Protein AF-A0A815XRP1-F1 (afdb_monomer_lite)

Radius of gyration: 39.17 Å; chains: 1; bounding box: 83×60×120 Å

Secondary structure (DSSP, 8-state):
--S--TT---TTS--HHHHHHHTT-HHHHHHHHHH---HHHHHHHHHHHHHHHH--SS-HHHHHHHHHHHHHHHHHHHHHTT-----PPPPGGGTT-----SHHHHHHHTT-HHHHHHHHHHHHHHHHHTSSS--BTHHHHHHHHHHHHTT-HHHHHHHHHHHHHHHTTSPBPPPHHHHHHHHHHHHHH-PPP-HHHHHHHHHHHHHHHHHT--TTHHHHHHHHHHHHHHHHHHHHHHHHHHTT--TTTEEEEEEESTGGGT---TT--EEEEEEESS--PPPP-SSTT-S-----EEE-TTSEEEEEEEHHHHHHHHHTT-HHHHHHHTS-GGGEEEESS-HHHHIIIII--HHHHHHHHHHHHHHHHHHHH----TT-TTTTTGGG---HHHHHHHHHHHHHHHHHHHHHHHHHHHSS---SHHHHHHHHHHHHHH-STT-TTHHHHHHHHHHHHHHHHHHHHHHHSPPPPEEEEEEEEEEEPPPS-HHHHHHHHHHHT-STTEEEE----SSTTS---EEEEEEEEEEETTHHHHHHHHHHHHTTTS-EEEEEEEEE--GGGS-SSHHHHHHHS-TT---EEEEEEEE-S-TTHHHHHHHHHHHS---HHHHHHTTSEEEEEEETTTTEEEEEEEE-S--HHHHHHHHHHHHHHHHTSGGGGS-EEEEEEE---B-

Sequence (679 aa):
MAGASLTTYNDAKKTPILLAAENEYFDIVGYFLEQDHRETVFDDLELAAALHILTEKDTSKEKSKWGIELLKYSLVKRIQFNVPKIVAEPVGLYSNQRECQTVDELNQIQADDNRLHVEALLIQERVLLSGDENLSLSWLFDRAMIFVNKSQFEQCLDLILYIFHLSQHGESQPSPEQYFWLFYNMFKSGEPIPEQRFWEVCDLIFQSMTLNFDPSHKRDQLHLLGLATKIEHSEILSNLREINLDYSDVANIYCHGSRTQGTCTPTSDRDLIIVTYSKQEPLTFWKDFDYFHEFQLHKLHNKYDVCVYSVENFEKLLEKNYLLCIQCLFLPKQFIVKEKIDFRSVYLDKYYNPKRIKLVALYEMYVPIGMMCQPKRSSDSEVLSIAADKSQAKRDFIFKNLFHVIRFLDLAEQLIETRSIHDLTRVSHLLVTMKEVRGDPTDECALDRVLDFVRVKSTEIQSRLNALVPREPLVGLFKVHITFEYQSNFQEMRTKLKSKLNYPNYQFAILRILDEKDFPHLTATRFYHGEYPSMIPSLEKEIREELADFNIESITITSSISNDGVPNSDMEMKLLWDEQVCCFQLCYKVFSCNQRVKSSIKSIISKRKWSQSLQTCLSSYKMTRVDEDKFEYILKVSLSDFDRKTVLEIHNEVMNSSKQGIIASSNIEPEFVVYRRQI

InterPro domains:
  IPR002934 Polymerase, nucleotidyl transferase domain [PF01909] (238-307)
  IPR043519 Nucleotidyltransferase superfamily [G3DSA:3.30.460.10] (227-327)
  IPR043519 Nucleotidyltransferase superfamily [SSF81301] (240-323)

Foldseek 3Di:
DPDDDQCDADPVRAGPLLVCLLVVPVVVNVVVLVVDVDPLSLLSQLLSLLCLLQPPDDDDPVSVVSSLVSNLVSLVSCVVSVNADDWDAQDVLLVRDTADNHNVVSVVCSVPSSVSNSNSVRSNCVSQLVDDQEGACVVLLVVLLVCLVVLVQVSSLVSLVVLLVSVVVRYDDDDLVSVLVSLVSNLVVVHQHPLLSLVVSLLSVVVVCLVVPDPVCVVSNVSSLLSNLSNVLVVVVVVCVVVVHDPVFWAWKFWFDCSLLVNDDSQAATEMETEGQDDDDAWDDPFLDPPDIDFPFDPDPDGYTYTYYYPRNLVVCLLSVVVRSLVRLQRDVSRISHHNDNVLVVSLVPRDDLVSLLLNLVVLQCVLVVLVPDDDDPDDPPSPVLVVPPDLVSLVVSLVSLLSSLVSLLSSLCCLVPVHDPDSCVSVVVNVVLCVQLDDSNDPCSSVSSVVVSVVSSVVSNVSSCVSPPDDWQWFKKKKKWKFDDDPDPVVVVVVCCVLVVDPFKDFDQDDDPDPPDDGIGIIIGMDTDTPPVCVVVVVVVCCVSCVVTHTQWMWMKTQGDPPPFFQGLSCCPPRPPPLWWKKKWKKWWFDPDPCVVVVLVCLLPVDPDPPLSVVQSVDWDWDQDDPRRRIIIIIRIDTDDGPVVVVVVVVVSVVSCCVDPSVPIDIDIRIMGTTNTD

pLDDT: mean 76.73, std 13.93, range [40.81, 97.88]

Structure (mmCIF, N/CA/C/O backbone):
data_AF-A0A815XRP1-F1
#
_entry.id   AF-A0A815XRP1-F1
#
loop_
_atom_site.group_PDB
_atom_site.id
_atom_site.type_symbol
_atom_site.label_atom_id
_atom_site.label_alt_id
_atom_site.label_comp_id
_atom_site.label_asym_id
_atom_site.label_entity_id
_atom_site.label_seq_id
_atom_site.pdbx_PDB_ins_code
_atom_site.Cartn_x
_atom_site.Cartn_y
_atom_site.Cartn_z
_atom_site.occupancy
_atom_site.B_iso_or_equiv
_atom_site.auth_seq_id
_atom_site.auth_comp_id
_atom_site.auth_asym_id
_atom_site.auth_atom_id
_atom_site.pdbx_PDB_model_num
ATOM 1 N N . MET A 1 1 ? 37.984 30.815 -52.107 1.00 45.38 1 MET A N 1
ATOM 2 C CA . MET A 1 1 ? 36.609 30.883 -51.575 1.00 45.38 1 MET A CA 1
ATOM 3 C C . MET A 1 1 ? 36.586 31.889 -50.441 1.00 45.38 1 MET A C 1
ATOM 5 O O . MET A 1 1 ? 37.541 31.940 -49.678 1.00 45.38 1 MET A O 1
ATOM 9 N N . ALA A 1 2 ? 35.564 32.738 -50.383 1.00 41.22 2 ALA A N 1
ATOM 10 C CA . ALA A 1 2 ? 35.394 33.707 -49.309 1.00 41.22 2 ALA A CA 1
ATOM 11 C C . ALA A 1 2 ? 34.924 32.987 -48.033 1.00 41.22 2 ALA A C 1
ATOM 13 O O . ALA A 1 2 ? 33.845 32.414 -48.057 1.00 41.22 2 ALA A O 1
ATOM 14 N N . GLY A 1 3 ? 35.734 33.001 -46.969 1.00 60.78 3 GLY A N 1
ATOM 15 C CA . GLY A 1 3 ? 35.339 32.990 -45.546 1.00 60.78 3 GLY A CA 1
ATOM 16 C C . GLY A 1 3 ? 34.316 31.982 -44.987 1.00 60.78 3 GLY A C 1
ATOM 17 O O . GLY A 1 3 ? 33.949 32.136 -43.827 1.00 60.78 3 GLY A O 1
ATOM 18 N N . ALA A 1 4 ? 33.826 30.998 -45.742 1.00 73.19 4 ALA A N 1
ATOM 19 C CA . ALA A 1 4 ? 32.842 30.030 -45.260 1.00 73.19 4 ALA A CA 1
ATOM 20 C C . ALA A 1 4 ? 33.507 28.982 -44.353 1.00 73.19 4 ALA A C 1
ATOM 22 O O . ALA A 1 4 ? 34.544 28.422 -44.702 1.00 73.19 4 ALA A O 1
ATOM 23 N N . SER A 1 5 ? 32.906 28.728 -43.192 1.00 79.94 5 SER A N 1
ATOM 24 C CA . SER A 1 5 ? 33.398 27.750 -42.220 1.00 79.94 5 SER A CA 1
ATOM 25 C C . SER A 1 5 ? 32.771 26.377 -42.466 1.00 79.94 5 SER A C 1
ATOM 27 O O . SER A 1 5 ? 31.559 26.271 -42.637 1.00 79.94 5 SER A O 1
ATOM 29 N N . LEU A 1 6 ? 33.584 25.319 -42.440 1.00 77.56 6 LEU A N 1
ATOM 30 C CA . LEU A 1 6 ? 33.113 23.930 -42.531 1.00 77.56 6 LEU A CA 1
ATOM 31 C C . LEU A 1 6 ? 32.549 23.391 -41.210 1.00 77.56 6 LEU A C 1
ATOM 33 O O . LEU A 1 6 ? 31.988 22.303 -41.190 1.00 77.56 6 LEU A O 1
ATOM 37 N N . THR A 1 7 ? 32.643 24.163 -40.125 1.00 77.25 7 THR A N 1
ATOM 38 C CA . THR A 1 7 ? 32.145 23.776 -38.794 1.00 77.25 7 THR A CA 1
ATOM 39 C C . THR A 1 7 ? 30.961 24.615 -38.324 1.00 77.25 7 THR A C 1
ATOM 41 O O . THR A 1 7 ? 30.642 24.621 -37.139 1.00 77.25 7 THR A O 1
ATOM 44 N N . THR A 1 8 ? 30.319 25.374 -39.215 1.00 83.12 8 THR A N 1
ATOM 45 C CA . THR A 1 8 ? 29.035 26.019 -38.901 1.00 83.12 8 THR A CA 1
ATOM 46 C C . THR A 1 8 ? 27.897 25.025 -39.035 1.00 83.12 8 THR A C 1
ATOM 48 O O . THR A 1 8 ? 27.793 24.339 -40.049 1.00 83.12 8 THR A O 1
ATOM 51 N N . TYR A 1 9 ? 27.016 25.007 -38.045 1.00 83.12 9 TYR A N 1
ATOM 52 C CA . TYR A 1 9 ? 25.824 24.175 -38.043 1.00 83.12 9 TYR A CA 1
ATOM 53 C C . TYR A 1 9 ? 24.633 24.902 -38.676 1.00 83.12 9 TYR A C 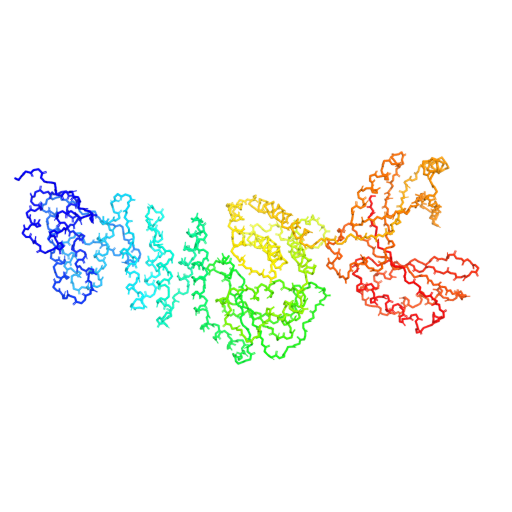1
ATOM 55 O O . TYR A 1 9 ? 24.492 26.116 -38.524 1.00 83.12 9 TYR A O 1
ATOM 63 N N . ASN A 1 10 ? 23.761 24.161 -39.362 1.00 82.94 10 ASN A N 1
ATOM 64 C CA . ASN A 1 10 ? 22.423 24.643 -39.713 1.00 82.94 10 ASN A CA 1
ATOM 65 C C . ASN A 1 10 ? 21.449 24.524 -38.520 1.00 82.94 10 ASN A C 1
ATOM 67 O O . ASN A 1 10 ? 21.807 24.004 -37.462 1.00 82.94 10 ASN A O 1
ATOM 71 N N . ASP A 1 11 ? 20.193 24.941 -38.707 1.00 77.88 11 ASP A N 1
ATOM 72 C CA . ASP A 1 11 ? 19.140 24.851 -37.677 1.00 77.88 11 ASP A CA 1
ATOM 73 C C . ASP A 1 11 ? 18.888 23.413 -37.180 1.00 77.88 11 ASP A C 1
ATOM 75 O O . ASP A 1 11 ? 18.423 23.206 -36.062 1.00 77.88 11 ASP A O 1
ATOM 79 N N . ALA A 1 12 ? 19.233 22.406 -37.989 1.00 70.31 12 ALA A N 1
ATOM 80 C CA . ALA A 1 12 ? 19.155 20.988 -37.644 1.00 70.31 12 ALA A CA 1
ATOM 81 C C . ALA A 1 12 ? 20.454 20.440 -37.020 1.00 70.31 12 ALA A C 1
ATOM 83 O O . ALA A 1 12 ? 20.633 19.225 -36.959 1.00 70.31 12 ALA A O 1
ATOM 84 N N . LYS A 1 13 ? 21.369 21.317 -36.584 1.00 75.56 13 LYS A N 1
ATOM 85 C CA . LYS A 1 13 ? 22.689 20.975 -36.032 1.00 75.56 13 LYS A CA 1
ATOM 86 C C . LYS A 1 13 ? 23.561 20.122 -36.968 1.00 75.56 13 LYS A C 1
ATOM 88 O O . LYS A 1 13 ? 24.343 19.302 -36.503 1.00 75.56 13 LYS A O 1
ATOM 93 N N . LYS A 1 14 ? 23.467 20.322 -38.287 1.00 82.62 14 LYS A N 1
ATOM 94 C CA . LYS A 1 14 ? 24.296 19.617 -39.281 1.00 82.62 14 LYS A CA 1
ATOM 95 C C . LYS A 1 14 ? 25.341 20.528 -39.907 1.00 82.62 14 LYS A C 1
ATOM 97 O O . LYS A 1 14 ? 25.022 21.655 -40.291 1.00 82.62 14 LYS A O 1
ATOM 102 N N . THR A 1 15 ? 26.566 20.029 -40.042 1.00 87.50 15 THR A N 1
ATOM 103 C CA . THR A 1 15 ? 27.649 20.711 -40.761 1.00 87.50 15 THR A CA 1
ATOM 104 C C . THR A 1 15 ? 27.538 20.496 -42.277 1.00 87.50 15 THR A C 1
ATOM 106 O O . THR A 1 15 ? 26.858 19.569 -42.735 1.00 87.50 15 THR A O 1
ATOM 109 N N . PRO A 1 16 ? 28.208 21.328 -43.098 1.00 89.50 16 PRO A N 1
ATOM 110 C CA . PRO A 1 16 ? 28.256 21.140 -44.544 1.00 89.50 16 PRO A CA 1
ATOM 111 C C . PRO A 1 16 ? 28.763 19.759 -44.971 1.00 89.50 16 PRO A C 1
ATOM 113 O O . PRO A 1 16 ? 28.245 19.207 -45.941 1.00 89.50 16 PRO A O 1
ATOM 116 N N . ILE A 1 17 ? 29.743 19.188 -44.257 1.00 88.00 17 ILE A N 1
ATOM 117 C CA . ILE A 1 17 ? 30.285 17.867 -44.598 1.00 88.00 17 ILE A CA 1
ATOM 118 C C . ILE A 1 17 ? 29.318 16.738 -44.242 1.00 88.00 17 ILE A C 1
ATOM 120 O O . ILE A 1 17 ? 29.124 15.851 -45.072 1.00 88.00 17 ILE A O 1
ATOM 124 N N . LEU A 1 18 ? 28.639 16.818 -43.090 1.00 86.25 18 LEU A N 1
ATOM 125 C CA . LEU A 1 18 ? 27.586 15.871 -42.716 1.00 86.25 18 LEU A CA 1
ATOM 126 C C . LEU A 1 18 ? 26.472 15.863 -43.772 1.00 86.25 18 LEU A C 1
ATOM 128 O O . LEU A 1 18 ? 26.085 14.805 -44.258 1.00 86.25 18 LEU A O 1
ATOM 132 N N . LEU A 1 19 ? 26.021 17.042 -44.216 1.00 87.50 19 LEU A N 1
ATOM 133 C CA . LEU A 1 19 ? 25.015 17.159 -45.278 1.00 87.50 19 LEU A CA 1
ATOM 134 C C . LEU A 1 19 ? 25.503 16.595 -46.619 1.00 87.50 19 LEU A C 1
ATOM 136 O O . LEU A 1 19 ? 24.747 15.900 -47.297 1.00 87.50 19 LEU A O 1
ATOM 140 N N . ALA A 1 20 ? 26.743 16.881 -47.022 1.00 86.69 20 ALA A N 1
ATOM 141 C CA . ALA A 1 20 ? 27.301 16.353 -48.268 1.00 86.69 20 ALA A CA 1
ATOM 142 C C . ALA A 1 20 ? 27.397 14.818 -48.245 1.00 86.69 20 ALA A C 1
ATOM 144 O O . ALA A 1 20 ? 27.070 14.166 -49.236 1.00 86.69 20 ALA A O 1
ATOM 145 N N . ALA A 1 21 ? 27.790 14.248 -47.105 1.00 84.06 21 ALA A N 1
ATOM 146 C CA . ALA A 1 21 ? 27.901 12.811 -46.901 1.00 84.06 21 ALA A CA 1
ATOM 147 C C . ALA A 1 21 ? 26.532 12.103 -46.821 1.00 84.06 21 ALA A C 1
ATOM 149 O O . ALA A 1 21 ? 26.348 11.044 -47.428 1.00 84.06 21 ALA A O 1
ATOM 150 N N . GLU A 1 22 ? 25.544 12.701 -46.146 1.00 82.38 22 GLU A N 1
ATOM 151 C CA . GLU A 1 22 ? 24.156 12.210 -46.111 1.00 82.38 22 GLU A CA 1
ATOM 152 C C . GLU A 1 22 ? 23.507 12.181 -47.505 1.00 82.38 22 GLU A C 1
ATOM 154 O O . GLU A 1 22 ? 22.700 11.299 -47.782 1.00 82.38 22 GLU A O 1
ATOM 159 N N . ASN A 1 23 ? 23.875 13.119 -48.386 1.00 84.00 23 ASN A N 1
ATOM 160 C CA . ASN A 1 23 ? 23.357 13.222 -49.757 1.00 84.00 23 ASN A CA 1
ATOM 161 C C . ASN A 1 23 ? 24.252 12.540 -50.813 1.00 84.00 23 ASN A C 1
ATOM 163 O O . ASN A 1 23 ? 24.067 12.768 -52.005 1.00 84.00 23 ASN A O 1
ATOM 167 N N . GLU A 1 24 ? 25.215 11.715 -50.391 1.00 84.12 24 GLU A N 1
ATOM 168 C CA . GLU A 1 24 ? 26.059 10.889 -51.272 1.00 84.12 24 GLU A CA 1
ATOM 169 C C . GLU A 1 24 ? 26.959 11.685 -52.252 1.00 84.12 24 GLU A C 1
ATOM 171 O O . GLU A 1 24 ? 27.402 11.179 -53.285 1.00 84.12 24 GLU A O 1
ATOM 176 N N . TYR A 1 25 ? 27.305 12.936 -51.926 1.00 87.75 25 TYR A N 1
ATOM 177 C CA . TYR A 1 25 ? 28.147 13.791 -52.772 1.00 87.75 25 TYR A CA 1
ATOM 178 C C . TYR A 1 25 ? 29.649 13.609 -52.489 1.00 87.75 25 TYR A C 1
ATOM 180 O O . TYR A 1 25 ? 30.289 14.482 -51.896 1.00 87.75 25 TYR A O 1
ATOM 188 N N . PHE A 1 26 ? 30.235 12.490 -52.937 1.00 81.12 26 PHE A N 1
ATOM 189 C CA . PHE A 1 26 ? 31.641 12.139 -52.645 1.00 81.12 26 PHE A CA 1
ATOM 190 C C . PHE A 1 26 ? 32.651 13.215 -53.051 1.00 81.12 26 PHE A C 1
ATOM 192 O O . PHE A 1 26 ? 33.577 13.500 -52.298 1.00 81.12 26 PHE A O 1
ATOM 199 N N . ASP A 1 27 ? 32.462 13.838 -54.216 1.00 84.75 27 ASP A N 1
ATOM 200 C CA . ASP A 1 27 ? 33.376 14.868 -54.720 1.00 84.75 27 ASP A CA 1
ATOM 201 C C . ASP A 1 27 ? 33.413 16.089 -53.788 1.00 84.75 27 ASP A C 1
ATOM 203 O O . ASP A 1 27 ? 34.465 16.689 -53.566 1.00 84.75 27 ASP A O 1
ATOM 207 N N . ILE A 1 28 ? 32.267 16.426 -53.186 1.00 88.69 28 ILE A N 1
ATOM 208 C CA . ILE A 1 28 ? 32.138 17.528 -52.227 1.00 88.69 28 ILE A CA 1
ATOM 209 C C . ILE A 1 28 ? 32.750 17.136 -50.878 1.00 88.69 28 ILE A C 1
ATOM 211 O O . ILE A 1 28 ? 33.468 17.934 -50.280 1.00 88.69 28 ILE A O 1
ATOM 215 N N . VAL A 1 29 ? 32.517 15.904 -50.415 1.00 85.44 29 VAL A N 1
ATOM 216 C CA . VAL A 1 29 ? 33.146 15.363 -49.198 1.00 85.44 29 VAL A CA 1
ATOM 217 C C . VAL A 1 29 ? 34.670 15.357 -49.334 1.00 85.44 29 VAL A C 1
ATOM 219 O O . VAL A 1 29 ? 35.373 15.821 -48.439 1.00 85.44 29 VAL A O 1
ATOM 222 N N . GLY A 1 30 ? 35.186 14.877 -50.469 1.00 83.19 30 GLY A N 1
ATOM 223 C CA . GLY A 1 30 ? 36.610 14.888 -50.786 1.00 83.19 30 GLY A CA 1
ATOM 224 C C . GLY A 1 30 ? 37.178 16.300 -50.790 1.00 83.19 30 GLY A C 1
ATOM 225 O O . GLY A 1 30 ? 38.182 16.545 -50.126 1.00 83.19 30 GLY A O 1
ATOM 226 N N . TYR A 1 31 ? 36.482 17.240 -51.435 1.00 87.50 31 TYR A N 1
ATOM 227 C CA . TYR A 1 31 ? 36.859 18.648 -51.415 1.00 87.50 31 TYR A CA 1
ATOM 228 C C . TYR A 1 31 ? 36.920 19.218 -49.989 1.00 87.50 31 TYR A C 1
ATOM 230 O O . TYR A 1 31 ? 37.905 19.857 -49.634 1.00 87.50 31 TYR A O 1
ATOM 238 N N . PHE A 1 32 ? 35.914 18.972 -49.143 1.00 88.19 32 PHE A N 1
ATOM 239 C CA . PHE A 1 32 ? 35.895 19.478 -47.765 1.00 88.19 32 PHE A CA 1
ATOM 240 C C . PHE A 1 32 ? 37.010 18.896 -46.896 1.00 88.19 32 PHE A C 1
ATOM 242 O O . PHE A 1 32 ? 37.659 19.654 -46.175 1.00 88.19 32 PHE A O 1
ATOM 249 N N . LEU A 1 33 ? 37.295 17.597 -47.018 1.00 85.12 33 LEU A N 1
ATOM 250 C CA . LEU A 1 33 ? 38.411 16.966 -46.307 1.00 85.12 33 LEU A CA 1
ATOM 251 C C . LEU A 1 33 ? 39.781 17.480 -46.748 1.00 85.12 33 LEU A C 1
ATOM 253 O O . LEU A 1 33 ? 40.735 17.312 -46.001 1.00 85.12 33 LEU A O 1
ATOM 257 N N . GLU A 1 34 ? 39.919 18.070 -47.936 1.00 85.75 34 GLU A N 1
ATOM 258 C CA . GLU A 1 34 ? 41.158 18.736 -48.359 1.00 85.75 34 GLU A CA 1
ATOM 259 C C . GLU A 1 34 ? 41.324 20.130 -47.739 1.00 85.75 34 GLU A C 1
ATOM 261 O O . GLU A 1 34 ? 42.439 20.646 -47.701 1.00 85.75 34 GLU A O 1
ATOM 266 N N . GLN A 1 35 ? 40.235 20.749 -47.273 1.00 85.56 35 GLN A N 1
ATOM 267 C CA . GLN A 1 35 ? 40.261 22.096 -46.698 1.00 85.56 35 GLN A CA 1
ATOM 268 C C . GLN A 1 35 ? 40.352 22.099 -45.164 1.00 85.56 35 GLN A C 1
ATOM 270 O O . GLN A 1 35 ? 40.863 23.065 -44.598 1.00 85.56 35 GLN A O 1
ATOM 275 N N . ASP A 1 36 ? 39.846 21.063 -44.488 1.00 81.75 36 ASP A N 1
ATOM 276 C CA . ASP A 1 36 ? 39.825 20.971 -43.025 1.00 81.75 36 ASP A CA 1
ATOM 277 C C . ASP A 1 36 ? 40.075 19.530 -42.561 1.00 81.75 36 ASP A C 1
ATOM 279 O O . ASP A 1 36 ? 39.456 18.583 -43.043 1.00 81.75 36 ASP A O 1
ATOM 283 N N . HIS A 1 37 ? 41.007 19.378 -41.620 1.00 84.81 37 HIS A N 1
ATOM 284 C CA . HIS A 1 37 ? 41.471 18.089 -41.100 1.00 84.81 37 HIS A CA 1
ATOM 285 C C . HIS A 1 37 ? 41.264 17.971 -39.585 1.00 84.81 37 HIS A C 1
ATOM 287 O O . HIS A 1 37 ? 41.941 17.189 -38.921 1.00 84.81 37 HIS A O 1
ATOM 293 N N . ARG A 1 38 ? 40.379 18.785 -39.002 1.00 85.12 38 ARG A N 1
ATOM 294 C CA . ARG A 1 38 ? 40.023 18.660 -37.586 1.00 85.12 38 ARG A CA 1
ATOM 295 C C . ARG A 1 38 ? 39.250 17.370 -37.331 1.00 85.12 38 ARG A C 1
ATOM 297 O O . ARG A 1 38 ? 38.489 16.915 -38.177 1.00 85.12 38 ARG A O 1
ATOM 304 N N . GLU A 1 39 ? 39.403 16.831 -36.127 1.00 82.56 39 GLU A N 1
ATOM 305 C CA . GLU A 1 39 ? 38.725 15.610 -35.675 1.00 82.56 39 GLU A CA 1
ATOM 306 C C . GLU A 1 39 ? 37.204 15.664 -35.883 1.00 82.56 39 GLU A C 1
ATOM 308 O O . GLU A 1 39 ? 36.633 14.732 -36.440 1.00 82.56 39 GLU A O 1
ATOM 313 N N . THR A 1 40 ? 36.580 16.809 -35.591 1.00 80.81 40 THR A N 1
ATOM 314 C CA . THR A 1 40 ? 35.134 17.029 -35.758 1.00 80.81 40 THR A CA 1
ATOM 315 C C . THR A 1 40 ? 34.639 16.797 -37.189 1.00 80.81 40 THR A C 1
ATOM 317 O O . THR A 1 40 ? 33.515 16.360 -37.392 1.00 80.81 40 THR A O 1
ATOM 320 N N . VAL A 1 41 ? 35.475 17.073 -38.197 1.00 86.25 41 VAL A N 1
ATOM 321 C CA . VAL A 1 41 ? 35.129 16.875 -39.616 1.00 86.25 41 VAL A CA 1
ATOM 322 C C . VAL A 1 41 ? 35.070 15.383 -39.955 1.00 86.25 41 VAL A C 1
ATOM 324 O O . VAL A 1 41 ? 34.224 14.953 -40.738 1.00 86.25 41 VAL A O 1
ATOM 327 N N . PHE A 1 42 ? 35.951 14.584 -39.350 1.00 90.56 42 PHE A N 1
ATOM 328 C CA . PHE A 1 42 ? 35.931 13.131 -39.492 1.00 90.56 42 PHE A CA 1
ATOM 329 C C . PHE A 1 42 ? 34.813 12.489 -38.675 1.00 90.56 42 PHE A C 1
ATOM 331 O O . PHE A 1 42 ? 34.205 11.532 -39.142 1.00 90.56 42 PHE A O 1
ATOM 338 N N . ASP A 1 43 ? 34.513 13.026 -37.496 1.00 89.56 43 ASP A N 1
ATOM 339 C CA . ASP A 1 43 ? 33.394 12.567 -36.674 1.00 89.56 43 ASP A CA 1
ATOM 340 C C . ASP A 1 43 ? 32.051 12.784 -37.383 1.00 89.56 43 ASP A C 1
ATOM 342 O O . ASP A 1 43 ? 31.243 11.860 -37.459 1.00 89.56 43 ASP A O 1
ATOM 346 N N . ASP A 1 44 ? 31.846 13.946 -38.009 1.00 87.56 44 ASP A N 1
ATOM 347 C CA . ASP A 1 44 ? 30.669 14.216 -38.846 1.00 87.56 44 ASP A CA 1
ATOM 348 C C . ASP A 1 44 ? 30.560 13.246 -40.031 1.00 87.56 44 ASP A C 1
ATOM 350 O O . ASP A 1 44 ? 29.473 12.780 -40.383 1.00 87.56 44 ASP A O 1
ATOM 354 N N . LEU A 1 45 ? 31.692 12.927 -40.661 1.00 90.31 45 LEU A N 1
ATOM 355 C CA . LEU A 1 45 ? 31.745 11.991 -41.780 1.00 90.31 45 LEU A CA 1
ATOM 356 C C . LEU A 1 45 ? 31.393 10.561 -41.347 1.00 90.31 45 LEU A C 1
ATOM 358 O O . LEU A 1 45 ? 30.647 9.861 -42.033 1.00 90.31 45 LEU A O 1
ATOM 362 N N . GLU A 1 46 ? 31.924 10.130 -40.206 1.00 92.81 46 GLU A N 1
ATOM 363 C CA . GLU A 1 46 ? 31.650 8.824 -39.610 1.00 92.81 46 GLU A CA 1
ATOM 364 C C . GLU A 1 46 ? 30.200 8.718 -39.140 1.00 92.81 46 GLU A C 1
ATOM 366 O O . GLU A 1 46 ? 29.562 7.694 -39.382 1.00 92.81 46 GLU A O 1
ATOM 371 N N . LEU A 1 47 ? 29.644 9.785 -38.561 1.00 88.75 47 LEU A N 1
ATOM 372 C CA . LEU A 1 47 ? 28.231 9.865 -38.204 1.00 88.75 47 LEU A CA 1
ATOM 373 C C . LEU A 1 47 ? 27.336 9.728 -39.441 1.00 88.75 47 LEU A C 1
ATOM 375 O O . LEU A 1 47 ? 26.385 8.948 -39.419 1.00 88.75 47 LEU A O 1
ATOM 379 N N . ALA A 1 48 ? 27.652 10.418 -40.540 1.00 87.81 48 ALA A N 1
ATOM 380 C CA . ALA A 1 48 ? 26.914 10.272 -41.795 1.00 87.81 48 ALA A CA 1
ATOM 381 C C . ALA A 1 48 ? 26.927 8.818 -42.291 1.00 87.81 48 ALA A C 1
ATOM 383 O O . ALA A 1 48 ? 25.896 8.265 -42.680 1.00 87.81 48 ALA A O 1
ATOM 384 N N . ALA A 1 49 ? 28.100 8.183 -42.246 1.00 90.00 49 ALA A N 1
ATOM 385 C CA . ALA A 1 49 ? 28.270 6.795 -42.645 1.00 90.00 49 ALA A CA 1
ATOM 386 C C . ALA A 1 49 ? 27.472 5.835 -41.748 1.00 90.00 49 ALA A C 1
ATOM 388 O O . ALA A 1 49 ? 26.799 4.933 -42.251 1.00 90.00 49 ALA A O 1
ATOM 389 N N . ALA A 1 50 ? 27.486 6.065 -40.434 1.00 89.00 50 ALA A N 1
ATOM 390 C CA . ALA A 1 50 ? 26.699 5.314 -39.467 1.00 89.00 50 ALA A CA 1
ATOM 391 C C . ALA A 1 50 ? 25.191 5.450 -39.728 1.00 89.00 50 ALA A C 1
ATOM 393 O O . ALA A 1 50 ? 24.484 4.448 -39.765 1.00 89.00 50 ALA A O 1
ATOM 394 N N . LEU A 1 51 ? 24.687 6.658 -39.996 1.00 83.62 51 LEU A N 1
ATOM 395 C CA . LEU A 1 51 ? 23.269 6.883 -40.299 1.00 83.62 51 LEU A CA 1
ATOM 396 C C . LEU A 1 51 ? 22.807 6.142 -41.567 1.00 83.62 51 LEU A C 1
ATOM 398 O O . LEU A 1 51 ? 21.687 5.624 -41.597 1.00 83.62 51 LEU A O 1
ATOM 402 N N . HIS A 1 52 ? 23.669 6.026 -42.583 1.00 83.62 52 HIS A N 1
ATOM 403 C CA . HIS A 1 52 ? 23.409 5.207 -43.779 1.00 83.62 52 HIS A CA 1
ATOM 404 C C . HIS A 1 52 ? 23.344 3.707 -43.476 1.00 83.62 52 HIS A C 1
ATOM 406 O O . HIS A 1 52 ? 22.544 2.991 -44.074 1.00 83.62 52 HIS A O 1
ATOM 412 N N . ILE A 1 53 ? 24.150 3.226 -42.527 1.00 84.94 53 ILE A N 1
ATOM 413 C CA . ILE A 1 53 ? 24.101 1.832 -42.066 1.00 84.94 53 ILE A CA 1
ATOM 414 C C . ILE A 1 53 ? 22.825 1.581 -41.241 1.00 84.94 53 ILE A C 1
ATOM 416 O O . ILE A 1 53 ? 22.187 0.546 -41.406 1.00 84.94 53 ILE A O 1
ATOM 420 N N . LEU A 1 54 ? 22.419 2.532 -40.393 1.00 78.31 54 LEU A N 1
ATOM 421 C CA . LEU A 1 54 ? 21.299 2.387 -39.451 1.00 78.31 54 LEU A CA 1
ATOM 422 C C . LEU A 1 54 ? 19.904 2.563 -40.071 1.00 78.31 54 LEU A C 1
ATOM 424 O O . LEU A 1 54 ? 18.911 2.169 -39.455 1.00 78.31 54 LEU A O 1
ATOM 428 N N . THR A 1 55 ? 19.787 3.157 -41.261 1.00 71.25 55 THR A N 1
ATOM 429 C CA . THR A 1 55 ? 18.505 3.469 -41.923 1.00 71.25 55 THR A CA 1
ATOM 430 C C . THR A 1 55 ? 17.833 2.246 -42.571 1.00 71.25 55 THR A C 1
ATOM 432 O O . THR A 1 55 ? 17.274 2.332 -43.664 1.00 71.25 55 THR A O 1
ATOM 435 N N . GLU A 1 56 ? 17.806 1.109 -41.861 1.00 57.16 56 GLU A N 1
ATOM 436 C CA . GLU A 1 56 ? 17.100 -0.136 -42.209 1.00 57.16 56 GLU A CA 1
ATOM 437 C C . GLU A 1 56 ? 15.562 0.034 -42.257 1.00 57.16 56 GLU A C 1
ATOM 439 O O . GLU A 1 56 ? 14.799 -0.534 -41.473 1.00 57.16 56 GLU A O 1
ATOM 444 N N . LYS A 1 57 ? 15.077 0.811 -43.223 1.00 46.78 57 LYS A N 1
ATOM 445 C CA . LYS A 1 57 ? 13.742 0.675 -43.803 1.00 46.78 57 LYS A CA 1
ATOM 446 C C . LYS A 1 57 ? 13.913 0.493 -45.308 1.00 46.78 57 LYS A C 1
ATOM 448 O O . LYS A 1 57 ? 14.139 1.457 -46.035 1.00 46.78 57 LYS A O 1
ATOM 453 N N . ASP A 1 58 ? 13.844 -0.762 -45.747 1.00 45.22 58 ASP A N 1
ATOM 454 C CA . ASP A 1 58 ? 13.480 -1.198 -47.106 1.00 45.22 58 ASP A CA 1
ATOM 455 C C . ASP A 1 58 ? 14.212 -0.582 -48.322 1.00 45.22 58 ASP A C 1
ATOM 457 O O . ASP A 1 58 ? 13.788 -0.785 -49.458 1.00 45.22 58 ASP A O 1
ATOM 461 N N . THR A 1 59 ? 15.341 0.117 -48.159 1.00 42.00 59 THR A N 1
ATOM 462 C CA . THR A 1 59 ? 16.042 0.768 -49.283 1.00 42.00 59 THR A CA 1
ATOM 463 C C . THR A 1 59 ? 17.478 0.278 -49.458 1.00 42.00 59 THR A C 1
ATOM 465 O O . THR A 1 59 ? 18.434 0.981 -49.170 1.00 42.00 59 THR A O 1
ATOM 468 N N . SER A 1 60 ? 17.594 -0.915 -50.058 1.00 52.44 60 SER A N 1
ATOM 469 C CA . SER A 1 60 ? 18.760 -1.465 -50.779 1.00 52.44 60 SER A CA 1
ATOM 470 C C . SER A 1 60 ? 20.051 -1.734 -49.979 1.00 52.44 60 SER A C 1
ATOM 472 O O . SER A 1 60 ? 20.556 -0.889 -49.251 1.00 52.44 60 SER A O 1
ATOM 474 N N . LYS A 1 61 ? 20.694 -2.881 -50.254 1.00 62.03 61 LYS A N 1
ATOM 475 C CA . LYS A 1 61 ? 22.092 -3.178 -49.863 1.00 62.03 61 LYS A CA 1
ATOM 476 C C . LYS A 1 61 ? 23.097 -2.092 -50.296 1.00 62.03 61 LYS A C 1
ATOM 478 O O . LYS A 1 61 ? 24.246 -2.109 -49.866 1.00 62.03 61 LYS A O 1
ATOM 483 N N . GLU A 1 62 ? 22.688 -1.179 -51.175 1.00 62.72 62 GLU A N 1
ATOM 484 C CA . GLU A 1 62 ? 23.518 -0.119 -51.740 1.00 62.72 62 GLU A CA 1
ATOM 485 C C . GLU A 1 62 ? 23.805 1.000 -50.728 1.00 62.72 62 GLU A C 1
ATOM 487 O O . GLU A 1 62 ? 24.935 1.478 -50.698 1.00 62.72 62 GLU A O 1
ATOM 492 N N . LYS A 1 63 ? 22.868 1.339 -49.829 1.00 65.56 63 LYS A N 1
ATOM 493 C CA . LYS A 1 63 ? 23.094 2.360 -48.784 1.00 65.56 63 LYS A CA 1
ATOM 494 C C . LYS A 1 63 ? 24.046 1.897 -47.686 1.00 65.56 63 LYS A C 1
ATOM 496 O O . LYS A 1 63 ? 24.969 2.619 -47.321 1.00 65.56 63 LYS A O 1
ATOM 501 N N . SER A 1 64 ? 23.905 0.658 -47.213 1.00 71.62 64 SER A N 1
ATOM 502 C CA . SER A 1 64 ? 24.872 0.079 -46.270 1.00 71.62 64 SER A CA 1
ATOM 503 C C . SER A 1 64 ? 26.254 -0.044 -46.915 1.00 71.62 64 SER A C 1
ATOM 505 O O . SER A 1 64 ? 27.261 0.250 -46.278 1.00 71.62 64 SER A O 1
ATOM 507 N N . LYS A 1 65 ? 26.317 -0.392 -48.210 1.00 82.81 65 LYS A N 1
ATOM 508 C CA . LYS A 1 65 ? 27.570 -0.392 -48.977 1.00 82.81 65 LYS A CA 1
ATOM 509 C C . LYS A 1 65 ? 28.185 1.007 -49.059 1.00 82.81 65 LYS A C 1
ATOM 511 O O . LYS A 1 65 ? 29.391 1.133 -48.877 1.00 82.81 65 LYS A O 1
ATOM 516 N N . TRP A 1 66 ? 27.376 2.039 -49.286 1.00 83.44 66 TRP A N 1
ATOM 517 C CA . TRP A 1 66 ? 27.828 3.428 -49.256 1.00 83.44 66 TRP A CA 1
ATOM 518 C C . TRP A 1 66 ? 28.421 3.808 -47.896 1.00 83.44 66 TRP A C 1
ATOM 520 O O . TRP A 1 66 ? 29.545 4.301 -47.839 1.00 83.44 66 TRP A O 1
ATOM 530 N N . GLY A 1 67 ? 27.716 3.500 -46.803 1.00 87.12 67 GLY A N 1
ATOM 531 C CA . GLY A 1 67 ? 28.211 3.725 -45.444 1.00 87.12 67 GLY A CA 1
ATOM 532 C C . GLY A 1 67 ? 29.547 3.024 -45.176 1.00 87.12 67 GLY A C 1
ATOM 533 O O . GLY A 1 67 ? 30.475 3.648 -44.669 1.00 87.12 67 GLY A O 1
ATOM 534 N N . ILE A 1 68 ? 29.702 1.760 -45.591 1.00 89.56 68 ILE A N 1
ATOM 535 C CA . ILE A 1 68 ? 30.969 1.018 -45.457 1.00 89.56 68 ILE A CA 1
ATOM 536 C C . ILE A 1 68 ? 32.106 1.714 -46.219 1.00 89.56 68 ILE A C 1
ATOM 538 O O . ILE A 1 68 ? 33.197 1.880 -45.675 1.00 89.56 68 ILE A O 1
ATOM 542 N N . GLU A 1 69 ? 31.877 2.119 -47.4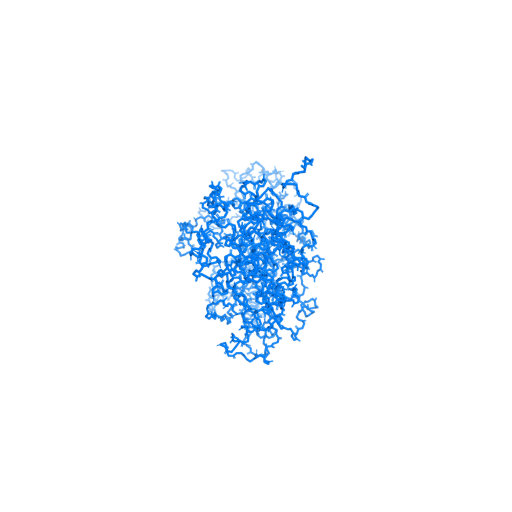70 1.00 90.19 69 GLU A N 1
ATOM 543 C CA . GLU A 1 69 ? 32.903 2.792 -48.277 1.00 90.19 69 GLU A CA 1
ATOM 544 C C . GLU A 1 69 ? 33.268 4.168 -47.704 1.00 90.19 69 GLU A C 1
ATOM 546 O O . GLU A 1 69 ? 34.442 4.540 -47.689 1.00 90.19 69 GLU A O 1
ATOM 551 N N . LEU A 1 70 ? 32.296 4.887 -47.142 1.00 89.62 70 LEU A N 1
ATOM 552 C CA . LEU A 1 70 ? 32.521 6.161 -46.469 1.00 89.62 70 LEU A CA 1
ATOM 553 C C . LEU A 1 70 ? 33.326 5.997 -45.166 1.00 89.62 70 LEU A C 1
ATOM 555 O O . LEU A 1 70 ? 34.239 6.785 -44.914 1.00 89.62 70 LEU A O 1
ATOM 559 N N . LEU A 1 71 ? 33.070 4.942 -44.380 1.00 93.06 71 LEU A N 1
ATOM 560 C CA . LEU A 1 71 ? 33.882 4.594 -43.205 1.00 93.06 71 LEU A CA 1
ATOM 561 C C . LEU A 1 71 ? 35.314 4.214 -43.593 1.00 93.06 71 LEU A C 1
ATOM 563 O O . LEU A 1 71 ? 36.264 4.719 -42.993 1.00 93.06 71 LEU A O 1
ATOM 567 N N . LYS A 1 72 ? 35.494 3.374 -44.624 1.00 93.88 72 LYS A N 1
ATOM 568 C CA . LYS A 1 72 ? 36.828 3.044 -45.160 1.00 93.88 72 LYS A CA 1
ATOM 569 C C . LYS A 1 72 ? 37.564 4.311 -45.580 1.00 93.88 72 LYS A C 1
ATOM 571 O O . LYS A 1 72 ? 38.734 4.483 -45.243 1.00 93.88 72 LYS A O 1
ATOM 576 N N . TYR A 1 73 ? 36.873 5.202 -46.287 1.00 91.25 73 TYR A N 1
ATOM 577 C CA . TYR A 1 73 ? 37.428 6.471 -46.731 1.00 91.25 73 TYR A CA 1
ATOM 578 C C . TYR A 1 73 ? 37.847 7.360 -45.553 1.00 91.25 73 TYR A C 1
ATOM 580 O O . TYR A 1 73 ? 38.973 7.860 -45.557 1.00 91.25 73 TYR A O 1
ATOM 588 N N . SER A 1 74 ? 37.006 7.485 -44.519 1.00 92.94 74 SER A N 1
ATOM 589 C CA . SER A 1 74 ? 37.346 8.204 -43.283 1.00 92.94 74 SER A CA 1
ATOM 590 C C . SER A 1 74 ? 38.618 7.647 -42.639 1.00 92.94 74 SER A C 1
ATOM 592 O O . SER A 1 74 ? 39.569 8.393 -42.411 1.00 92.94 74 SER A O 1
ATOM 594 N N . LEU A 1 75 ? 38.695 6.326 -42.431 1.00 93.19 75 LEU A N 1
ATOM 595 C CA . LEU A 1 75 ? 39.843 5.666 -41.796 1.00 93.19 75 LEU A CA 1
ATOM 596 C C . LEU A 1 75 ? 41.150 5.887 -42.575 1.00 93.19 75 LEU A C 1
ATOM 598 O O . LEU A 1 75 ? 42.178 6.219 -41.984 1.00 93.19 75 LEU A O 1
ATOM 602 N N . VAL A 1 76 ? 41.115 5.766 -43.908 1.00 93.62 76 VAL A N 1
ATOM 603 C CA . VAL A 1 76 ? 42.282 6.045 -44.765 1.00 93.62 76 VAL A CA 1
ATOM 604 C C . VAL A 1 76 ? 42.714 7.505 -44.643 1.00 93.62 76 VAL A C 1
ATOM 606 O O . VAL A 1 76 ? 43.907 7.794 -44.534 1.00 93.62 76 VAL A O 1
ATOM 609 N N . LYS A 1 77 ? 41.757 8.438 -44.652 1.00 91.00 77 LYS A N 1
ATOM 610 C CA . LYS A 1 77 ? 42.039 9.875 -44.595 1.00 91.00 77 LYS A CA 1
ATOM 611 C C . LYS A 1 77 ? 42.541 10.318 -43.222 1.00 91.00 77 LYS A C 1
ATOM 613 O O . LYS A 1 77 ? 43.486 11.102 -43.175 1.00 91.00 77 LYS A O 1
ATOM 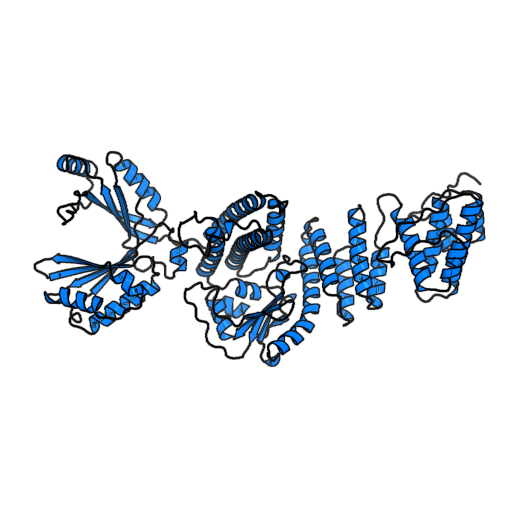618 N N . ARG A 1 78 ? 42.015 9.759 -42.127 1.00 91.25 78 ARG A N 1
ATOM 619 C CA . ARG A 1 78 ? 42.545 9.958 -40.768 1.00 91.25 78 ARG A CA 1
ATOM 620 C C . ARG A 1 78 ? 44.027 9.590 -40.690 1.00 91.25 78 ARG A C 1
ATOM 622 O O . ARG A 1 78 ? 44.828 10.391 -40.216 1.00 91.25 78 ARG A O 1
ATOM 629 N N . ILE A 1 79 ? 44.417 8.438 -41.245 1.00 91.00 79 ILE A N 1
ATOM 630 C CA . ILE A 1 79 ? 45.828 8.019 -41.317 1.00 91.00 79 ILE A CA 1
ATOM 631 C C . ILE A 1 79 ? 46.640 8.984 -42.190 1.00 91.00 79 ILE A C 1
ATOM 633 O O . ILE A 1 79 ? 47.707 9.434 -41.775 1.00 91.00 79 ILE A O 1
ATOM 637 N N . GLN A 1 80 ? 46.135 9.330 -43.380 1.00 90.81 80 GLN A N 1
ATOM 638 C CA . GLN A 1 80 ? 46.821 10.229 -44.316 1.00 90.81 80 GLN A CA 1
ATOM 639 C C . GLN A 1 80 ? 47.132 11.598 -43.689 1.00 90.81 80 GLN A C 1
ATOM 641 O O . GLN A 1 80 ? 48.213 12.140 -43.914 1.00 90.81 80 GLN A O 1
ATOM 646 N N . PHE A 1 81 ? 46.195 12.151 -42.918 1.00 90.06 81 PHE A N 1
ATOM 647 C CA . PHE A 1 81 ? 46.325 13.463 -42.282 1.00 90.06 81 PHE A CA 1
ATOM 648 C C . PHE A 1 81 ? 46.828 13.403 -40.831 1.00 90.06 81 PHE A C 1
ATOM 650 O O . PHE A 1 81 ? 46.920 14.441 -40.180 1.00 90.06 81 PHE A O 1
ATOM 657 N N . ASN A 1 82 ? 47.203 12.217 -40.335 1.00 90.19 82 ASN A N 1
ATOM 658 C CA . ASN A 1 82 ? 47.682 11.985 -38.970 1.00 90.19 82 ASN A CA 1
ATOM 659 C C . ASN A 1 82 ? 46.705 12.474 -37.878 1.00 90.19 82 ASN A C 1
ATOM 661 O O . ASN A 1 82 ? 47.109 13.077 -36.882 1.00 90.19 82 ASN A O 1
ATOM 665 N N . VAL A 1 83 ? 45.412 12.213 -38.081 1.00 89.69 83 VAL A N 1
ATOM 666 C CA . VAL A 1 83 ? 44.332 12.518 -37.135 1.00 89.69 83 VAL A CA 1
ATOM 667 C C . VAL A 1 83 ? 43.962 11.228 -36.399 1.00 89.69 83 VAL A C 1
ATOM 669 O O . VAL A 1 83 ? 43.478 10.294 -37.042 1.00 89.69 83 VAL A O 1
ATOM 672 N N . PRO A 1 84 ? 44.196 11.122 -35.079 1.00 87.25 84 PRO A N 1
ATOM 673 C CA . PRO A 1 84 ? 43.839 9.920 -34.335 1.00 87.25 84 PRO A CA 1
ATOM 674 C C . PRO A 1 84 ? 42.317 9.716 -34.328 1.00 87.25 84 PRO A C 1
ATOM 676 O O . PRO A 1 84 ? 41.548 10.674 -34.402 1.00 87.25 84 PRO A O 1
ATOM 679 N N . LYS A 1 85 ? 41.878 8.457 -34.250 1.00 88.81 85 LYS A N 1
ATOM 680 C CA . LYS A 1 85 ? 40.481 8.115 -33.968 1.00 88.81 85 LYS A CA 1
ATOM 681 C C . LYS A 1 85 ? 40.363 7.823 -32.477 1.00 88.81 85 LYS A C 1
ATOM 683 O O . LYS A 1 85 ? 40.909 6.826 -32.007 1.00 88.81 85 LYS A O 1
ATOM 688 N N . ILE A 1 86 ? 39.683 8.693 -31.740 1.00 84.94 86 ILE A N 1
ATOM 689 C CA . ILE A 1 86 ? 39.284 8.400 -30.364 1.00 84.94 86 ILE A CA 1
ATOM 690 C C . ILE A 1 86 ? 38.104 7.432 -30.443 1.00 84.94 86 ILE A C 1
ATOM 692 O O . ILE A 1 86 ? 37.179 7.654 -31.216 1.00 84.94 86 ILE A O 1
ATOM 696 N N . VAL A 1 87 ? 38.157 6.333 -29.694 1.00 83.38 87 VAL A N 1
ATOM 697 C CA . VAL A 1 87 ? 37.078 5.336 -29.635 1.00 83.38 87 VAL A CA 1
ATOM 698 C C . VAL A 1 87 ? 36.388 5.413 -28.284 1.00 83.38 87 VAL A C 1
ATOM 700 O O . VAL A 1 87 ? 37.050 5.645 -27.270 1.00 83.38 87 VAL A O 1
ATOM 703 N N . ALA A 1 88 ? 35.069 5.223 -28.266 1.00 75.75 88 ALA A N 1
ATOM 704 C CA . ALA A 1 88 ? 34.328 5.146 -27.014 1.00 75.75 88 ALA A CA 1
ATOM 705 C C . ALA A 1 88 ? 34.677 3.862 -26.243 1.00 75.75 88 ALA A C 1
ATOM 707 O O . ALA A 1 88 ? 35.105 2.853 -26.819 1.00 75.75 88 ALA A O 1
ATOM 708 N N . GLU A 1 89 ? 34.485 3.898 -24.924 1.00 76.81 89 GLU A N 1
ATOM 709 C CA . GLU A 1 89 ? 34.606 2.699 -24.099 1.00 76.81 89 GLU A CA 1
ATOM 710 C C . GLU A 1 89 ? 33.531 1.668 -24.490 1.00 76.81 89 GLU A C 1
ATOM 712 O O . GLU A 1 89 ? 32.401 2.044 -24.814 1.00 76.81 89 GLU A O 1
ATOM 717 N N . PRO A 1 90 ? 33.845 0.360 -24.467 1.00 76.62 90 PRO A N 1
ATOM 718 C CA . PRO A 1 90 ? 32.868 -0.667 -24.797 1.00 76.62 90 PRO A CA 1
ATOM 719 C C . PRO A 1 90 ? 31.688 -0.646 -23.827 1.00 76.62 90 PRO A C 1
ATOM 721 O O . PRO A 1 90 ? 31.870 -0.691 -22.610 1.00 76.62 90 PRO A O 1
ATOM 724 N N . VAL A 1 91 ? 30.477 -0.672 -24.375 1.00 74.19 91 VAL A N 1
ATOM 725 C CA . VAL A 1 91 ? 29.241 -0.740 -23.591 1.00 74.19 91 VAL A CA 1
ATOM 726 C C . VAL A 1 91 ? 28.721 -2.178 -23.588 1.00 74.19 91 VAL A C 1
ATOM 728 O O . VAL A 1 91 ? 28.649 -2.837 -24.632 1.00 74.19 91 VAL A O 1
ATOM 731 N N . GLY A 1 92 ? 28.316 -2.673 -22.414 1.00 72.19 92 GLY A N 1
ATOM 732 C CA . GLY A 1 92 ? 27.782 -4.032 -22.254 1.00 72.19 92 GLY A CA 1
ATOM 733 C C . GLY A 1 92 ? 26.561 -4.319 -23.137 1.00 72.19 92 GLY A C 1
ATOM 734 O O . GLY A 1 92 ? 26.426 -5.432 -23.643 1.00 72.19 92 GLY A O 1
ATOM 735 N N . LEU A 1 93 ? 25.740 -3.295 -23.406 1.00 78.00 93 LEU A N 1
ATOM 736 C CA . LEU A 1 93 ? 24.590 -3.343 -24.319 1.00 78.00 93 LEU A CA 1
ATOM 737 C C . LEU A 1 93 ? 24.973 -3.821 -25.730 1.00 78.00 93 LEU A C 1
ATOM 739 O O . LEU A 1 93 ? 24.211 -4.526 -26.388 1.00 78.00 93 LEU A O 1
ATOM 743 N N . TYR A 1 94 ? 26.181 -3.481 -26.177 1.00 82.38 94 TYR A N 1
ATOM 744 C CA . TYR A 1 94 ? 26.719 -3.860 -27.480 1.00 82.38 94 TYR A CA 1
ATOM 745 C C . TYR A 1 94 ? 27.682 -5.042 -27.382 1.00 82.38 94 TYR A C 1
ATOM 747 O O . TYR A 1 94 ? 28.603 -5.166 -28.185 1.00 82.38 94 TYR A O 1
ATOM 755 N N . SER A 1 95 ? 27.504 -5.916 -26.384 1.00 81.00 95 SER A N 1
ATOM 756 C CA . SER A 1 95 ? 28.370 -7.080 -26.149 1.00 81.00 95 SER A CA 1
ATOM 757 C C . SER A 1 95 ? 29.854 -6.717 -25.994 1.00 81.00 95 SER A C 1
ATOM 759 O O . SER A 1 95 ? 30.726 -7.496 -26.382 1.00 81.00 95 SER A O 1
ATOM 761 N N . ASN A 1 96 ? 30.146 -5.529 -25.445 1.00 82.81 96 ASN A N 1
ATOM 762 C CA . ASN A 1 96 ? 31.500 -4.989 -25.280 1.00 82.81 96 ASN A CA 1
ATOM 763 C C . ASN A 1 96 ? 32.317 -4.933 -26.588 1.00 82.81 96 ASN A C 1
ATOM 765 O O . ASN A 1 96 ? 33.545 -5.050 -26.566 1.00 82.81 96 ASN A O 1
ATOM 769 N N . GLN A 1 97 ? 31.647 -4.768 -27.731 1.00 87.88 97 GLN A N 1
ATOM 770 C CA . GLN A 1 97 ? 32.315 -4.514 -29.006 1.00 87.88 97 GLN A CA 1
ATOM 771 C C . GLN A 1 97 ? 32.991 -3.134 -28.997 1.00 87.88 97 GLN A C 1
ATOM 773 O O . GLN A 1 97 ? 32.578 -2.227 -28.275 1.00 87.88 97 GLN A O 1
ATOM 778 N N . ARG A 1 98 ? 34.047 -2.988 -29.802 1.00 90.06 98 ARG A N 1
ATOM 779 C CA . ARG A 1 98 ? 34.825 -1.749 -29.971 1.00 90.06 98 ARG A CA 1
ATOM 780 C C . ARG A 1 98 ? 34.763 -1.281 -31.410 1.00 90.06 98 ARG A C 1
ATOM 782 O O . ARG A 1 98 ? 34.827 -2.129 -32.293 1.00 90.06 98 ARG A O 1
ATOM 789 N N . GLU A 1 99 ? 34.722 0.031 -31.624 1.00 93.31 99 GLU A N 1
ATOM 790 C CA . GLU A 1 99 ? 34.824 0.614 -32.965 1.00 93.31 99 GLU A CA 1
ATOM 791 C C . GLU A 1 99 ? 36.092 0.150 -33.688 1.00 93.31 99 GLU A C 1
ATOM 793 O O . GLU A 1 99 ? 37.173 0.064 -33.095 1.00 93.31 99 GLU A O 1
ATOM 798 N N . CYS A 1 100 ? 35.964 -0.082 -34.990 1.00 93.69 100 CYS A N 1
ATOM 799 C CA . CYS A 1 100 ? 37.083 -0.304 -35.885 1.00 93.69 100 CYS A CA 1
ATOM 800 C C . CYS A 1 100 ? 37.960 0.954 -35.940 1.00 93.69 100 CYS A C 1
ATOM 802 O O . CYS A 1 100 ? 37.490 2.069 -36.194 1.00 93.69 100 CYS A O 1
ATOM 804 N N . GLN A 1 101 ? 39.256 0.762 -35.736 1.00 91.94 101 GLN A N 1
ATOM 805 C CA . GLN A 1 101 ? 40.300 1.778 -35.850 1.00 91.94 101 GLN A CA 1
ATOM 806 C C . GLN A 1 101 ? 41.114 1.614 -37.133 1.00 91.94 101 GLN A C 1
ATOM 808 O O . GLN A 1 101 ? 41.789 2.550 -37.559 1.00 91.94 101 GLN A O 1
ATOM 813 N N . THR A 1 102 ? 41.044 0.442 -37.769 1.00 92.06 102 THR A N 1
ATOM 814 C CA . THR A 1 102 ? 41.761 0.156 -39.014 1.00 92.06 102 THR A CA 1
ATOM 815 C C . THR A 1 102 ? 40.825 -0.302 -40.129 1.00 92.06 102 THR A C 1
ATOM 817 O O . THR A 1 102 ? 39.744 -0.846 -39.899 1.00 92.06 102 THR A O 1
ATOM 820 N N . VAL A 1 103 ? 41.261 -0.097 -41.374 1.00 93.94 103 VAL A N 1
ATOM 821 C CA . VAL A 1 103 ? 40.542 -0.586 -42.563 1.00 93.94 103 VAL A CA 1
ATOM 822 C C . VAL A 1 103 ? 40.449 -2.115 -42.556 1.00 93.94 103 VAL A C 1
ATOM 824 O O . VAL A 1 103 ? 39.443 -2.668 -42.994 1.00 93.94 103 VAL A O 1
ATOM 827 N N . ASP A 1 104 ? 41.464 -2.801 -42.028 1.00 94.56 104 ASP A N 1
ATOM 828 C CA . ASP A 1 104 ? 41.478 -4.262 -41.928 1.00 94.56 104 ASP A CA 1
ATOM 829 C C . ASP A 1 104 ? 40.420 -4.777 -40.950 1.00 94.56 104 ASP A C 1
ATOM 831 O O . ASP A 1 104 ? 39.710 -5.727 -41.273 1.00 94.56 104 ASP A O 1
ATOM 835 N N . GLU A 1 105 ? 40.256 -4.126 -39.796 1.00 94.94 105 GLU A N 1
ATOM 836 C CA . GLU A 1 105 ? 39.175 -4.434 -38.851 1.00 94.94 105 GLU A CA 1
ATOM 837 C C . GLU A 1 105 ? 37.797 -4.227 -39.493 1.00 94.94 105 GLU A C 1
ATOM 839 O O . GLU A 1 105 ? 36.934 -5.098 -39.394 1.00 94.94 105 GLU A O 1
ATOM 844 N N . LEU A 1 106 ? 37.602 -3.126 -40.228 1.00 94.38 106 LEU A N 1
ATOM 845 C CA . LEU A 1 106 ? 36.342 -2.869 -40.928 1.00 94.38 106 LEU A CA 1
ATOM 846 C C . LEU A 1 106 ? 36.069 -3.918 -42.022 1.00 94.38 106 LEU A C 1
ATOM 848 O O . LEU A 1 106 ? 34.945 -4.398 -42.175 1.00 94.38 106 LEU A O 1
ATOM 852 N N . ASN A 1 107 ? 37.102 -4.330 -42.761 1.00 93.06 107 ASN A N 1
ATOM 853 C CA . ASN A 1 107 ? 36.997 -5.375 -43.780 1.00 93.06 107 ASN A CA 1
ATOM 854 C C . ASN A 1 107 ? 36.611 -6.742 -43.198 1.00 93.06 107 ASN A C 1
ATOM 856 O O . ASN A 1 107 ? 35.977 -7.531 -43.903 1.00 93.06 107 ASN A O 1
ATOM 860 N N . GLN A 1 108 ? 36.980 -7.027 -41.946 1.00 94.50 108 GLN A N 1
ATOM 861 C CA . GLN A 1 108 ? 36.607 -8.267 -41.260 1.00 94.50 108 GLN A CA 1
ATOM 862 C C . GLN A 1 108 ? 35.119 -8.303 -40.901 1.00 94.50 108 GLN A C 1
ATOM 864 O O . GLN A 1 108 ? 34.527 -9.380 -40.909 1.00 94.50 108 GLN A O 1
ATOM 869 N N . ILE A 1 109 ? 34.509 -7.146 -40.626 1.00 91.69 109 ILE A N 1
ATOM 870 C CA . ILE A 1 109 ? 33.113 -7.062 -40.175 1.00 91.69 109 ILE A CA 1
ATOM 871 C C . ILE A 1 109 ? 32.119 -6.710 -41.287 1.00 91.69 109 ILE A C 1
ATOM 873 O O . ILE A 1 109 ? 30.921 -6.852 -41.089 1.00 91.69 109 ILE A O 1
ATOM 877 N N . GLN A 1 110 ? 32.582 -6.280 -42.467 1.00 89.25 110 GLN A N 1
ATOM 878 C CA . GLN A 1 110 ? 31.713 -5.780 -43.549 1.00 89.25 110 GLN A CA 1
ATOM 879 C C . GLN A 1 110 ? 30.677 -6.793 -44.080 1.00 89.25 110 GLN A C 1
ATOM 881 O O . GLN A 1 110 ? 29.758 -6.401 -44.791 1.00 89.25 110 GLN A O 1
ATOM 886 N N . ALA A 1 111 ? 30.863 -8.088 -43.802 1.00 84.56 111 ALA A N 1
ATOM 887 C CA . ALA A 1 111 ? 29.942 -9.161 -44.187 1.00 84.56 111 ALA A CA 1
ATOM 888 C C . ALA A 1 111 ? 29.034 -9.629 -43.031 1.00 84.56 111 ALA A C 1
ATOM 890 O O . ALA A 1 111 ? 28.183 -10.492 -43.242 1.00 84.56 111 ALA A O 1
ATOM 891 N N . ASP A 1 112 ? 29.234 -9.097 -41.823 1.00 85.44 112 ASP A N 1
ATOM 892 C CA . ASP A 1 112 ? 28.421 -9.361 -40.639 1.00 85.44 112 ASP A CA 1
ATOM 893 C C . ASP A 1 112 ? 27.520 -8.149 -40.380 1.00 85.44 112 ASP A C 1
ATOM 895 O O . ASP A 1 112 ? 27.930 -7.164 -39.761 1.00 85.44 112 ASP A O 1
ATOM 899 N N . ASP A 1 113 ? 26.280 -8.231 -40.866 1.00 82.44 113 ASP A N 1
ATOM 900 C CA . ASP A 1 113 ? 25.288 -7.158 -40.754 1.00 82.44 113 ASP A CA 1
ATOM 901 C C . ASP A 1 113 ? 25.058 -6.739 -39.290 1.00 82.44 113 ASP A C 1
ATOM 903 O O . ASP A 1 113 ? 24.930 -5.552 -38.996 1.00 82.44 113 ASP A O 1
ATOM 907 N N . ASN A 1 114 ? 25.079 -7.689 -38.345 1.00 79.69 114 ASN A N 1
ATOM 908 C CA . ASN A 1 114 ? 24.899 -7.384 -36.925 1.00 79.69 114 ASN A CA 1
ATOM 909 C C . ASN A 1 114 ? 26.100 -6.617 -36.372 1.00 79.69 114 ASN A C 1
ATOM 911 O O . ASN A 1 114 ? 25.929 -5.632 -35.650 1.00 79.69 114 ASN A O 1
ATOM 915 N N . ARG A 1 115 ? 27.323 -7.048 -36.701 1.00 87.44 115 ARG A N 1
ATOM 916 C CA . ARG A 1 115 ? 28.529 -6.360 -36.234 1.00 87.44 115 ARG A CA 1
ATOM 917 C C . ARG A 1 115 ? 28.671 -4.984 -36.873 1.00 87.44 115 ARG A C 1
ATOM 919 O O . ARG A 1 115 ? 29.083 -4.057 -36.178 1.00 87.44 115 ARG A O 1
ATOM 926 N N . LEU A 1 116 ? 28.300 -4.831 -38.141 1.00 88.12 116 LEU A N 1
ATOM 927 C CA . LEU A 1 116 ? 28.278 -3.543 -38.829 1.00 88.12 116 LEU A CA 1
ATOM 928 C C . LEU A 1 116 ? 27.213 -2.603 -38.244 1.00 88.12 116 LEU A C 1
ATOM 930 O O . LEU A 1 116 ? 27.471 -1.417 -38.056 1.00 88.12 116 LEU A O 1
ATOM 934 N N . HIS A 1 117 ? 26.044 -3.134 -37.880 1.00 84.06 117 HIS A N 1
ATOM 935 C CA . HIS A 1 117 ? 25.017 -2.374 -37.166 1.00 84.06 117 HIS A CA 1
ATOM 936 C C . HIS A 1 117 ? 25.532 -1.876 -35.809 1.00 84.06 117 HIS A C 1
ATOM 938 O O . HIS A 1 117 ? 25.348 -0.711 -35.463 1.00 84.06 117 HIS A O 1
ATOM 944 N N . VAL A 1 118 ? 26.220 -2.735 -35.049 1.00 84.81 118 VAL A N 1
ATOM 945 C CA . VAL A 1 118 ? 26.868 -2.352 -33.782 1.00 84.81 118 VAL A CA 1
ATOM 946 C C . VAL A 1 118 ? 27.971 -1.312 -34.001 1.00 84.81 118 VAL A C 1
ATOM 948 O O . VAL A 1 118 ? 28.080 -0.382 -33.209 1.00 84.81 118 VAL A O 1
ATOM 951 N N . GLU A 1 119 ? 28.746 -1.417 -35.084 1.00 91.06 119 GLU A N 1
ATOM 952 C CA . GLU A 1 119 ? 29.757 -0.414 -35.450 1.00 91.06 119 GLU A CA 1
ATOM 953 C C . GLU A 1 119 ? 29.128 0.968 -35.622 1.00 91.06 119 GLU A C 1
ATOM 955 O O . GLU A 1 119 ? 29.601 1.948 -35.053 1.00 91.06 119 GLU A O 1
ATOM 960 N N . ALA A 1 120 ? 28.024 1.033 -36.364 1.00 88.81 120 ALA A N 1
ATOM 961 C CA . ALA A 1 120 ? 27.320 2.279 -36.608 1.00 88.81 120 ALA A CA 1
ATOM 962 C C . ALA A 1 120 ? 26.708 2.870 -35.327 1.00 88.81 120 ALA A C 1
ATOM 964 O O . ALA A 1 120 ? 26.760 4.083 -35.141 1.00 88.81 120 ALA A O 1
ATOM 965 N N . LEU A 1 121 ? 26.180 2.034 -34.424 1.00 84.19 121 LEU A N 1
ATOM 966 C CA . LEU A 1 121 ? 25.679 2.491 -33.122 1.00 84.19 121 LEU A CA 1
ATOM 967 C C . LEU A 1 121 ? 26.795 3.069 -32.247 1.00 84.19 121 LEU A C 1
ATOM 969 O O . LEU A 1 121 ? 26.613 4.145 -31.690 1.00 84.19 121 LEU A O 1
ATOM 973 N N . LEU A 1 122 ? 27.950 2.400 -32.165 1.00 88.12 122 LEU A N 1
ATOM 974 C CA . LEU A 1 122 ? 29.098 2.884 -31.391 1.00 88.12 122 LEU A CA 1
ATOM 975 C C . LEU A 1 122 ? 29.611 4.230 -31.919 1.00 88.12 122 LEU A C 1
ATOM 977 O O . LEU A 1 122 ? 29.868 5.139 -31.135 1.00 88.12 122 LEU A O 1
ATOM 981 N N . ILE A 1 123 ? 29.700 4.379 -33.245 1.00 89.94 123 ILE A N 1
ATOM 982 C CA . ILE A 1 123 ? 30.086 5.639 -33.893 1.00 89.94 123 ILE A CA 1
ATOM 983 C C . ILE A 1 123 ? 29.063 6.738 -33.598 1.00 89.94 123 ILE A C 1
ATOM 985 O O . ILE A 1 123 ? 29.442 7.833 -33.187 1.00 89.94 123 ILE A O 1
ATOM 989 N N . GLN A 1 124 ? 27.772 6.459 -33.805 1.00 86.31 124 GLN A N 1
ATOM 990 C CA . GLN A 1 124 ? 26.709 7.428 -33.552 1.00 86.31 124 GLN A CA 1
ATOM 991 C C . GLN A 1 124 ? 26.729 7.885 -32.094 1.00 86.31 124 GLN A C 1
ATOM 993 O O . GLN A 1 124 ? 26.670 9.081 -31.828 1.00 86.31 124 GLN A O 1
ATOM 998 N N . GLU A 1 125 ? 26.850 6.945 -31.164 1.00 82.94 125 GLU A N 1
ATOM 999 C CA . GLU A 1 125 ? 26.904 7.219 -29.738 1.00 82.94 125 GLU A CA 1
ATOM 1000 C C . GLU A 1 125 ? 28.133 8.046 -29.361 1.00 82.94 125 GLU A C 1
ATOM 1002 O O . GLU A 1 125 ? 27.983 9.088 -28.734 1.00 82.94 125 GLU A O 1
ATOM 1007 N N . ARG A 1 126 ? 29.335 7.664 -29.808 1.00 87.88 126 ARG A N 1
ATOM 1008 C CA . ARG A 1 126 ? 30.550 8.447 -29.556 1.00 87.88 126 ARG A CA 1
ATOM 1009 C C . ARG A 1 126 ? 30.411 9.876 -30.067 1.00 87.88 126 ARG A C 1
ATOM 1011 O O . ARG A 1 126 ? 30.662 10.813 -29.316 1.00 87.88 126 ARG A O 1
ATOM 1018 N N . VAL A 1 127 ? 30.049 10.049 -31.338 1.00 84.50 127 VAL A N 1
ATOM 1019 C CA . VAL A 1 127 ? 30.031 11.373 -31.975 1.00 84.50 127 VAL A CA 1
ATOM 1020 C C . VAL A 1 127 ? 28.954 12.258 -31.356 1.00 84.50 127 VAL A C 1
ATOM 1022 O O . VAL A 1 127 ? 29.204 13.430 -31.083 1.00 84.50 127 VAL A O 1
ATOM 1025 N N . LEU A 1 128 ? 27.769 11.702 -31.097 1.00 79.50 128 LEU A N 1
ATOM 1026 C CA . LEU A 1 128 ? 26.668 12.456 -30.515 1.00 79.50 128 LEU A CA 1
ATOM 1027 C C . LEU A 1 128 ? 26.901 12.750 -29.027 1.00 79.50 128 LEU A C 1
ATOM 1029 O O . LEU A 1 128 ? 26.690 13.883 -28.624 1.00 79.50 128 LEU A O 1
ATOM 1033 N N . LEU A 1 129 ? 27.390 11.805 -28.219 1.00 76.38 129 LEU A N 1
ATOM 1034 C CA . LEU A 1 129 ? 27.595 12.019 -26.776 1.00 76.38 129 LEU A CA 1
ATOM 1035 C C . LEU A 1 129 ? 28.873 12.807 -26.430 1.00 76.38 129 LEU A C 1
ATOM 1037 O O . LEU A 1 129 ? 29.025 13.247 -25.295 1.00 76.38 129 LEU A O 1
ATOM 1041 N N . SER A 1 130 ? 29.795 13.012 -27.379 1.00 72.62 130 SER A N 1
ATOM 1042 C CA . SER A 1 130 ? 31.010 13.825 -27.158 1.00 72.62 130 SER A CA 1
ATOM 1043 C C . SER A 1 130 ? 30.785 15.340 -27.327 1.00 72.62 130 SER A C 1
ATOM 1045 O O . SER A 1 130 ? 31.720 16.119 -27.141 1.00 72.62 130 SER A O 1
ATOM 1047 N N . GLY A 1 131 ? 29.576 15.770 -27.716 1.00 62.75 131 GLY A N 1
ATOM 1048 C CA . GLY A 1 131 ? 29.216 17.173 -27.962 1.00 62.75 131 GLY A CA 1
ATOM 1049 C C . GLY A 1 131 ? 28.657 17.932 -26.743 1.00 62.75 131 GLY A C 1
ATOM 1050 O O . GLY A 1 131 ? 28.303 17.343 -25.732 1.00 62.75 131 GLY A O 1
ATOM 1051 N N . ASP A 1 132 ? 28.566 19.263 -26.863 1.00 55.44 132 ASP A N 1
ATOM 1052 C CA . ASP A 1 132 ? 28.115 20.213 -25.824 1.00 55.44 132 ASP A CA 1
ATOM 1053 C C . ASP A 1 132 ? 26.653 19.990 -25.334 1.00 55.44 132 ASP A C 1
ATOM 1055 O O . ASP A 1 132 ? 25.806 19.492 -26.081 1.00 55.44 132 ASP A O 1
ATOM 1059 N N . GLU A 1 133 ? 26.362 20.443 -24.104 1.00 50.69 133 GLU A N 1
ATOM 1060 C CA . GLU A 1 133 ? 25.333 20.054 -23.095 1.00 50.69 133 GLU A CA 1
ATOM 1061 C C . GLU A 1 133 ? 23.829 19.870 -23.476 1.00 50.69 133 GLU A C 1
ATOM 1063 O O . GLU A 1 133 ? 22.968 19.933 -22.604 1.00 50.69 133 GLU A O 1
ATOM 1068 N N . ASN A 1 134 ? 23.415 19.640 -24.727 1.00 53.12 134 ASN A N 1
ATOM 1069 C CA . ASN A 1 134 ? 21.983 19.493 -25.069 1.00 53.12 134 ASN A CA 1
ATOM 1070 C C . ASN A 1 134 ? 21.721 18.546 -26.253 1.00 53.12 134 ASN A C 1
ATOM 1072 O O . ASN A 1 134 ? 21.186 18.961 -27.297 1.00 53.12 134 ASN A O 1
ATOM 1076 N N . LEU A 1 135 ? 22.092 17.273 -26.108 1.00 62.75 135 LEU A N 1
ATOM 1077 C CA . LEU A 1 135 ? 21.710 16.224 -27.050 1.00 62.75 135 LEU A CA 1
ATOM 1078 C C . LEU A 1 135 ? 20.450 15.476 -26.613 1.00 62.75 135 LEU A C 1
ATOM 1080 O O . LEU A 1 135 ? 20.199 15.215 -25.440 1.00 62.75 135 LEU A O 1
ATOM 1084 N N . SER A 1 136 ? 19.609 15.178 -27.603 1.00 68.06 136 SER A N 1
ATOM 1085 C CA . SER A 1 136 ? 18.366 14.439 -27.417 1.00 68.06 136 SER A CA 1
ATOM 1086 C C . SER A 1 136 ? 18.644 12.944 -27.524 1.00 68.06 136 SER A C 1
ATOM 1088 O O . SER A 1 136 ? 19.102 12.482 -28.568 1.00 68.06 136 SER A O 1
ATOM 1090 N N . LEU A 1 137 ? 18.263 12.177 -26.501 1.00 78.19 137 LEU A N 1
ATOM 1091 C CA . LEU A 1 137 ? 18.296 10.708 -26.517 1.00 78.19 137 LEU A CA 1
ATOM 1092 C C . LEU A 1 137 ? 17.156 10.075 -27.341 1.00 78.19 137 LEU A C 1
ATOM 1094 O O . LEU A 1 137 ? 16.929 8.866 -27.282 1.00 78.19 137 LEU A O 1
ATOM 1098 N N . SER A 1 138 ? 16.424 10.879 -28.123 1.00 76.69 138 SER A N 1
ATOM 1099 C CA . SER A 1 138 ? 15.292 10.423 -28.942 1.00 76.69 138 SER A CA 1
ATOM 1100 C C . SER A 1 138 ? 15.664 9.295 -29.903 1.00 76.69 138 SER A C 1
ATOM 1102 O O . SER A 1 138 ? 14.882 8.366 -30.066 1.00 76.69 138 SER A O 1
ATOM 1104 N N . TRP A 1 139 ? 16.872 9.307 -30.466 1.00 76.94 139 TRP A N 1
ATOM 1105 C CA . TRP A 1 139 ? 17.333 8.267 -31.389 1.00 76.94 139 TRP A CA 1
ATOM 1106 C C . TRP A 1 139 ? 17.525 6.895 -30.711 1.00 76.94 139 TRP A C 1
ATOM 1108 O O . TRP A 1 139 ? 17.172 5.870 -31.300 1.00 76.94 139 TRP A O 1
ATOM 1118 N N . LEU A 1 140 ? 18.009 6.850 -29.459 1.00 82.19 140 LEU A N 1
ATOM 1119 C CA . LEU A 1 140 ? 18.061 5.612 -28.665 1.00 82.19 140 LEU A CA 1
ATOM 1120 C C . LEU A 1 140 ? 16.643 5.126 -28.343 1.00 82.19 140 LEU A C 1
ATOM 1122 O O . LEU A 1 140 ? 16.360 3.930 -28.405 1.00 82.19 140 LEU A O 1
ATOM 1126 N N . PHE A 1 141 ? 15.721 6.046 -28.051 1.00 85.94 141 PHE A N 1
ATOM 1127 C CA . PHE A 1 141 ? 14.328 5.691 -27.787 1.00 85.94 141 PHE A CA 1
ATOM 1128 C C . PHE A 1 141 ? 13.618 5.133 -29.033 1.00 85.94 141 PHE A C 1
ATOM 1130 O O . PHE A 1 141 ? 12.943 4.103 -28.964 1.00 85.94 141 PHE A O 1
ATOM 1137 N N . ASP A 1 142 ? 13.821 5.749 -30.198 1.00 82.88 142 ASP A N 1
ATOM 1138 C CA . ASP A 1 142 ? 13.321 5.246 -31.481 1.00 82.88 142 ASP A CA 1
ATOM 1139 C C . ASP A 1 142 ? 13.864 3.842 -31.774 1.00 82.88 142 ASP A C 1
ATOM 1141 O O . ASP A 1 142 ? 13.153 2.976 -32.297 1.00 82.88 142 ASP A O 1
ATOM 1145 N N . ARG A 1 143 ? 15.108 3.562 -31.371 1.00 81.75 143 ARG A N 1
ATOM 1146 C CA . ARG A 1 143 ? 15.685 2.221 -31.469 1.00 81.75 143 ARG A CA 1
ATOM 1147 C C . ARG A 1 143 ? 15.018 1.226 -30.519 1.00 81.75 143 ARG A C 1
ATOM 1149 O O . ARG A 1 143 ? 14.744 0.101 -30.942 1.00 81.75 143 ARG A O 1
ATOM 1156 N N . ALA A 1 144 ? 14.691 1.625 -29.292 1.00 88.31 144 ALA A N 1
ATOM 1157 C CA . ALA A 1 144 ? 13.907 0.793 -28.378 1.00 88.31 144 ALA A CA 1
ATOM 1158 C C . ALA A 1 144 ? 12.544 0.427 -28.993 1.00 88.31 144 ALA A C 1
ATOM 1160 O O . ALA A 1 144 ? 12.146 -0.737 -28.979 1.00 88.31 144 ALA A O 1
ATOM 1161 N N . MET A 1 145 ? 11.882 1.375 -29.664 1.00 86.94 145 MET A N 1
ATOM 1162 C CA . MET A 1 145 ? 10.640 1.113 -30.403 1.00 86.94 145 MET A CA 1
ATOM 1163 C C . MET A 1 145 ? 10.818 0.096 -31.542 1.00 86.94 145 MET A C 1
ATOM 1165 O O . MET A 1 145 ? 9.927 -0.721 -31.785 1.00 86.94 145 MET A O 1
ATOM 1169 N N . ILE A 1 146 ? 11.964 0.093 -32.233 1.00 83.62 146 ILE A N 1
ATOM 1170 C CA . ILE A 1 146 ? 12.282 -0.938 -33.236 1.00 83.62 146 ILE A CA 1
ATOM 1171 C C . ILE A 1 146 ? 12.392 -2.318 -32.579 1.00 83.62 146 ILE A C 1
ATOM 1173 O O . ILE A 1 146 ? 11.852 -3.283 -33.122 1.00 83.62 146 ILE A O 1
ATOM 1177 N N . PHE A 1 147 ? 13.042 -2.423 -31.416 1.00 86.50 147 PHE A N 1
ATOM 1178 C CA . PHE A 1 147 ? 13.110 -3.683 -30.673 1.00 86.50 147 PHE A CA 1
ATOM 1179 C C . PHE A 1 147 ? 11.725 -4.173 -30.250 1.00 86.50 147 PHE A C 1
ATOM 1181 O O . PHE A 1 147 ? 11.430 -5.356 -30.419 1.00 86.50 147 PHE A O 1
ATOM 1188 N N . VAL A 1 148 ? 10.836 -3.276 -29.811 1.00 89.19 148 VAL A N 1
ATOM 1189 C CA . VAL A 1 148 ? 9.439 -3.634 -29.521 1.00 89.19 148 VAL A CA 1
ATOM 1190 C C . VAL A 1 148 ? 8.729 -4.184 -30.757 1.00 89.19 148 VAL A C 1
ATOM 1192 O O . VAL A 1 148 ? 8.085 -5.225 -30.674 1.00 89.19 148 VAL A O 1
ATOM 1195 N N . ASN A 1 149 ? 8.890 -3.546 -31.919 1.00 85.69 149 ASN A N 1
ATOM 1196 C CA . ASN A 1 149 ? 8.280 -4.016 -33.169 1.00 85.69 149 ASN A CA 1
ATOM 1197 C C . ASN A 1 149 ? 8.809 -5.389 -33.624 1.00 85.69 149 ASN A C 1
ATOM 1199 O O . ASN A 1 149 ? 8.109 -6.101 -34.340 1.00 85.69 149 ASN A O 1
ATOM 1203 N N . LYS A 1 150 ? 10.033 -5.755 -33.223 1.00 84.38 150 LYS A N 1
ATOM 1204 C CA . LYS A 1 150 ? 10.654 -7.066 -33.480 1.00 84.38 150 LYS A CA 1
ATOM 1205 C C . LYS A 1 150 ? 10.422 -8.081 -32.344 1.00 84.38 150 LYS A C 1
ATOM 1207 O O . LYS A 1 150 ? 11.003 -9.161 -32.388 1.00 84.38 150 LYS A O 1
ATOM 1212 N N . SER A 1 151 ? 9.628 -7.740 -31.325 1.00 88.38 151 SER A N 1
ATOM 1213 C CA . SER A 1 151 ? 9.433 -8.534 -30.097 1.00 88.38 151 SER A CA 1
ATOM 1214 C C . SER A 1 151 ? 10.728 -8.860 -29.331 1.00 88.38 151 SER A C 1
ATOM 1216 O O . SER A 1 151 ? 10.811 -9.836 -28.591 1.00 88.38 151 SER A O 1
ATOM 1218 N N . GLN A 1 152 ? 11.758 -8.029 -29.488 1.00 87.00 152 GLN A N 1
ATOM 1219 C CA . GLN A 1 152 ? 13.064 -8.140 -28.831 1.00 87.00 152 GLN A CA 1
ATOM 1220 C C . GLN A 1 152 ? 13.054 -7.367 -27.501 1.00 87.00 152 GLN A C 1
ATOM 1222 O O . GLN A 1 152 ? 13.716 -6.344 -27.333 1.00 87.00 152 GLN A O 1
ATOM 1227 N N . PHE A 1 153 ? 12.212 -7.805 -26.563 1.00 91.50 153 PHE A N 1
ATOM 1228 C CA . PHE A 1 153 ? 11.891 -7.034 -25.355 1.00 91.50 153 PHE A CA 1
ATOM 1229 C C . PHE A 1 153 ? 13.026 -6.915 -24.350 1.00 91.50 153 PHE A C 1
ATOM 1231 O O . PHE A 1 153 ? 13.122 -5.890 -23.685 1.00 91.50 153 PHE A O 1
ATOM 1238 N N . GLU A 1 154 ? 13.898 -7.912 -24.252 1.00 89.25 154 GLU A N 1
ATOM 1239 C CA . GLU A 1 154 ? 15.059 -7.837 -23.364 1.00 89.25 154 GLU A CA 1
ATOM 1240 C C . GLU A 1 154 ? 16.027 -6.746 -23.828 1.00 89.25 154 GLU A C 1
ATOM 1242 O O . GLU A 1 154 ? 16.351 -5.846 -23.058 1.00 89.25 154 GLU A O 1
ATOM 1247 N N . GLN A 1 155 ? 16.350 -6.727 -25.125 1.00 86.00 155 GLN A N 1
ATOM 1248 C CA . GLN A 1 155 ? 17.184 -5.689 -25.734 1.00 86.00 155 GLN A CA 1
ATOM 1249 C C . GLN A 1 155 ? 16.536 -4.304 -25.643 1.00 86.00 155 GLN A C 1
ATOM 1251 O O . GLN A 1 155 ? 17.223 -3.311 -25.417 1.00 86.00 155 GLN A O 1
ATOM 1256 N N . CYS A 1 156 ? 15.210 -4.230 -25.802 1.00 91.62 156 CYS A N 1
ATOM 1257 C CA . CYS A 1 156 ? 14.464 -2.995 -25.592 1.00 91.62 156 CYS A CA 1
ATOM 1258 C C . CYS A 1 156 ? 14.651 -2.467 -24.167 1.00 91.62 156 CYS A C 1
ATOM 1260 O O . CYS A 1 156 ? 14.977 -1.298 -23.991 1.00 91.62 156 CYS A O 1
ATOM 1262 N N . LEU A 1 157 ? 14.419 -3.303 -23.153 1.00 91.62 157 LEU A N 1
ATOM 1263 C CA . LEU A 1 157 ? 14.466 -2.883 -21.755 1.00 91.62 157 LEU A CA 1
ATOM 1264 C C . LEU A 1 157 ? 15.893 -2.544 -21.313 1.00 91.62 157 LEU A C 1
ATOM 1266 O O . LEU A 1 157 ? 16.079 -1.518 -20.665 1.00 91.62 157 LEU A O 1
ATOM 1270 N N . ASP A 1 158 ? 16.895 -3.323 -21.728 1.00 88.19 158 ASP A N 1
ATOM 1271 C CA . ASP A 1 158 ? 18.310 -3.013 -21.483 1.00 88.19 158 ASP A CA 1
ATOM 1272 C C . ASP A 1 158 ? 18.704 -1.657 -22.095 1.00 88.19 158 ASP A C 1
ATOM 1274 O O . ASP A 1 158 ? 19.403 -0.863 -21.464 1.00 88.19 158 ASP A O 1
ATOM 1278 N N . LEU A 1 159 ? 18.201 -1.347 -23.295 1.00 88.06 159 LEU A N 1
ATOM 1279 C CA . LEU A 1 159 ? 18.418 -0.054 -23.940 1.00 88.06 159 LEU A CA 1
ATOM 1280 C C . LEU A 1 159 ? 17.721 1.094 -23.189 1.00 88.06 159 LEU A C 1
ATOM 1282 O O . LEU A 1 159 ? 18.301 2.167 -23.052 1.00 88.06 159 LEU A O 1
ATOM 1286 N N . ILE A 1 160 ? 16.518 0.885 -22.645 1.00 90.56 160 ILE A N 1
ATOM 1287 C CA . ILE A 1 160 ? 15.871 1.899 -21.798 1.00 90.56 160 ILE A CA 1
ATOM 1288 C C . ILE A 1 160 ? 16.661 2.138 -20.504 1.00 90.56 160 ILE A C 1
ATOM 1290 O O . ILE A 1 160 ? 16.861 3.290 -20.117 1.00 90.56 160 ILE A O 1
ATOM 1294 N N . LEU A 1 161 ? 17.148 1.082 -19.843 1.00 88.44 161 LEU A N 1
ATOM 1295 C CA . LEU A 1 161 ? 18.018 1.221 -18.669 1.00 88.44 161 LEU A CA 1
ATOM 1296 C C . LEU A 1 161 ? 19.284 2.023 -19.005 1.00 88.44 161 LEU A C 1
ATOM 1298 O O . LEU A 1 161 ? 19.732 2.845 -18.205 1.00 88.44 161 LEU A O 1
ATOM 1302 N N . TYR A 1 162 ? 19.822 1.832 -20.210 1.00 86.00 162 TYR A N 1
ATOM 1303 C CA . TYR A 1 162 ? 20.964 2.592 -20.697 1.00 86.00 162 TYR A CA 1
ATOM 1304 C C . TYR A 1 162 ? 20.644 4.078 -20.929 1.00 86.00 162 TYR A C 1
ATOM 1306 O O . TYR A 1 162 ? 21.397 4.942 -20.486 1.00 86.00 162 TYR A O 1
ATOM 1314 N N . ILE A 1 163 ? 19.485 4.398 -21.516 1.00 86.12 163 ILE A N 1
ATOM 1315 C CA . ILE A 1 163 ? 18.995 5.786 -21.647 1.00 86.12 163 ILE A CA 1
ATOM 1316 C C . ILE A 1 163 ? 18.896 6.462 -20.271 1.00 86.12 163 ILE A C 1
ATOM 1318 O O . ILE A 1 163 ? 19.286 7.619 -20.111 1.00 86.12 163 ILE A O 1
ATOM 1322 N N . PHE A 1 164 ? 18.414 5.741 -19.251 1.00 85.25 164 PHE A N 1
ATOM 1323 C CA . PHE A 1 164 ? 18.410 6.242 -17.874 1.00 85.25 164 PHE A CA 1
ATOM 1324 C C . PHE A 1 164 ? 19.812 6.547 -17.354 1.00 85.25 164 PHE A C 1
ATOM 1326 O O . PHE A 1 164 ? 20.012 7.624 -16.793 1.00 85.25 164 PHE A O 1
ATOM 1333 N N . HIS A 1 165 ? 20.778 5.654 -17.572 1.00 83.75 165 HIS A N 1
ATOM 1334 C CA . HIS A 1 165 ? 22.169 5.885 -17.187 1.00 83.75 165 HIS A CA 1
ATOM 1335 C C . HIS A 1 165 ? 22.735 7.161 -17.829 1.00 83.75 165 HIS A C 1
ATOM 1337 O O . HIS A 1 165 ? 23.263 8.013 -17.120 1.00 83.75 165 HIS A O 1
ATOM 1343 N N . LEU A 1 166 ? 22.570 7.331 -19.144 1.00 77.94 166 LEU A N 1
ATOM 1344 C CA . LEU A 1 166 ? 23.079 8.501 -19.870 1.00 77.94 166 LEU A CA 1
ATOM 1345 C C . LEU A 1 166 ? 22.455 9.816 -19.380 1.00 77.94 166 LEU A C 1
ATOM 1347 O O . LEU A 1 166 ? 23.153 10.793 -19.118 1.00 77.94 166 LEU A O 1
ATOM 1351 N N . SER A 1 167 ? 21.148 9.822 -19.117 1.00 76.00 167 SER A N 1
ATOM 1352 C CA . SER A 1 167 ? 20.470 11.033 -18.642 1.00 76.00 167 SER A CA 1
ATOM 1353 C C . SER A 1 167 ? 20.885 11.531 -17.261 1.00 76.00 167 SER A C 1
ATOM 1355 O O . SER A 1 167 ? 20.720 12.714 -16.964 1.00 76.00 167 SER A O 1
ATOM 1357 N N . GLN A 1 168 ? 21.444 10.662 -16.410 1.00 70.62 168 GLN A N 1
ATOM 1358 C CA . GLN A 1 168 ? 21.974 11.086 -15.112 1.00 70.62 168 GLN A CA 1
ATOM 1359 C C . GLN A 1 168 ? 23.182 12.022 -15.270 1.00 70.62 168 GLN A C 1
ATOM 1361 O O . GLN A 1 168 ? 23.608 12.639 -14.295 1.00 70.62 168 GLN A O 1
ATOM 1366 N N . HIS A 1 169 ? 23.730 12.150 -16.481 1.00 62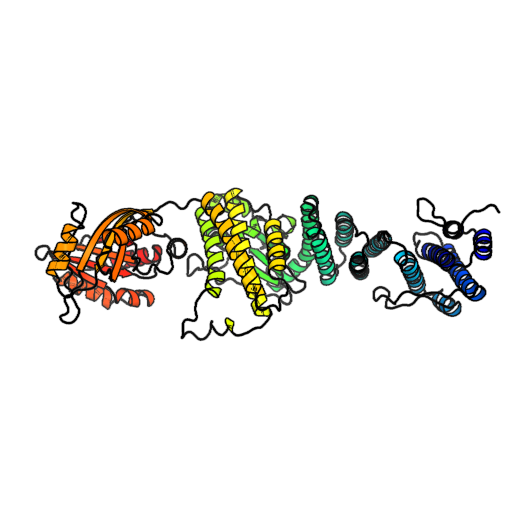.44 169 HIS A N 1
ATOM 1367 C CA . HIS A 1 169 ? 24.849 13.025 -16.816 1.00 62.44 169 HIS A CA 1
ATOM 1368 C C . HIS A 1 169 ? 24.431 14.323 -17.528 1.00 62.44 169 HIS A C 1
ATOM 1370 O O . HIS A 1 169 ? 25.287 15.021 -18.060 1.00 62.44 169 HIS A O 1
ATOM 1376 N N . GLY A 1 170 ? 23.144 14.696 -17.471 1.00 56.53 170 GLY A N 1
ATOM 1377 C CA . GLY A 1 170 ? 22.658 16.014 -17.911 1.00 56.53 170 GLY A CA 1
ATOM 1378 C C . GLY A 1 170 ? 21.796 16.013 -19.175 1.00 56.53 170 GLY A C 1
ATOM 1379 O O . GLY A 1 170 ? 21.476 17.081 -19.687 1.00 56.53 170 GLY A O 1
ATOM 1380 N N . GLU A 1 171 ? 21.389 14.845 -19.675 1.00 62.16 171 GLU A N 1
ATOM 1381 C CA . GLU A 1 171 ? 20.640 14.733 -20.933 1.00 62.16 171 GLU A CA 1
ATOM 1382 C C . GLU A 1 171 ? 19.119 14.656 -20.737 1.00 62.16 171 GLU A C 1
ATOM 1384 O O . GLU A 1 171 ? 18.605 14.203 -19.710 1.00 62.16 171 GLU A O 1
ATOM 1389 N N . SER A 1 172 ? 18.369 15.079 -21.759 1.00 66.81 172 SER A N 1
ATOM 1390 C CA . SER A 1 172 ? 16.904 15.092 -21.722 1.00 66.81 172 SER A CA 1
ATOM 1391 C C . SER A 1 172 ? 16.323 13.674 -21.799 1.00 66.81 172 SER A C 1
ATOM 1393 O O . SER A 1 172 ? 16.473 12.970 -22.801 1.00 66.81 172 SER A O 1
ATOM 1395 N N . GLN A 1 173 ? 15.631 13.275 -20.730 1.00 69.38 173 GLN A N 1
ATOM 1396 C CA . GLN A 1 173 ? 14.883 12.022 -20.629 1.00 69.38 173 GLN A CA 1
ATOM 1397 C C . GLN A 1 173 ? 13.658 11.989 -21.563 1.00 69.38 173 GLN A C 1
ATOM 1399 O O . GLN A 1 173 ? 12.983 13.012 -21.718 1.00 69.38 173 GLN A O 1
ATOM 1404 N N . PRO A 1 174 ? 13.303 10.816 -22.126 1.00 74.06 174 PRO A N 1
ATOM 1405 C CA . PRO A 1 174 ? 12.005 10.607 -22.755 1.00 74.06 174 PRO A CA 1
ATOM 1406 C C . PRO A 1 174 ? 10.840 10.941 -21.813 1.00 74.06 174 PRO A C 1
ATOM 1408 O O . PRO A 1 174 ? 10.900 10.733 -20.601 1.00 74.06 174 PRO A O 1
ATOM 1411 N N . SER A 1 175 ? 9.750 11.437 -22.390 1.00 77.12 175 SER A N 1
ATOM 1412 C CA . SER A 1 175 ? 8.526 11.756 -21.652 1.00 77.12 175 SER A CA 1
ATOM 1413 C C . SER A 1 175 ? 7.811 10.492 -21.137 1.00 77.12 175 SER A C 1
ATOM 1415 O O . SER A 1 175 ? 7.882 9.433 -21.771 1.00 77.12 175 SER A O 1
ATOM 1417 N N . PRO A 1 176 ? 7.043 10.578 -20.034 1.00 74.50 176 PRO A N 1
ATOM 1418 C CA . PRO A 1 176 ? 6.219 9.467 -19.542 1.00 74.50 176 PRO A CA 1
ATOM 1419 C C . PRO A 1 176 ? 5.264 8.881 -20.593 1.00 74.50 176 PRO A C 1
ATOM 1421 O O . PRO A 1 176 ? 5.068 7.665 -20.643 1.00 74.50 176 PRO A O 1
ATOM 1424 N N . GLU A 1 177 ? 4.720 9.721 -21.481 1.00 77.19 177 GLU A N 1
ATOM 1425 C CA . GLU A 1 177 ? 3.858 9.287 -22.587 1.00 77.19 177 GLU A CA 1
ATOM 1426 C C . GLU A 1 177 ? 4.583 8.339 -23.551 1.00 77.19 177 GLU A C 1
ATOM 1428 O O . GLU A 1 177 ? 4.008 7.345 -24.004 1.00 77.19 177 GLU A O 1
ATOM 1433 N N . GLN A 1 178 ? 5.859 8.606 -23.842 1.00 84.31 178 GLN A N 1
ATOM 1434 C CA . GLN A 1 178 ? 6.672 7.748 -24.703 1.00 84.31 178 GLN A CA 1
ATOM 1435 C C . GLN A 1 178 ? 6.864 6.365 -24.072 1.00 84.31 178 GLN A C 1
ATOM 1437 O O . GLN A 1 178 ? 6.647 5.353 -24.744 1.00 84.31 178 GLN A O 1
ATOM 1442 N N . TYR A 1 179 ? 7.178 6.298 -22.774 1.00 86.44 179 TYR A N 1
ATOM 1443 C CA . TYR A 1 179 ? 7.283 5.027 -22.050 1.00 86.44 179 TYR A CA 1
ATOM 1444 C C . TYR A 1 179 ? 5.958 4.259 -22.013 1.00 86.44 179 TYR A C 1
ATOM 1446 O O . TYR A 1 179 ? 5.940 3.042 -22.209 1.00 86.44 179 TYR A O 1
ATOM 1454 N N . PHE A 1 180 ? 4.833 4.956 -21.828 1.00 82.44 180 PHE A N 1
ATOM 1455 C CA . PHE A 1 180 ? 3.513 4.331 -21.888 1.00 82.44 180 PHE A CA 1
ATOM 1456 C C . PHE A 1 180 ? 3.262 3.669 -23.247 1.00 82.44 180 PHE A C 1
ATOM 1458 O O . PHE A 1 180 ? 2.833 2.515 -23.298 1.00 82.44 180 PHE A O 1
ATOM 1465 N N . TRP A 1 181 ? 3.559 4.365 -24.348 1.00 83.00 181 TRP A N 1
ATOM 1466 C CA . TRP A 1 181 ? 3.407 3.816 -25.696 1.00 83.00 181 TRP A CA 1
ATOM 1467 C C . TRP A 1 181 ? 4.338 2.636 -25.968 1.00 83.00 181 TRP A C 1
ATOM 1469 O O . TRP A 1 181 ? 3.904 1.649 -26.569 1.00 83.00 181 TRP A O 1
ATOM 1479 N N . LEU A 1 182 ? 5.590 2.712 -25.510 1.00 90.38 182 LEU A N 1
ATOM 1480 C CA . LEU A 1 182 ? 6.557 1.620 -25.603 1.00 90.38 182 LEU A CA 1
ATOM 1481 C C . LEU A 1 182 ? 5.986 0.355 -24.957 1.00 90.38 182 LEU A C 1
ATOM 1483 O O . LEU A 1 182 ? 5.818 -0.671 -25.618 1.00 90.38 182 LEU A O 1
ATOM 1487 N N . PHE A 1 183 ? 5.588 0.464 -23.691 1.00 89.12 183 PHE A N 1
ATOM 1488 C CA . PHE A 1 183 ? 5.030 -0.650 -22.942 1.00 89.12 183 PHE A CA 1
ATOM 1489 C C . PHE A 1 183 ? 3.723 -1.144 -23.542 1.00 89.12 183 PHE A C 1
ATOM 1491 O O . PHE A 1 183 ? 3.579 -2.343 -23.759 1.00 89.12 183 PHE A O 1
ATOM 1498 N N . TYR A 1 184 ? 2.790 -0.254 -23.885 1.00 84.00 184 TYR A N 1
ATOM 1499 C CA . TYR A 1 184 ? 1.531 -0.633 -24.525 1.00 84.00 184 TYR A CA 1
ATOM 1500 C C . TYR A 1 184 ? 1.756 -1.534 -25.748 1.00 84.00 184 TYR A C 1
ATOM 1502 O O . TYR A 1 184 ? 1.064 -2.543 -25.896 1.00 84.00 184 TYR A O 1
ATOM 1510 N N . ASN A 1 185 ? 2.738 -1.210 -26.594 1.00 84.94 185 ASN A N 1
ATOM 1511 C CA . ASN A 1 185 ? 3.071 -2.022 -27.762 1.00 84.94 185 ASN A CA 1
ATOM 1512 C C . ASN A 1 185 ? 3.697 -3.373 -27.384 1.00 84.94 185 ASN A C 1
ATOM 1514 O O . ASN A 1 185 ? 3.333 -4.381 -27.991 1.00 84.94 185 ASN A O 1
ATOM 1518 N N . MET A 1 186 ? 4.540 -3.426 -26.346 1.00 89.44 186 MET A N 1
ATOM 1519 C CA . MET A 1 186 ? 5.038 -4.696 -25.801 1.00 89.44 186 MET A CA 1
ATOM 1520 C C . MET A 1 186 ? 3.878 -5.586 -25.340 1.00 89.44 186 MET A C 1
ATOM 1522 O O . MET A 1 186 ? 3.765 -6.725 -25.783 1.00 89.44 186 MET A O 1
ATOM 1526 N N . PHE A 1 187 ? 2.946 -5.057 -24.542 1.00 81.00 187 PHE A N 1
ATOM 1527 C CA . PHE A 1 187 ? 1.777 -5.811 -24.068 1.00 81.00 187 PHE A CA 1
ATOM 1528 C C . PHE A 1 187 ? 0.847 -6.244 -25.204 1.00 81.00 187 PHE A C 1
ATOM 1530 O O . PHE A 1 187 ? 0.294 -7.341 -25.175 1.00 81.00 187 PHE A O 1
ATOM 1537 N N . LYS A 1 188 ? 0.650 -5.380 -26.206 1.00 80.19 188 LYS A N 1
ATOM 1538 C CA . LYS A 1 188 ? -0.214 -5.658 -27.359 1.00 80.19 188 LYS A CA 1
ATOM 1539 C C . LYS A 1 188 ? 0.308 -6.815 -28.214 1.00 80.19 188 LYS A C 1
ATOM 1541 O O . LYS A 1 188 ? -0.505 -7.489 -28.841 1.00 80.19 188 LYS A O 1
ATOM 1546 N N . SER A 1 189 ? 1.622 -7.038 -28.246 1.00 82.50 189 SER A N 1
ATOM 1547 C CA . SER A 1 189 ? 2.224 -8.136 -29.011 1.00 82.50 189 SER A CA 1
ATOM 1548 C C . SER A 1 189 ? 1.768 -9.525 -28.539 1.00 82.50 189 SER A C 1
ATOM 1550 O O . SER A 1 189 ? 1.711 -10.446 -29.345 1.00 82.50 189 SER A O 1
ATOM 1552 N N . GLY A 1 190 ? 1.431 -9.668 -27.248 1.00 75.88 190 GLY A N 1
ATOM 1553 C CA . GLY A 1 190 ? 1.167 -10.958 -26.606 1.00 75.88 190 GLY A CA 1
ATOM 1554 C C . GLY A 1 190 ? 2.417 -11.796 -26.296 1.00 75.88 190 GLY A C 1
ATOM 1555 O O . GLY A 1 190 ? 2.277 -12.872 -25.721 1.00 75.88 190 GLY A O 1
ATOM 1556 N N . GLU A 1 191 ? 3.613 -11.316 -26.643 1.00 82.56 191 GLU A N 1
ATOM 1557 C CA . GLU A 1 191 ? 4.888 -11.992 -26.382 1.00 82.56 191 GLU A CA 1
ATOM 1558 C C . GLU A 1 191 ? 5.346 -11.799 -24.920 1.00 82.56 191 GLU A C 1
ATOM 1560 O O . GLU A 1 191 ? 4.988 -10.804 -24.277 1.00 82.56 191 GLU A O 1
ATOM 1565 N N . PRO A 1 192 ? 6.133 -12.736 -24.357 1.00 78.81 192 PRO A N 1
ATOM 1566 C CA . PRO A 1 192 ? 6.562 -12.672 -22.964 1.00 78.81 192 PRO A CA 1
ATOM 1567 C C . PRO A 1 192 ? 7.509 -11.491 -22.713 1.00 78.81 192 PRO A C 1
ATOM 1569 O O . PRO A 1 192 ? 8.550 -11.357 -23.353 1.00 78.81 192 PRO A O 1
ATOM 1572 N N . ILE A 1 193 ? 7.168 -10.655 -21.730 1.00 85.25 193 ILE A N 1
ATOM 1573 C CA . ILE A 1 193 ? 7.983 -9.508 -21.310 1.00 85.25 193 ILE A CA 1
ATOM 1574 C C . ILE A 1 193 ? 8.922 -9.937 -20.166 1.00 85.25 193 ILE A C 1
ATOM 1576 O O . ILE A 1 193 ? 8.435 -10.506 -19.185 1.00 85.25 193 ILE A O 1
ATOM 1580 N N . PRO A 1 194 ? 10.238 -9.640 -20.230 1.00 84.19 194 PRO A N 1
ATOM 1581 C CA . PRO A 1 194 ? 11.175 -9.902 -19.137 1.00 84.19 194 PRO A CA 1
ATOM 1582 C C . PRO A 1 194 ? 10.806 -9.124 -17.865 1.00 84.19 194 PRO A C 1
ATOM 1584 O O . PRO A 1 194 ? 11.099 -7.938 -17.723 1.00 84.19 194 PRO A O 1
ATOM 1587 N N . GLU A 1 195 ? 10.149 -9.806 -16.927 1.00 74.00 195 GLU A N 1
ATOM 1588 C CA . GLU A 1 195 ? 9.500 -9.205 -15.756 1.00 74.00 195 GLU A CA 1
ATOM 1589 C C . GLU A 1 195 ? 10.462 -8.382 -14.888 1.00 74.00 195 GLU A C 1
ATOM 1591 O O . GLU A 1 195 ? 10.145 -7.256 -14.511 1.00 74.00 195 GLU A O 1
ATOM 1596 N N . GLN A 1 196 ? 11.645 -8.927 -14.586 1.00 76.81 196 GLN A N 1
ATOM 1597 C CA . GLN A 1 196 ? 12.632 -8.247 -13.747 1.00 76.81 196 GLN A CA 1
ATOM 1598 C C . GLN A 1 196 ? 13.073 -6.921 -14.380 1.00 76.81 196 GLN A C 1
ATOM 1600 O O . GLN A 1 196 ? 12.994 -5.878 -13.736 1.00 76.81 196 GLN A O 1
ATOM 1605 N N . ARG A 1 197 ? 13.469 -6.953 -15.658 1.00 79.31 197 ARG A N 1
ATOM 1606 C CA . ARG A 1 197 ? 13.904 -5.763 -16.401 1.00 79.31 197 ARG A CA 1
ATOM 1607 C C . ARG A 1 197 ? 12.785 -4.743 -16.558 1.00 79.31 197 ARG A C 1
ATOM 1609 O O . ARG A 1 197 ? 13.020 -3.548 -16.443 1.00 79.31 197 ARG A O 1
ATOM 1616 N N . PHE A 1 198 ? 11.560 -5.211 -16.787 1.00 84.31 198 PHE A N 1
ATOM 1617 C CA . PHE A 1 198 ? 10.394 -4.345 -16.906 1.00 84.31 198 PHE A CA 1
ATOM 1618 C C . PHE A 1 198 ? 10.166 -3.547 -15.618 1.00 84.31 198 PHE A C 1
ATOM 1620 O O . PHE A 1 198 ? 10.010 -2.329 -15.674 1.00 84.31 198 PHE A O 1
ATOM 1627 N N . TRP A 1 199 ? 10.216 -4.210 -14.458 1.00 76.94 199 TRP A N 1
ATOM 1628 C CA . TRP A 1 199 ? 10.070 -3.528 -13.172 1.00 76.94 199 TRP A CA 1
ATOM 1629 C C . TRP A 1 199 ? 11.251 -2.612 -12.843 1.00 76.94 199 TRP A C 1
ATOM 1631 O O . TRP A 1 199 ? 11.012 -1.516 -12.350 1.00 76.94 199 TRP A O 1
ATOM 1641 N N . GLU A 1 200 ? 12.489 -3.001 -13.172 1.00 79.75 200 GLU A N 1
ATOM 1642 C CA . GLU A 1 200 ? 13.665 -2.122 -13.041 1.00 79.75 200 GLU A CA 1
ATOM 1643 C C . GLU A 1 200 ? 13.463 -0.807 -13.814 1.00 79.75 200 GLU A C 1
ATOM 1645 O O . GLU A 1 200 ? 13.692 0.277 -13.276 1.00 79.75 200 GLU A O 1
ATOM 1650 N N . VAL A 1 201 ? 12.963 -0.885 -15.053 1.00 84.44 201 VAL A N 1
ATOM 1651 C CA . VAL A 1 201 ? 12.640 0.303 -15.850 1.00 84.44 201 VAL A CA 1
ATOM 1652 C C . VAL A 1 201 ? 11.493 1.096 -15.218 1.00 84.44 201 VAL A C 1
ATOM 1654 O O . VAL A 1 201 ? 11.606 2.311 -15.075 1.00 84.44 201 VAL A O 1
ATOM 1657 N N . CYS A 1 202 ? 10.396 0.444 -14.821 1.00 78.12 202 CYS A N 1
ATOM 1658 C CA . CYS A 1 202 ? 9.274 1.120 -14.168 1.00 78.12 202 CYS A CA 1
ATOM 1659 C C . CYS A 1 202 ? 9.711 1.891 -12.917 1.00 78.12 202 CYS A C 1
ATOM 1661 O O . CYS A 1 202 ? 9.315 3.044 -12.763 1.00 78.12 202 CYS A O 1
ATOM 1663 N N . ASP A 1 203 ? 10.551 1.298 -12.067 1.00 72.62 203 ASP A N 1
ATOM 1664 C CA . ASP A 1 203 ? 11.073 1.940 -10.859 1.00 72.62 203 ASP A CA 1
ATOM 1665 C C . ASP A 1 203 ? 11.848 3.222 -11.193 1.00 72.62 203 ASP A C 1
ATOM 1667 O O . ASP A 1 203 ? 11.638 4.247 -10.542 1.00 72.62 203 ASP A O 1
ATOM 1671 N N . LEU A 1 204 ? 12.688 3.206 -12.234 1.00 79.31 204 LEU A N 1
ATOM 1672 C CA . LEU A 1 204 ? 13.425 4.393 -12.686 1.00 79.31 204 LEU A CA 1
ATOM 1673 C C . LEU A 1 204 ? 12.498 5.481 -13.242 1.00 79.31 204 LEU A C 1
ATOM 1675 O O . LEU A 1 204 ? 12.667 6.655 -12.904 1.00 79.31 204 LEU A O 1
ATOM 1679 N N . ILE A 1 205 ? 11.482 5.107 -14.031 1.00 78.75 205 ILE A N 1
ATOM 1680 C CA . ILE A 1 205 ? 10.478 6.064 -14.524 1.00 78.75 205 ILE A CA 1
ATOM 1681 C C . ILE A 1 205 ? 9.691 6.658 -13.335 1.00 78.75 205 ILE A C 1
ATOM 1683 O O . ILE A 1 205 ? 9.452 7.863 -13.278 1.00 78.75 205 ILE A O 1
ATOM 1687 N N . PHE A 1 206 ? 9.287 5.852 -12.348 1.00 71.94 206 PHE A N 1
ATOM 1688 C CA . PHE A 1 206 ? 8.551 6.352 -11.181 1.00 71.94 206 PHE A CA 1
ATOM 1689 C C . PHE A 1 206 ? 9.403 7.268 -10.300 1.00 71.94 206 PHE A C 1
ATOM 1691 O O . PHE A 1 206 ? 8.905 8.292 -9.825 1.00 71.94 206 PHE A O 1
ATOM 1698 N N . GLN A 1 207 ? 10.681 6.941 -10.104 1.00 70.31 207 GLN A N 1
ATOM 1699 C CA . GLN A 1 207 ? 11.623 7.800 -9.387 1.00 70.31 207 GLN A CA 1
ATOM 1700 C C . GLN A 1 207 ? 11.782 9.155 -10.085 1.00 70.31 207 GLN A C 1
ATOM 1702 O O . GLN A 1 207 ? 11.654 10.189 -9.426 1.00 70.31 207 GLN A O 1
ATOM 1707 N N . SER A 1 208 ? 11.978 9.170 -11.409 1.00 70.94 208 SER A N 1
ATOM 1708 C CA . SER A 1 208 ? 12.131 10.419 -12.166 1.00 70.94 208 SER A CA 1
ATOM 1709 C C . SER A 1 208 ? 10.862 11.281 -12.135 1.00 70.94 208 SER A C 1
ATOM 1711 O O . SER A 1 208 ? 10.945 12.491 -11.920 1.00 70.94 208 SER A O 1
ATOM 1713 N N . MET A 1 209 ? 9.679 10.663 -12.238 1.00 67.12 209 MET A N 1
ATOM 1714 C CA . MET A 1 209 ? 8.390 11.357 -12.104 1.00 67.12 209 MET A CA 1
ATOM 1715 C C . MET A 1 209 ? 8.156 11.927 -10.696 1.00 67.12 209 MET A C 1
ATOM 1717 O O . MET A 1 209 ? 7.467 12.933 -10.545 1.00 67.12 209 MET A O 1
ATOM 1721 N N . THR A 1 210 ? 8.701 11.288 -9.659 1.00 63.34 210 THR A N 1
ATOM 1722 C CA . THR A 1 210 ? 8.533 11.732 -8.267 1.00 63.34 210 THR A CA 1
ATOM 1723 C C . THR A 1 210 ? 9.415 12.940 -7.946 1.00 63.34 210 THR A C 1
ATOM 1725 O O . THR A 1 210 ? 8.973 13.841 -7.236 1.00 63.34 210 THR A O 1
ATOM 1728 N N . LEU A 1 211 ? 10.639 12.977 -8.483 1.00 64.31 211 LEU A N 1
ATOM 1729 C CA . LEU A 1 211 ? 11.586 14.080 -8.280 1.00 64.31 211 LEU A CA 1
ATOM 1730 C C . LEU A 1 211 ? 11.132 15.383 -8.961 1.00 64.31 211 LEU A C 1
ATOM 1732 O O . LEU A 1 211 ? 11.325 16.463 -8.409 1.00 64.31 211 LEU A O 1
ATOM 1736 N N . ASN A 1 212 ? 10.477 15.285 -10.120 1.00 60.28 212 ASN A N 1
ATOM 1737 C CA . ASN A 1 212 ? 10.036 16.428 -10.926 1.00 60.28 212 ASN A CA 1
ATOM 1738 C C . ASN A 1 212 ? 8.542 16.735 -10.745 1.00 60.28 212 ASN A C 1
ATOM 1740 O O . ASN A 1 212 ? 7.844 16.913 -11.736 1.00 60.28 212 ASN A O 1
ATOM 1744 N N . PHE A 1 213 ? 8.055 16.741 -9.497 1.00 51.69 213 PHE A N 1
ATOM 1745 C CA . PHE A 1 213 ? 6.633 16.766 -9.118 1.00 51.69 213 PHE A CA 1
ATOM 1746 C C . PHE A 1 213 ? 5.743 17.650 -10.020 1.00 51.69 213 PHE A C 1
ATOM 1748 O O . PHE A 1 213 ? 5.540 18.837 -9.759 1.00 51.69 213 PHE A O 1
ATOM 1755 N N . ASP A 1 214 ? 5.162 17.037 -11.053 1.00 58.44 214 ASP A N 1
ATOM 1756 C CA . ASP A 1 214 ? 4.091 17.599 -11.867 1.00 58.44 214 ASP A CA 1
ATOM 1757 C C . ASP A 1 214 ? 2.818 16.773 -11.608 1.00 58.44 214 ASP A C 1
ATOM 1759 O O . ASP A 1 214 ? 2.777 15.574 -11.913 1.00 58.44 214 ASP A O 1
ATOM 1763 N N . PRO A 1 215 ? 1.759 17.381 -11.038 1.00 57.50 215 PRO A N 1
ATOM 1764 C CA . PRO A 1 215 ? 0.466 16.734 -10.825 1.00 57.50 215 PRO A CA 1
ATOM 1765 C C . PRO A 1 215 ? -0.130 16.074 -12.078 1.00 57.50 215 PRO A C 1
ATOM 1767 O O . PRO A 1 215 ? -0.945 15.156 -11.942 1.00 57.50 215 PRO A O 1
ATOM 1770 N N . SER A 1 216 ? 0.262 16.509 -13.283 1.00 58.72 216 SER A N 1
ATOM 1771 C CA . SER A 1 216 ? -0.156 15.904 -14.552 1.00 58.72 216 SER A CA 1
ATOM 1772 C C . SER A 1 216 ? 0.268 14.427 -14.667 1.00 58.72 216 SER A C 1
ATOM 1774 O O . SER A 1 216 ? -0.514 13.597 -15.142 1.00 58.72 216 SER A O 1
ATOM 1776 N N . HIS A 1 217 ? 1.419 14.055 -14.094 1.00 61.00 217 HIS A N 1
ATOM 1777 C CA . HIS A 1 217 ? 1.989 12.706 -14.170 1.00 61.00 217 HIS A CA 1
ATOM 1778 C C . HIS A 1 217 ? 1.303 11.670 -13.278 1.00 61.00 217 HIS A C 1
ATOM 1780 O O . HIS A 1 217 ? 1.509 10.469 -13.453 1.00 61.00 217 HIS A O 1
ATOM 1786 N N . LYS A 1 218 ? 0.427 12.083 -12.351 1.00 62.00 218 LYS A N 1
ATOM 1787 C CA . LYS A 1 218 ? -0.340 11.147 -11.509 1.00 62.00 218 LYS A CA 1
ATOM 1788 C C . LYS A 1 218 ? -1.163 10.168 -12.351 1.00 62.00 218 LYS A C 1
ATOM 1790 O O . LYS A 1 218 ? -1.310 8.995 -12.007 1.00 62.00 218 LYS A O 1
ATOM 1795 N N . ARG A 1 219 ? -1.701 10.650 -13.473 1.00 65.44 219 ARG A N 1
ATOM 1796 C CA . ARG A 1 219 ? -2.468 9.834 -14.415 1.00 65.44 219 ARG A CA 1
ATOM 1797 C C . ARG A 1 219 ? -1.567 8.860 -15.177 1.00 65.44 219 ARG A C 1
ATOM 1799 O O . ARG A 1 219 ? -1.935 7.696 -15.329 1.00 65.44 219 ARG A O 1
ATOM 1806 N N . ASP A 1 220 ? -0.387 9.309 -15.588 1.00 63.81 220 ASP A N 1
ATOM 1807 C CA . ASP A 1 220 ? 0.589 8.501 -16.327 1.00 63.81 220 ASP A CA 1
ATOM 1808 C C . ASP A 1 220 ? 1.142 7.366 -15.462 1.00 63.81 220 ASP A C 1
ATOM 1810 O O . ASP A 1 220 ? 1.204 6.219 -15.907 1.00 63.81 220 ASP A O 1
ATOM 1814 N N . GLN A 1 221 ? 1.425 7.643 -14.184 1.00 63.22 221 GLN A N 1
ATOM 1815 C CA . GLN A 1 221 ? 1.809 6.623 -13.206 1.00 63.22 221 GLN A CA 1
ATOM 1816 C C . GLN A 1 221 ? 0.747 5.528 -13.082 1.00 63.22 221 GLN A C 1
ATOM 1818 O O . GLN A 1 221 ? 1.055 4.340 -13.158 1.00 63.22 221 GLN A O 1
ATOM 1823 N N . LEU A 1 222 ? -0.523 5.920 -12.945 1.00 64.12 222 LEU A N 1
ATOM 1824 C CA . LEU A 1 222 ? -1.644 4.983 -12.866 1.00 64.12 222 LEU A CA 1
ATOM 1825 C C . LEU A 1 222 ? -1.809 4.151 -14.145 1.00 64.12 222 LEU A C 1
ATOM 1827 O O . LEU A 1 222 ? -2.191 2.981 -14.057 1.00 64.12 222 LEU A O 1
ATOM 1831 N N . HIS A 1 223 ? -1.528 4.730 -15.314 1.00 67.06 223 HIS A N 1
ATOM 1832 C CA . HIS A 1 223 ? -1.563 4.035 -16.599 1.00 67.06 223 HIS A CA 1
ATOM 1833 C C . HIS A 1 223 ? -0.418 3.026 -16.751 1.00 67.06 223 HIS A C 1
ATOM 1835 O O . HIS A 1 223 ? -0.672 1.896 -17.167 1.00 67.06 223 HIS A O 1
ATOM 1841 N N . LEU A 1 224 ? 0.807 3.396 -16.372 1.00 66.12 224 LEU A N 1
ATOM 1842 C CA . LEU A 1 224 ? 1.972 2.506 -16.380 1.00 66.12 224 LEU A CA 1
ATOM 1843 C C . LEU A 1 224 ? 1.795 1.344 -15.398 1.00 66.12 224 LEU A C 1
ATOM 1845 O O . LEU A 1 224 ? 1.971 0.186 -15.776 1.00 66.12 224 LEU A O 1
ATOM 1849 N N . LEU A 1 225 ? 1.344 1.633 -14.174 1.00 64.50 225 LEU A N 1
ATOM 1850 C CA . LEU A 1 225 ? 1.000 0.604 -13.192 1.00 64.50 225 LEU A CA 1
ATOM 1851 C C . LEU A 1 225 ? -0.108 -0.319 -13.712 1.00 64.50 225 LEU A C 1
ATOM 1853 O O . LEU A 1 225 ? -0.041 -1.530 -13.533 1.00 64.50 225 LEU A O 1
ATOM 1857 N N . G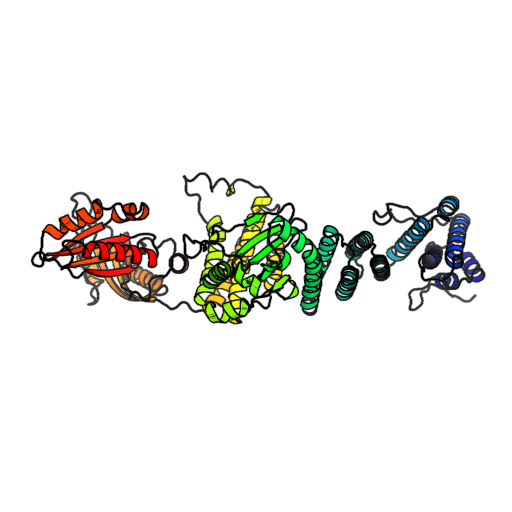LY A 1 226 ? -1.107 0.229 -14.408 1.00 66.62 226 GLY A N 1
ATOM 1858 C CA . GLY A 1 226 ? -2.179 -0.575 -14.987 1.00 66.62 226 GLY A CA 1
ATOM 1859 C C . GLY A 1 226 ? -1.800 -1.399 -16.213 1.00 66.62 226 GLY A C 1
ATOM 1860 O O . GLY A 1 226 ? -2.514 -2.331 -16.574 1.00 66.62 226 GLY A O 1
ATOM 1861 N N . LEU A 1 227 ? -0.697 -1.065 -16.877 1.00 66.69 227 LEU A N 1
ATOM 1862 C CA . LEU A 1 227 ? -0.092 -1.942 -17.869 1.00 66.69 227 LEU A CA 1
ATOM 1863 C C . LEU A 1 227 ? 0.667 -3.074 -17.174 1.00 66.69 227 LEU A C 1
ATOM 1865 O O . LEU A 1 227 ? 0.485 -4.228 -17.549 1.00 66.69 227 LEU A O 1
ATOM 1869 N N . ALA A 1 228 ? 1.425 -2.772 -16.118 1.00 64.69 228 ALA A N 1
ATOM 1870 C CA . ALA A 1 228 ? 2.165 -3.770 -15.352 1.00 64.69 228 ALA A CA 1
ATOM 1871 C C . ALA A 1 228 ? 1.275 -4.910 -14.825 1.00 64.69 228 ALA A C 1
ATOM 1873 O O . ALA A 1 228 ? 1.642 -6.078 -14.939 1.00 64.69 228 ALA A O 1
ATOM 1874 N N . THR A 1 229 ? 0.056 -4.601 -14.374 1.00 64.31 229 THR A N 1
ATOM 1875 C CA . THR A 1 229 ? -0.915 -5.611 -13.913 1.00 64.31 229 THR A CA 1
ATOM 1876 C C . THR A 1 229 ? -1.372 -6.582 -15.011 1.00 64.31 229 THR A C 1
ATOM 1878 O O . THR A 1 229 ? -1.851 -7.676 -14.712 1.00 64.31 229 THR A O 1
ATOM 1881 N N . LYS A 1 230 ? -1.186 -6.256 -16.301 1.00 66.44 230 LYS A N 1
ATOM 1882 C CA . LYS A 1 230 ? -1.488 -7.177 -17.412 1.00 66.44 230 LYS A CA 1
ATOM 1883 C C . LYS A 1 230 ? -0.467 -8.304 -17.563 1.00 66.44 230 LYS A C 1
ATOM 1885 O O . LYS A 1 230 ? -0.874 -9.391 -17.964 1.00 66.44 230 LYS A O 1
ATOM 1890 N N . ILE A 1 231 ? 0.810 -8.080 -17.224 1.00 64.69 231 ILE A N 1
ATOM 1891 C CA . ILE A 1 231 ? 1.815 -9.163 -17.130 1.00 64.69 231 ILE A CA 1
ATOM 1892 C C . ILE A 1 231 ? 1.373 -10.162 -16.051 1.00 64.69 231 ILE A C 1
ATOM 1894 O O . ILE A 1 231 ? 1.541 -11.369 -16.202 1.00 64.69 231 ILE A O 1
ATOM 1898 N N . GLU A 1 232 ? 0.754 -9.669 -14.976 1.00 66.50 232 GLU A N 1
ATOM 1899 C CA . GLU A 1 232 ? 0.368 -10.490 -13.828 1.00 66.50 232 GLU A CA 1
ATOM 1900 C C . GLU A 1 232 ? -0.782 -11.454 -14.164 1.00 66.50 232 GLU A C 1
ATOM 1902 O O . GLU A 1 232 ? -0.810 -12.576 -13.665 1.00 66.50 232 GLU A O 1
ATOM 1907 N N . HIS A 1 233 ? -1.708 -11.084 -15.055 1.00 67.94 233 HIS A N 1
ATOM 1908 C CA . HIS A 1 233 ? -2.915 -11.882 -15.308 1.00 67.94 233 HIS A CA 1
ATOM 1909 C C . HIS A 1 233 ? -2.626 -13.294 -15.862 1.00 67.94 233 HIS A C 1
ATOM 1911 O O . HIS A 1 233 ? -3.316 -14.249 -15.495 1.00 67.94 233 HIS A O 1
ATOM 1917 N N . SER A 1 234 ? -1.630 -13.469 -16.739 1.00 67.06 234 SER A N 1
ATOM 1918 C CA . SER A 1 234 ? -1.261 -14.801 -17.255 1.00 67.06 234 SER A CA 1
ATOM 1919 C C . SER A 1 234 ? -0.614 -15.686 -16.188 1.00 67.06 234 SER A C 1
ATOM 1921 O O . SER A 1 234 ? -0.864 -16.890 -16.154 1.00 67.06 234 SER A O 1
ATOM 1923 N N . GLU A 1 235 ? 0.170 -15.091 -15.291 1.00 73.69 235 GLU A N 1
ATOM 1924 C CA . GLU A 1 235 ? 0.834 -15.788 -14.187 1.00 73.69 235 GLU A CA 1
ATOM 1925 C C . GLU A 1 235 ? -0.171 -16.181 -13.093 1.00 73.69 235 GLU A C 1
ATOM 1927 O O . GLU A 1 235 ? -0.160 -17.312 -12.610 1.00 73.69 235 GLU A O 1
ATOM 1932 N N . ILE A 1 236 ? -1.135 -15.304 -12.795 1.00 76.06 236 ILE A N 1
ATOM 1933 C CA . ILE A 1 236 ? -2.219 -15.567 -11.840 1.00 76.06 236 ILE A CA 1
ATOM 1934 C C . ILE A 1 236 ? -3.017 -16.818 -12.228 1.00 76.06 236 ILE A C 1
ATOM 1936 O O . ILE A 1 236 ? -3.337 -17.627 -11.362 1.00 76.06 236 ILE A O 1
ATOM 1940 N N . LEU A 1 237 ? -3.306 -17.033 -13.517 1.00 75.56 237 LEU A N 1
ATOM 1941 C CA . LEU A 1 237 ? -4.007 -18.245 -13.965 1.00 75.56 237 LEU A CA 1
ATOM 1942 C C . LEU A 1 237 ? -3.203 -19.529 -13.713 1.00 75.56 237 LEU A C 1
ATOM 1944 O O . LEU A 1 237 ? -3.800 -20.569 -13.431 1.00 75.56 237 LEU A O 1
ATOM 1948 N N . SER A 1 238 ? -1.873 -19.468 -13.809 1.00 75.50 238 SER A N 1
ATOM 1949 C CA . SER A 1 238 ? -0.996 -20.587 -13.451 1.00 75.50 238 SER A CA 1
ATOM 1950 C C . SER A 1 238 ? -1.009 -20.826 -11.939 1.00 75.50 238 SER A C 1
ATOM 1952 O O . SER A 1 238 ? -1.227 -21.953 -11.497 1.00 75.50 238 SER A O 1
ATOM 1954 N N . ASN A 1 239 ? -0.888 -19.755 -11.151 1.00 77.94 239 ASN A N 1
ATOM 1955 C CA . ASN A 1 239 ? -0.875 -19.800 -9.687 1.00 77.94 239 ASN A CA 1
ATOM 1956 C C . ASN A 1 239 ? -2.177 -20.363 -9.101 1.00 77.94 239 ASN A C 1
ATOM 1958 O O . ASN A 1 239 ? -2.141 -21.152 -8.162 1.00 77.94 239 ASN A O 1
ATOM 1962 N N . LEU A 1 240 ? -3.333 -20.015 -9.679 1.00 80.00 240 LEU A N 1
ATOM 1963 C CA . LEU A 1 240 ? -4.630 -20.565 -9.266 1.00 80.00 240 LEU A CA 1
ATOM 1964 C C . LEU A 1 240 ? -4.682 -22.091 -9.386 1.00 80.00 240 LEU A C 1
ATOM 1966 O O . LEU A 1 240 ? -5.217 -22.759 -8.502 1.00 80.00 240 LEU A O 1
ATOM 1970 N N . ARG A 1 241 ? -4.098 -22.650 -10.454 1.00 80.75 241 ARG A N 1
ATOM 1971 C CA . ARG A 1 241 ? -4.029 -24.105 -10.646 1.00 80.75 241 ARG A CA 1
ATOM 1972 C C . ARG A 1 241 ? -3.134 -24.764 -9.603 1.00 80.75 241 ARG A C 1
ATOM 1974 O O . ARG A 1 241 ? -3.468 -25.846 -9.137 1.00 80.75 241 ARG A O 1
ATOM 1981 N N . GLU A 1 242 ? -2.039 -24.113 -9.217 1.00 80.69 242 GLU A N 1
ATOM 1982 C CA . GLU A 1 242 ? -1.115 -24.618 -8.193 1.00 80.69 242 GLU A CA 1
ATOM 1983 C C . GLU A 1 242 ? -1.782 -24.733 -6.811 1.00 80.69 242 GLU A C 1
ATOM 1985 O O . GLU A 1 242 ? -1.548 -25.704 -6.094 1.00 80.69 242 GLU A O 1
ATOM 1990 N N . ILE A 1 243 ? -2.690 -23.810 -6.470 1.00 78.88 243 ILE A N 1
ATOM 1991 C CA . ILE A 1 243 ? -3.502 -23.874 -5.237 1.00 78.88 243 ILE A CA 1
ATOM 1992 C C . ILE A 1 243 ? -4.837 -24.616 -5.402 1.00 78.88 243 ILE A C 1
ATOM 1994 O O . ILE A 1 243 ? -5.693 -24.529 -4.525 1.00 78.88 243 ILE A O 1
ATOM 1998 N N . ASN A 1 244 ? -5.024 -25.370 -6.492 1.00 82.81 244 ASN A N 1
ATOM 1999 C CA . ASN A 1 244 ? -6.245 -26.129 -6.792 1.00 82.81 244 ASN A CA 1
ATOM 2000 C C . ASN A 1 244 ? -7.541 -25.288 -6.767 1.00 82.81 244 ASN A C 1
ATOM 2002 O O . ASN A 1 244 ? -8.595 -25.783 -6.365 1.00 82.81 244 ASN A O 1
ATOM 2006 N N . LEU A 1 245 ? -7.484 -24.027 -7.205 1.00 83.75 245 LEU A N 1
ATOM 2007 C CA . LEU A 1 245 ? -8.666 -23.178 -7.367 1.00 83.75 245 LEU A CA 1
ATOM 2008 C C . LEU A 1 245 ? -9.106 -23.121 -8.831 1.00 83.75 245 LEU A C 1
ATOM 2010 O O . LEU A 1 245 ? -8.341 -22.716 -9.709 1.00 83.75 245 LEU A O 1
ATOM 2014 N N . ASP A 1 246 ? -10.371 -23.461 -9.089 1.00 85.38 246 ASP A N 1
ATOM 2015 C CA . ASP A 1 246 ? -10.981 -23.228 -10.396 1.00 85.38 246 ASP A CA 1
ATOM 2016 C C . ASP A 1 246 ? -11.292 -21.736 -10.566 1.00 85.38 246 ASP A C 1
ATOM 2018 O O . ASP A 1 246 ? -11.928 -21.095 -9.724 1.00 85.38 246 ASP A O 1
ATOM 2022 N N . TYR A 1 247 ? -10.878 -21.168 -11.697 1.00 86.62 247 TYR A N 1
ATOM 2023 C CA . TYR A 1 247 ? -11.203 -19.794 -12.048 1.00 86.62 247 TYR A CA 1
ATOM 2024 C C . TYR A 1 247 ? -12.721 -19.561 -12.124 1.00 86.62 247 TYR A C 1
ATOM 2026 O O . TYR A 1 247 ? -13.159 -18.432 -11.894 1.00 86.62 247 TYR A O 1
ATOM 2034 N N . SER A 1 248 ? -13.551 -20.571 -12.421 1.00 88.62 248 SER A N 1
ATOM 2035 C CA . SER A 1 248 ? -15.017 -20.422 -12.382 1.00 88.62 248 SER A CA 1
ATOM 2036 C C . SER A 1 248 ? -15.526 -20.017 -10.998 1.00 88.62 248 SER A C 1
ATOM 2038 O O . SER A 1 248 ? -16.403 -19.145 -10.909 1.00 88.62 248 SER A O 1
ATOM 2040 N N . ASP A 1 249 ? -14.911 -20.582 -9.958 1.00 90.81 249 ASP A N 1
ATOM 2041 C CA . ASP A 1 249 ? -15.313 -20.485 -8.552 1.00 90.81 249 ASP A CA 1
ATOM 2042 C C . ASP A 1 249 ? -14.764 -19.230 -7.873 1.00 90.81 249 ASP A C 1
ATOM 2044 O O . ASP A 1 249 ? -15.232 -18.826 -6.809 1.00 90.81 249 ASP A O 1
ATOM 2048 N N . VAL A 1 250 ? -13.809 -18.556 -8.513 1.00 93.06 250 VAL A N 1
ATOM 2049 C CA . VAL A 1 250 ? -13.308 -17.261 -8.063 1.00 93.06 250 VAL A CA 1
ATOM 2050 C C . VAL A 1 250 ? -14.320 -16.164 -8.404 1.00 93.06 250 VAL A C 1
ATOM 2052 O O . VAL A 1 250 ? -14.628 -15.920 -9.579 1.00 93.06 250 VAL A O 1
ATOM 2055 N N . ALA A 1 251 ? -14.810 -15.472 -7.378 1.00 96.19 251 ALA A N 1
ATOM 2056 C CA . ALA A 1 251 ? -15.615 -14.267 -7.500 1.00 96.19 251 ALA A CA 1
ATOM 2057 C C . ALA A 1 251 ? -14.725 -13.078 -7.879 1.00 96.19 251 ALA A C 1
ATOM 2059 O O . ALA A 1 251 ? -14.888 -12.505 -8.959 1.00 96.19 251 ALA A O 1
ATOM 2060 N N . ASN A 1 252 ? -13.745 -12.755 -7.029 1.00 95.81 252 ASN A N 1
ATOM 2061 C CA . ASN A 1 252 ? -12.919 -11.558 -7.160 1.00 95.81 252 ASN A CA 1
ATOM 2062 C C . ASN A 1 252 ? -11.435 -11.870 -6.923 1.00 95.81 252 ASN A C 1
ATOM 2064 O O . ASN A 1 252 ? -11.105 -12.784 -6.170 1.00 95.81 252 ASN A O 1
ATOM 2068 N N . ILE A 1 253 ? -10.549 -11.105 -7.560 1.00 92.62 253 ILE A N 1
ATOM 2069 C CA . ILE A 1 253 ? -9.096 -11.146 -7.358 1.00 92.62 253 ILE A CA 1
ATOM 2070 C C . ILE A 1 253 ? -8.599 -9.706 -7.274 1.00 92.62 253 ILE A C 1
ATOM 2072 O O . ILE A 1 253 ? -8.738 -8.940 -8.233 1.00 92.62 253 ILE A O 1
ATOM 2076 N N . TYR A 1 254 ? -7.998 -9.368 -6.140 1.00 92.25 254 TYR A N 1
ATOM 2077 C CA . TYR A 1 254 ? -7.406 -8.068 -5.867 1.00 92.25 254 TYR A CA 1
ATOM 2078 C C . TYR A 1 254 ? -5.896 -8.214 -5.712 1.00 92.25 254 TYR A C 1
ATOM 2080 O O . TYR A 1 254 ? -5.440 -9.028 -4.905 1.00 92.25 254 TYR A O 1
ATOM 2088 N N . CYS A 1 255 ? -5.122 -7.408 -6.439 1.00 87.00 255 CYS A N 1
ATOM 2089 C CA . CYS A 1 255 ? -3.722 -7.198 -6.083 1.00 87.00 255 CYS A CA 1
ATOM 2090 C C . CYS A 1 255 ? -3.678 -6.340 -4.814 1.00 87.00 255 CYS A C 1
ATOM 2092 O O . CYS A 1 255 ? -4.472 -5.411 -4.682 1.00 87.00 255 CYS A O 1
ATOM 2094 N N . HIS A 1 256 ? -2.769 -6.611 -3.881 1.00 85.94 256 HIS A N 1
ATOM 2095 C CA . HIS A 1 256 ? -2.544 -5.727 -2.739 1.00 85.94 256 HIS A CA 1
ATOM 2096 C C . HIS A 1 256 ? -1.053 -5.535 -2.458 1.00 85.94 256 HIS A C 1
ATOM 2098 O O . HIS A 1 256 ? -0.177 -6.061 -3.140 1.00 85.94 256 HIS A O 1
ATOM 2104 N N . GLY A 1 257 ? -0.764 -4.704 -1.458 1.00 82.56 257 GLY A N 1
ATOM 2105 C CA . GLY A 1 257 ? 0.549 -4.680 -0.831 1.00 82.56 257 GLY A CA 1
ATOM 2106 C C . GLY A 1 257 ? 1.495 -3.693 -1.478 1.00 82.56 257 GLY A C 1
ATOM 2107 O O . GLY A 1 257 ? 1.063 -2.665 -2.006 1.00 82.56 257 GLY A O 1
ATOM 2108 N N . SER A 1 258 ? 2.793 -3.972 -1.376 1.00 76.50 258 SER A N 1
ATOM 2109 C CA . SER A 1 258 ? 3.834 -2.994 -1.705 1.00 76.50 258 SER A CA 1
ATOM 2110 C C . SER A 1 258 ? 3.764 -2.530 -3.165 1.00 76.50 258 SER A C 1
ATOM 2112 O O . SER A 1 258 ? 3.870 -1.336 -3.445 1.00 76.50 258 SER A O 1
ATOM 2114 N N . ARG A 1 259 ? 3.460 -3.449 -4.087 1.00 75.50 259 ARG A N 1
ATOM 2115 C CA . ARG A 1 259 ? 3.345 -3.179 -5.530 1.00 75.50 259 ARG A CA 1
ATOM 2116 C C . ARG A 1 259 ? 2.175 -2.267 -5.881 1.00 75.50 259 ARG A C 1
ATOM 2118 O O . ARG A 1 259 ? 2.341 -1.324 -6.644 1.00 75.50 259 ARG A O 1
ATOM 2125 N N . THR A 1 260 ? 1.016 -2.463 -5.252 1.00 75.31 260 THR A N 1
ATOM 2126 C CA . THR A 1 260 ? -0.149 -1.572 -5.453 1.00 75.31 260 THR A CA 1
ATOM 2127 C C . THR A 1 260 ? 0.039 -0.173 -4.873 1.00 75.31 260 THR A C 1
ATOM 2129 O O . THR A 1 260 ? -0.712 0.743 -5.193 1.00 75.31 260 THR A O 1
ATOM 2132 N N . GLN A 1 261 ? 1.037 -0.006 -4.004 1.00 71.44 261 GLN A N 1
ATOM 2133 C CA . GLN A 1 261 ? 1.297 1.227 -3.265 1.00 71.44 261 GLN A CA 1
ATOM 2134 C C . GLN A 1 261 ? 2.530 1.975 -3.796 1.00 71.44 261 GLN A C 1
ATOM 2136 O O . GLN A 1 261 ? 2.869 3.037 -3.272 1.00 71.44 261 GLN A O 1
ATOM 2141 N N . GLY A 1 262 ? 3.218 1.423 -4.804 1.00 65.50 262 GLY A N 1
ATOM 2142 C CA . GLY A 1 262 ? 4.475 1.974 -5.319 1.00 65.50 262 GLY A CA 1
ATOM 2143 C C . GLY A 1 262 ? 5.617 1.913 -4.299 1.00 65.50 262 GLY A C 1
ATOM 2144 O O . GLY A 1 262 ? 6.488 2.778 -4.282 1.00 65.50 262 GLY A O 1
ATOM 2145 N N . THR A 1 263 ? 5.584 0.936 -3.390 1.00 66.81 263 THR A N 1
ATOM 2146 C CA . THR A 1 263 ? 6.579 0.765 -2.315 1.00 66.81 263 THR A CA 1
ATOM 2147 C C . THR A 1 263 ? 7.407 -0.505 -2.466 1.00 66.81 263 THR A C 1
ATOM 2149 O O . THR A 1 263 ? 8.249 -0.793 -1.614 1.00 66.81 263 THR A O 1
ATOM 2152 N N . CYS A 1 264 ? 7.166 -1.265 -3.534 1.00 69.00 264 CYS A N 1
ATOM 2153 C CA . CYS A 1 264 ? 7.880 -2.493 -3.835 1.00 69.00 264 CYS A CA 1
ATOM 2154 C C . CYS A 1 264 ? 9.352 -2.250 -4.180 1.00 69.00 264 CYS A C 1
ATOM 2156 O O . CYS A 1 264 ? 9.771 -1.171 -4.586 1.00 69.00 264 CYS A O 1
ATOM 2158 N N . THR A 1 265 ? 10.124 -3.311 -4.013 1.00 65.62 265 THR A N 1
ATOM 2159 C CA . THR A 1 265 ? 11.488 -3.502 -4.502 1.00 65.62 265 THR A CA 1
ATOM 2160 C C . THR A 1 265 ? 11.483 -4.644 -5.526 1.00 65.62 265 THR A C 1
ATOM 2162 O O . THR A 1 265 ? 10.524 -5.426 -5.554 1.00 65.62 265 THR A O 1
ATOM 2165 N N . PRO A 1 266 ? 12.569 -4.850 -6.295 1.00 60.16 266 PRO A N 1
ATOM 2166 C CA . PRO A 1 266 ? 12.690 -6.007 -7.191 1.00 60.16 266 PRO A CA 1
ATOM 2167 C C . PRO A 1 266 ? 12.505 -7.364 -6.488 1.00 60.16 266 PRO A C 1
ATOM 2169 O O . PRO A 1 266 ? 12.072 -8.336 -7.101 1.00 60.16 266 PRO A O 1
ATOM 2172 N N . THR A 1 267 ? 12.795 -7.420 -5.185 1.00 69.06 267 THR A N 1
ATOM 2173 C CA . THR A 1 267 ? 12.658 -8.608 -4.329 1.00 69.06 267 THR A CA 1
ATOM 2174 C C . THR A 1 267 ? 11.323 -8.704 -3.596 1.00 69.06 267 THR A C 1
ATOM 2176 O O . THR A 1 267 ? 11.105 -9.672 -2.872 1.00 69.06 267 THR A O 1
ATOM 2179 N N . SER A 1 268 ? 10.445 -7.707 -3.735 1.00 74.38 268 SER A N 1
ATOM 2180 C CA . SER A 1 268 ? 9.151 -7.720 -3.058 1.00 74.38 268 SER A CA 1
ATOM 2181 C C . SER A 1 268 ? 8.254 -8.815 -3.618 1.00 74.38 268 SER A C 1
ATOM 2183 O O . SER A 1 268 ? 8.133 -8.989 -4.839 1.00 74.38 268 SER A O 1
ATOM 2185 N N . ASP A 1 269 ? 7.606 -9.500 -2.685 1.00 82.44 269 ASP A N 1
ATOM 2186 C CA . ASP A 1 269 ? 6.503 -10.413 -2.913 1.00 82.44 269 ASP A CA 1
ATOM 2187 C C . ASP A 1 269 ? 5.319 -9.720 -3.605 1.00 82.44 269 ASP A C 1
ATOM 2189 O O . ASP A 1 269 ? 5.264 -8.501 -3.821 1.00 82.44 269 ASP A O 1
ATOM 2193 N N . ARG A 1 270 ? 4.401 -10.558 -4.064 1.00 82.12 270 ARG A N 1
ATOM 2194 C CA . ARG A 1 270 ? 3.170 -10.210 -4.752 1.00 82.12 270 ARG A CA 1
ATOM 2195 C C . ARG A 1 270 ? 2.023 -10.678 -3.883 1.00 82.12 270 ARG A C 1
ATOM 2197 O O . ARG A 1 270 ? 1.760 -11.876 -3.795 1.00 82.12 270 ARG A O 1
ATOM 2204 N N . ASP A 1 271 ? 1.348 -9.727 -3.260 1.00 86.56 271 ASP A N 1
ATOM 2205 C CA . ASP A 1 271 ? 0.234 -10.039 -2.385 1.00 86.56 271 ASP A CA 1
ATOM 2206 C C . ASP A 1 271 ? -1.080 -10.090 -3.177 1.00 86.56 271 ASP A C 1
ATOM 2208 O O . ASP A 1 271 ? -1.433 -9.140 -3.887 1.00 86.56 271 ASP A O 1
ATOM 2212 N N . LEU A 1 272 ? -1.827 -11.186 -3.046 1.00 89.06 272 LEU A N 1
ATOM 2213 C CA . LEU A 1 272 ? -3.133 -11.364 -3.683 1.00 89.06 272 LEU A CA 1
ATOM 2214 C C . LEU A 1 272 ? -4.213 -11.664 -2.648 1.00 89.06 272 LEU A C 1
ATOM 2216 O O . LEU A 1 272 ? -4.031 -12.499 -1.763 1.00 89.06 272 LEU A O 1
ATOM 2220 N N . ILE A 1 273 ? -5.382 -11.047 -2.826 1.00 91.56 273 ILE A N 1
ATOM 2221 C CA . ILE A 1 273 ? -6.617 -11.457 -2.155 1.00 91.56 273 ILE A CA 1
ATOM 2222 C C . ILE A 1 273 ? -7.554 -12.073 -3.184 1.00 91.56 273 ILE A C 1
ATOM 2224 O O . ILE A 1 273 ? -7.959 -11.418 -4.145 1.00 91.56 273 ILE A O 1
ATOM 2228 N N . ILE A 1 274 ? -7.932 -13.324 -2.955 1.00 92.38 274 ILE A N 1
ATOM 2229 C CA . ILE A 1 274 ? -8.850 -14.083 -3.795 1.00 92.38 274 ILE A CA 1
ATOM 2230 C C . ILE A 1 274 ? -10.124 -14.335 -3.000 1.00 92.38 274 ILE A C 1
ATOM 2232 O O . ILE A 1 274 ? -10.083 -14.901 -1.911 1.00 92.38 274 ILE A O 1
ATOM 2236 N N . VAL A 1 275 ? -11.264 -13.945 -3.562 1.00 94.62 275 VAL A N 1
ATOM 2237 C CA . VAL A 1 275 ? -12.585 -14.236 -2.997 1.00 94.62 275 VAL A CA 1
ATOM 2238 C C . VAL A 1 275 ? -13.264 -15.289 -3.860 1.00 94.62 275 VAL A C 1
ATOM 2240 O O . VAL A 1 275 ? -13.346 -15.130 -5.078 1.00 94.62 275 VAL A O 1
ATOM 2243 N N . THR A 1 276 ? -13.755 -16.360 -3.247 1.00 94.56 276 THR A N 1
ATOM 2244 C CA . THR A 1 276 ? -14.323 -17.537 -3.920 1.00 94.56 276 THR A CA 1
ATOM 2245 C C . THR A 1 276 ? -15.756 -17.806 -3.465 1.00 94.56 276 THR A C 1
ATOM 2247 O O . THR A 1 276 ? -16.147 -17.435 -2.360 1.00 94.56 276 THR A O 1
ATOM 2250 N N . TYR A 1 277 ? -16.548 -18.469 -4.308 1.00 94.94 277 TYR A N 1
ATOM 2251 C CA . TYR A 1 277 ? -17.873 -18.986 -3.939 1.00 94.94 277 TYR A CA 1
ATOM 2252 C C . TYR A 1 277 ? -17.799 -20.283 -3.120 1.00 94.94 277 TYR A C 1
ATOM 2254 O O . TYR A 1 277 ? -18.814 -20.754 -2.604 1.00 94.94 277 TYR A O 1
ATOM 2262 N N . SER A 1 278 ? -16.610 -20.877 -3.020 1.00 88.56 278 SER A N 1
ATOM 2263 C CA . SER A 1 278 ? -16.373 -22.089 -2.250 1.00 88.56 278 SER A CA 1
ATOM 2264 C C . SER A 1 278 ? -16.585 -21.816 -0.769 1.00 88.56 278 SER A C 1
ATOM 2266 O O . SER A 1 278 ? -16.035 -20.869 -0.206 1.00 88.56 278 SER A O 1
ATOM 2268 N N . LYS A 1 279 ? -17.382 -22.667 -0.121 1.00 87.62 279 LYS A N 1
ATOM 2269 C CA . LYS A 1 279 ? -17.607 -22.568 1.320 1.00 87.62 279 LYS A CA 1
ATOM 2270 C C . LYS A 1 279 ? -16.310 -22.847 2.071 1.00 87.62 279 LYS A C 1
ATOM 2272 O O . LYS A 1 279 ? -15.607 -23.808 1.768 1.00 87.62 279 LYS A O 1
ATOM 2277 N N . GLN A 1 280 ? -16.047 -22.031 3.077 1.00 86.50 280 GLN A N 1
ATOM 2278 C CA . GLN A 1 280 ? -14.978 -22.218 4.048 1.00 86.50 280 GLN A CA 1
ATOM 2279 C C . GLN A 1 280 ? -15.587 -22.244 5.450 1.00 86.50 280 GLN A C 1
ATOM 2281 O O . GLN A 1 280 ? -16.714 -21.781 5.651 1.00 86.50 280 GLN A O 1
ATOM 2286 N N . GLU A 1 281 ? -14.842 -22.771 6.418 1.00 87.00 281 GLU A N 1
ATOM 2287 C CA . GLU A 1 281 ? -15.222 -22.613 7.820 1.00 87.00 281 GLU A CA 1
ATOM 2288 C C . GLU A 1 281 ? -15.257 -21.118 8.188 1.00 87.00 281 GLU A C 1
ATOM 2290 O O . GLU A 1 281 ? -14.414 -20.348 7.703 1.00 87.00 281 GLU A O 1
ATOM 2295 N N . PRO A 1 282 ? -16.228 -20.675 9.008 1.00 86.75 282 PRO A N 1
ATOM 2296 C CA . PRO A 1 282 ? -16.318 -19.282 9.419 1.00 86.75 282 PRO A CA 1
ATOM 2297 C C . PRO A 1 282 ? -15.053 -18.821 10.145 1.00 86.75 282 PRO A C 1
ATOM 2299 O O . PRO A 1 282 ? -14.560 -19.512 11.036 1.00 86.75 282 PRO A O 1
ATOM 2302 N N . LEU A 1 283 ? -14.575 -17.617 9.823 1.00 85.31 283 LEU A N 1
ATOM 2303 C CA . LEU A 1 283 ? -13.453 -17.017 10.545 1.00 85.31 283 LEU A CA 1
ATOM 2304 C C . LEU A 1 283 ? -13.763 -16.874 12.040 1.00 85.31 283 LEU A C 1
ATOM 2306 O O . LEU A 1 283 ? -14.755 -16.253 12.439 1.00 85.31 283 LEU A O 1
ATOM 2310 N N . THR A 1 284 ? -12.864 -17.394 12.872 1.00 79.50 284 THR A N 1
ATOM 2311 C CA . THR A 1 284 ? -12.882 -17.200 14.321 1.00 79.50 284 THR A CA 1
ATOM 2312 C C . THR A 1 284 ? -11.885 -16.121 14.717 1.00 79.50 284 THR A C 1
ATOM 2314 O O . THR A 1 284 ? -10.711 -16.188 14.359 1.00 79.50 284 THR A O 1
ATOM 2317 N N . PHE A 1 285 ? -12.351 -15.147 15.493 1.00 75.25 285 PHE A N 1
ATOM 2318 C CA . PHE A 1 285 ? -11.524 -14.086 16.062 1.00 75.25 285 PHE A CA 1
ATOM 2319 C C . PHE A 1 285 ? -11.514 -14.260 17.584 1.00 75.25 285 PHE A C 1
ATOM 2321 O O . PHE A 1 285 ? -12.587 -14.366 18.183 1.00 75.25 285 PHE A O 1
ATOM 2328 N N . TRP A 1 286 ? -10.338 -14.297 18.212 1.00 65.25 286 TRP A N 1
ATOM 2329 C CA . TRP A 1 286 ? -10.209 -14.371 19.672 1.00 65.25 286 TRP A CA 1
ATOM 2330 C C . TRP A 1 286 ? -10.530 -13.026 20.315 1.00 65.25 286 TRP A C 1
ATOM 2332 O O . TRP A 1 286 ? -11.172 -12.973 21.362 1.00 65.25 286 TRP A O 1
ATOM 2342 N N . LYS A 1 287 ? -10.116 -11.940 19.662 1.00 67.12 287 LYS A N 1
ATOM 2343 C CA . LYS A 1 287 ? -10.429 -10.557 20.023 1.00 67.12 287 LYS A CA 1
ATOM 2344 C C . LYS A 1 287 ? -11.100 -9.847 18.869 1.00 67.12 287 LYS A C 1
ATOM 2346 O O . LYS A 1 287 ? -10.983 -10.229 17.709 1.00 67.12 287 LYS A O 1
ATOM 2351 N N . ASP A 1 288 ? -11.753 -8.735 19.180 1.00 67.56 288 ASP A N 1
ATOM 2352 C CA . ASP A 1 288 ? -12.452 -7.914 18.190 1.00 67.56 288 ASP A CA 1
ATOM 2353 C C . ASP A 1 288 ? -11.539 -7.377 17.054 1.00 67.56 288 ASP A C 1
ATOM 2355 O O . ASP A 1 288 ? -12.048 -6.904 16.037 1.00 67.56 288 ASP A O 1
ATOM 2359 N N . PHE A 1 289 ? -10.210 -7.497 17.225 1.00 62.56 289 PHE A N 1
ATOM 2360 C CA . PHE A 1 289 ? -9.139 -7.022 16.338 1.00 62.56 289 PHE A CA 1
ATOM 2361 C C . PHE A 1 289 ? -8.021 -8.018 16.083 1.00 62.56 289 PHE A C 1
ATOM 2363 O O . PHE A 1 289 ? -6.889 -7.604 15.824 1.00 62.56 289 PHE A O 1
ATOM 2370 N N . ASP A 1 290 ? -8.291 -9.317 16.147 1.00 64.50 290 ASP A N 1
ATOM 2371 C CA . ASP A 1 290 ? -7.281 -10.253 15.669 1.00 64.50 290 ASP A CA 1
ATOM 2372 C C . ASP A 1 290 ? -7.073 -10.073 14.166 1.00 64.50 290 ASP A C 1
ATOM 2374 O O . ASP A 1 290 ? -7.810 -10.578 13.321 1.00 64.50 290 ASP A O 1
ATOM 2378 N N . TYR A 1 291 ? -6.032 -9.303 13.855 1.00 58.53 291 TYR A N 1
ATOM 2379 C CA . TYR A 1 291 ? -5.477 -9.155 12.520 1.00 58.53 291 TYR A CA 1
ATOM 2380 C C . TYR A 1 291 ? -4.922 -10.490 12.018 1.00 58.53 291 TYR A C 1
ATOM 2382 O O . TYR A 1 291 ? -4.958 -10.756 10.820 1.00 58.53 291 TYR A O 1
ATOM 2390 N N . PHE A 1 292 ? -4.482 -11.339 12.952 1.00 52.69 292 PHE A N 1
ATOM 2391 C CA . PHE A 1 292 ? -4.081 -12.721 12.731 1.00 52.69 292 PHE A CA 1
ATOM 2392 C C . PHE A 1 292 ? -5.239 -13.643 13.114 1.00 52.69 292 PHE A C 1
ATOM 2394 O O . PHE A 1 292 ? -5.320 -14.151 14.229 1.00 52.69 292 PHE A O 1
ATOM 2401 N N . HIS A 1 293 ? -6.174 -13.807 12.191 1.00 56.72 293 HIS A N 1
ATOM 2402 C CA . HIS A 1 293 ? -7.100 -14.932 12.209 1.00 56.72 293 HIS A CA 1
ATOM 2403 C C . HIS A 1 293 ? -6.423 -16.130 11.527 1.00 56.72 293 HIS A C 1
ATOM 2405 O O . HIS A 1 293 ? -5.474 -15.958 10.761 1.00 56.72 293 HIS A O 1
ATOM 2411 N N . GLU A 1 294 ? -6.882 -17.350 11.799 1.00 51.12 294 GLU A N 1
ATOM 2412 C CA . GLU A 1 294 ? -6.434 -18.522 11.044 1.00 51.12 294 GLU A CA 1
ATOM 2413 C C . GLU A 1 294 ? -7.031 -18.441 9.632 1.00 51.12 294 GLU A C 1
ATOM 2415 O O . GLU A 1 294 ? -8.183 -18.807 9.409 1.00 51.12 294 GLU A O 1
ATOM 2420 N N . PHE A 1 295 ? -6.277 -17.900 8.675 1.00 61.22 295 PHE A N 1
ATOM 2421 C CA . PHE A 1 295 ? -6.615 -17.990 7.257 1.00 61.22 295 PHE A CA 1
ATOM 2422 C C . PHE A 1 295 ? -5.703 -18.996 6.558 1.00 61.22 295 PHE A C 1
ATOM 2424 O O . PHE A 1 295 ? -4.563 -19.230 6.968 1.00 61.22 295 PHE A O 1
ATOM 2431 N N . GLN A 1 296 ? -6.203 -19.590 5.475 1.00 56.53 296 GLN A N 1
ATOM 2432 C CA . GLN A 1 296 ? -5.383 -20.391 4.572 1.00 56.53 296 GLN A CA 1
ATOM 2433 C C . GLN A 1 296 ? -4.485 -19.449 3.760 1.00 56.53 296 GLN A C 1
ATOM 2435 O O . GLN A 1 296 ? -4.828 -19.037 2.652 1.00 56.53 296 GLN A O 1
ATOM 2440 N N . LEU A 1 297 ? -3.348 -19.059 4.344 1.00 56.88 297 LEU A N 1
ATOM 2441 C CA . LEU A 1 297 ? -2.274 -18.406 3.606 1.00 56.88 297 LEU A CA 1
ATOM 2442 C C . LEU A 1 297 ? -1.596 -19.458 2.731 1.00 56.88 297 LEU A C 1
ATOM 2444 O O . LEU A 1 297 ? -0.928 -20.363 3.235 1.00 56.88 297 LEU A O 1
ATOM 2448 N N . HIS A 1 298 ? -1.739 -19.320 1.419 1.00 61.31 298 HIS A N 1
ATOM 2449 C CA . HIS A 1 298 ? -0.967 -20.109 0.476 1.00 61.31 298 HIS A CA 1
ATOM 2450 C C . HIS A 1 298 ? 0.263 -19.303 0.071 1.00 61.31 298 HIS A C 1
ATOM 2452 O O . HIS A 1 298 ? 0.177 -18.374 -0.731 1.00 61.31 298 HIS A O 1
ATOM 2458 N N . LYS A 1 299 ? 1.416 -19.668 0.637 1.00 58.69 299 LYS A N 1
ATOM 2459 C CA . LYS A 1 299 ? 2.706 -19.179 0.155 1.00 58.69 299 LYS A CA 1
ATOM 2460 C C . LYS A 1 299 ? 3.112 -20.010 -1.055 1.00 58.69 299 LYS A C 1
ATOM 2462 O O . LYS A 1 299 ? 3.532 -21.157 -0.901 1.00 58.69 299 LYS A O 1
ATOM 2467 N N . LEU A 1 300 ? 2.925 -19.451 -2.245 1.00 60.62 300 LEU A N 1
ATOM 2468 C CA . LEU A 1 300 ? 3.277 -20.118 -3.496 1.00 60.62 300 LEU A CA 1
ATOM 2469 C C . LEU A 1 300 ? 4.774 -19.988 -3.780 1.00 60.62 300 LEU A C 1
ATOM 2471 O O . LEU A 1 300 ? 5.441 -19.067 -3.297 1.00 60.62 300 LEU A O 1
ATOM 2475 N N . HIS A 1 301 ? 5.326 -20.926 -4.552 1.00 49.59 301 HIS A N 1
ATOM 2476 C CA . HIS A 1 301 ? 6.755 -20.933 -4.838 1.00 49.59 301 HIS A CA 1
ATOM 2477 C C . HIS A 1 301 ? 7.160 -19.637 -5.580 1.00 49.59 301 HIS A C 1
ATOM 2479 O O . HIS A 1 301 ? 6.643 -19.315 -6.643 1.00 49.59 301 HIS A O 1
ATOM 2485 N N . ASN A 1 302 ? 8.126 -18.905 -5.015 1.00 53.62 302 ASN A N 1
ATOM 2486 C CA . ASN A 1 302 ? 8.942 -17.873 -5.670 1.00 53.62 302 ASN A CA 1
ATOM 2487 C C . ASN A 1 302 ? 8.347 -16.505 -6.050 1.00 53.62 302 ASN A C 1
ATOM 2489 O O . ASN A 1 302 ? 9.036 -15.826 -6.802 1.00 53.62 302 ASN A O 1
ATOM 2493 N N . LYS A 1 303 ? 7.199 -16.036 -5.522 1.00 71.44 303 LYS A N 1
ATOM 2494 C CA . LYS A 1 303 ? 6.865 -14.579 -5.489 1.00 71.44 303 LYS A CA 1
ATOM 2495 C C . LYS A 1 303 ? 5.521 -14.214 -4.856 1.00 71.44 303 LYS A C 1
ATOM 2497 O O . LYS A 1 303 ? 5.346 -13.038 -4.572 1.00 71.44 303 LYS A O 1
ATOM 2502 N N . TYR A 1 304 ? 4.581 -15.143 -4.677 1.00 78.75 304 TYR A N 1
ATOM 2503 C CA . TYR A 1 304 ? 3.199 -14.796 -4.326 1.00 78.75 304 TYR A CA 1
ATOM 2504 C C . TYR A 1 304 ? 2.801 -15.199 -2.906 1.00 78.75 304 TYR A C 1
ATOM 2506 O O . TYR A 1 304 ? 2.886 -16.376 -2.546 1.00 78.75 304 TYR A O 1
ATOM 2514 N N . ASP A 1 305 ? 2.268 -14.228 -2.169 1.00 84.06 305 ASP A N 1
ATOM 2515 C CA . ASP A 1 305 ? 1.569 -14.426 -0.902 1.00 84.06 305 ASP A CA 1
ATOM 2516 C C . ASP A 1 305 ? 0.061 -14.287 -1.167 1.00 84.06 305 ASP A C 1
ATOM 2518 O O . ASP A 1 305 ? -0.457 -13.210 -1.472 1.00 84.06 305 ASP A O 1
ATOM 2522 N N . VAL A 1 306 ? -0.654 -15.416 -1.131 1.00 85.25 306 VAL A N 1
ATOM 2523 C CA . VAL A 1 306 ? -2.059 -15.493 -1.551 1.00 85.25 306 VAL A CA 1
ATOM 2524 C C . VAL A 1 306 ? -2.969 -15.747 -0.355 1.00 85.25 306 VAL A C 1
ATOM 2526 O O . VAL A 1 306 ? -2.878 -16.781 0.310 1.00 85.25 306 VAL A O 1
ATOM 2529 N N . CYS A 1 307 ? -3.900 -14.824 -0.126 1.00 87.81 307 CYS A N 1
ATOM 2530 C CA . CYS A 1 307 ? -4.997 -14.978 0.823 1.00 87.81 307 CYS A CA 1
ATOM 2531 C C . CYS A 1 307 ? -6.270 -15.403 0.085 1.00 87.81 307 CYS A C 1
ATOM 2533 O O . CYS A 1 307 ? -6.712 -14.703 -0.828 1.00 87.81 307 CYS A O 1
ATOM 2535 N N . VAL A 1 308 ? -6.884 -16.516 0.491 1.00 88.81 308 VAL A N 1
ATOM 2536 C CA . VAL A 1 308 ? -8.114 -17.032 -0.131 1.00 88.81 308 VAL A CA 1
ATOM 2537 C C . VAL A 1 308 ? -9.268 -17.007 0.868 1.00 88.81 308 VAL A C 1
ATOM 2539 O O . VAL A 1 308 ? -9.210 -17.671 1.901 1.00 88.81 308 VAL A O 1
ATOM 2542 N N . TYR A 1 309 ? -10.347 -16.303 0.529 1.00 91.75 309 TYR A N 1
ATOM 2543 C CA . TYR A 1 309 ? -11.551 -16.181 1.352 1.00 91.75 309 TYR A CA 1
ATOM 2544 C C . TYR A 1 309 ? -12.794 -16.675 0.608 1.00 91.75 309 TYR A C 1
ATOM 2546 O O . TYR A 1 309 ? -12.917 -16.497 -0.605 1.00 91.75 309 TYR A O 1
ATOM 2554 N N . SER A 1 310 ? -13.756 -17.252 1.328 1.00 93.38 310 SER A N 1
ATOM 2555 C CA . SER A 1 310 ? -15.131 -17.352 0.830 1.00 93.38 310 SER A CA 1
ATOM 2556 C C . SER A 1 310 ? -15.787 -15.967 0.812 1.00 93.38 310 SER A C 1
ATOM 2558 O O . SER A 1 310 ? -15.330 -15.045 1.496 1.00 93.38 310 SER A O 1
ATOM 2560 N N . VAL A 1 311 ? -16.879 -15.809 0.061 1.00 96.50 311 VAL A N 1
ATOM 2561 C CA . VAL A 1 311 ? -17.687 -14.575 0.064 1.00 96.50 311 VAL A CA 1
ATOM 2562 C C . VAL A 1 311 ? -18.090 -14.180 1.489 1.00 96.50 311 VAL A C 1
ATOM 2564 O O . VAL A 1 311 ? -17.924 -13.026 1.874 1.00 96.50 311 VAL A O 1
ATOM 2567 N N . GLU A 1 312 ? -18.560 -15.134 2.292 1.00 95.62 312 GLU A N 1
ATOM 2568 C CA . GLU A 1 312 ? -19.024 -14.896 3.662 1.00 95.62 312 GLU A CA 1
ATOM 2569 C C . GLU A 1 312 ? -17.885 -14.458 4.591 1.00 95.62 312 GLU A C 1
ATOM 2571 O O . GLU A 1 312 ? -18.045 -13.524 5.379 1.00 95.62 312 GLU A O 1
ATOM 2576 N N . ASN A 1 313 ? -16.717 -15.098 4.482 1.00 93.50 313 ASN A N 1
ATOM 2577 C CA . ASN A 1 313 ? -15.543 -14.739 5.275 1.00 93.50 313 ASN A CA 1
ATOM 2578 C C . ASN A 1 313 ? -14.995 -13.361 4.882 1.00 93.50 313 ASN A C 1
ATOM 2580 O O . ASN A 1 313 ? -14.611 -12.581 5.755 1.00 93.50 313 ASN A O 1
ATOM 2584 N N . PHE A 1 314 ? -15.017 -13.019 3.593 1.00 95.06 314 PHE A N 1
ATOM 2585 C CA . PHE A 1 314 ? -14.621 -11.690 3.136 1.00 95.06 314 PHE A CA 1
ATOM 2586 C C . PHE A 1 314 ? -15.592 -10.608 3.635 1.00 95.06 314 PHE A C 1
ATOM 2588 O O . PHE A 1 314 ? -15.147 -9.601 4.183 1.00 95.06 314 PHE A O 1
ATOM 2595 N N . GLU A 1 315 ? -16.912 -10.832 3.565 1.00 96.06 315 GLU A N 1
ATOM 2596 C CA . GLU A 1 315 ? -17.899 -9.925 4.175 1.00 96.06 315 GLU A CA 1
ATOM 2597 C C . GLU A 1 315 ? -17.682 -9.771 5.687 1.00 96.06 315 GLU A C 1
ATOM 2599 O O . GLU A 1 315 ? -17.803 -8.664 6.214 1.00 96.06 315 GLU A O 1
ATOM 2604 N N . LYS A 1 316 ? -17.283 -10.840 6.390 1.00 93.19 316 LYS A N 1
ATOM 2605 C CA . LYS A 1 316 ? -16.952 -10.770 7.819 1.00 93.19 316 LYS A CA 1
ATOM 2606 C C . LYS A 1 316 ? -15.761 -9.850 8.100 1.00 93.19 316 LYS A C 1
ATOM 2608 O O . LYS A 1 316 ? -15.792 -9.092 9.071 1.00 93.19 316 LYS A O 1
ATOM 2613 N N . LEU A 1 317 ? -14.731 -9.870 7.251 1.00 92.81 317 LEU A N 1
ATOM 2614 C CA . LEU A 1 317 ? -13.594 -8.944 7.346 1.00 92.81 317 LEU A CA 1
ATOM 2615 C C . LEU A 1 317 ? -14.025 -7.492 7.088 1.00 92.81 317 LEU A C 1
ATOM 2617 O O . LEU A 1 317 ? -13.579 -6.577 7.788 1.00 92.81 317 LEU A O 1
ATOM 2621 N N . LEU A 1 318 ? -14.937 -7.276 6.137 1.00 95.12 318 LEU A N 1
ATOM 2622 C CA . LEU A 1 318 ? -15.511 -5.959 5.850 1.00 95.12 318 LEU A CA 1
ATOM 2623 C C . LEU A 1 318 ? -16.367 -5.431 7.012 1.00 95.12 318 LEU A C 1
ATOM 2625 O O . LEU A 1 318 ? -16.211 -4.273 7.397 1.00 95.12 318 LEU A O 1
ATOM 2629 N N . GLU A 1 319 ? -17.190 -6.278 7.637 1.00 92.81 319 GLU A N 1
ATOM 2630 C CA . GLU A 1 319 ? -17.953 -5.961 8.857 1.00 92.81 319 GLU A CA 1
ATOM 2631 C C . GLU A 1 319 ? -17.025 -5.485 9.985 1.00 92.81 319 GLU A C 1
ATOM 2633 O O . GLU A 1 319 ? -17.290 -4.488 10.663 1.00 92.81 319 GLU A O 1
ATOM 2638 N N . LYS A 1 320 ? -15.877 -6.153 10.148 1.00 89.62 320 LYS A N 1
ATOM 2639 C CA . LYS A 1 320 ? -14.852 -5.780 11.132 1.00 89.62 320 LYS A CA 1
ATOM 2640 C C . LYS A 1 320 ? -14.077 -4.514 10.779 1.00 89.62 320 LYS A C 1
ATOM 2642 O O . LYS A 1 320 ? -13.354 -4.006 11.636 1.00 89.62 320 LYS A O 1
ATOM 2647 N N . ASN A 1 321 ? -14.298 -3.963 9.587 1.00 91.31 321 ASN A N 1
ATOM 2648 C CA . ASN A 1 321 ? -13.564 -2.846 9.011 1.00 91.31 321 ASN A CA 1
ATOM 2649 C C . ASN A 1 321 ? -12.058 -3.128 8.886 1.00 91.31 321 ASN A C 1
ATOM 2651 O O . ASN A 1 321 ? -11.222 -2.277 9.183 1.00 91.31 321 ASN A O 1
ATOM 2655 N N . TYR A 1 322 ? -11.713 -4.337 8.438 1.00 90.88 322 TYR A N 1
ATOM 2656 C CA . TYR A 1 322 ? -10.332 -4.733 8.188 1.00 90.88 322 TYR A CA 1
ATOM 2657 C C . TYR A 1 322 ? -9.734 -3.907 7.036 1.00 90.88 322 TYR A C 1
ATOM 2659 O O . TYR A 1 322 ? -10.059 -4.118 5.863 1.00 90.88 322 TYR A O 1
ATOM 2667 N N . LEU A 1 323 ? -8.872 -2.938 7.372 1.00 90.75 323 LEU A N 1
ATOM 2668 C CA . LEU A 1 323 ? -8.456 -1.867 6.453 1.00 90.75 323 LEU A CA 1
ATOM 2669 C C . LEU A 1 323 ? -7.738 -2.374 5.199 1.00 90.75 323 LEU A C 1
ATOM 2671 O O . LEU A 1 323 ? -7.850 -1.750 4.150 1.00 90.75 323 LEU A O 1
ATOM 2675 N N . LEU A 1 324 ? -7.047 -3.512 5.276 1.00 88.38 324 LEU A N 1
ATOM 2676 C CA . LEU A 1 324 ? -6.391 -4.126 4.120 1.00 88.38 324 LEU A CA 1
ATOM 2677 C C . LEU A 1 324 ? -7.412 -4.627 3.080 1.00 88.38 324 LEU A C 1
ATOM 2679 O O . LEU A 1 324 ? -7.262 -4.366 1.888 1.00 88.38 324 LEU A O 1
ATOM 2683 N N . CYS A 1 325 ? -8.486 -5.286 3.530 1.00 92.56 325 CYS A N 1
ATOM 2684 C CA . CYS A 1 325 ? -9.572 -5.719 2.646 1.00 92.56 325 CYS A CA 1
ATOM 2685 C C . CYS A 1 325 ? -10.356 -4.520 2.109 1.00 92.56 325 CYS A C 1
ATOM 2687 O O . CYS A 1 325 ? -10.658 -4.482 0.920 1.00 92.56 325 CYS A O 1
ATOM 2689 N N . ILE A 1 326 ? -10.628 -3.514 2.952 1.00 94.88 326 ILE A N 1
ATOM 2690 C CA . ILE A 1 326 ? -11.303 -2.288 2.507 1.00 94.88 326 ILE A CA 1
ATOM 2691 C C . ILE A 1 326 ? -10.471 -1.565 1.445 1.00 94.88 326 ILE A C 1
ATOM 2693 O O . ILE A 1 326 ? -11.022 -1.152 0.430 1.00 94.88 326 ILE A O 1
ATOM 2697 N N . GLN A 1 327 ? -9.154 -1.447 1.635 1.00 92.75 327 GLN A N 1
ATOM 2698 C CA . GLN A 1 327 ? -8.262 -0.821 0.657 1.00 92.75 327 GLN A CA 1
ATOM 2699 C C . GLN A 1 327 ? -8.416 -1.457 -0.728 1.00 92.75 327 GLN A C 1
ATOM 2701 O O . GLN A 1 327 ? -8.519 -0.730 -1.713 1.00 92.75 327 GLN A O 1
ATOM 2706 N N . CYS A 1 328 ? -8.503 -2.790 -0.793 1.00 92.50 328 CYS A N 1
ATOM 2707 C CA . CYS A 1 328 ? -8.679 -3.528 -2.044 1.00 92.50 328 CYS A CA 1
ATOM 2708 C C . CYS A 1 328 ? -9.952 -3.120 -2.802 1.00 92.50 328 CYS A C 1
ATOM 2710 O O . CYS A 1 328 ? -9.938 -3.036 -4.029 1.00 92.50 328 CYS A O 1
ATOM 2712 N N . LEU A 1 329 ? -11.031 -2.788 -2.083 1.00 94.88 329 LEU A N 1
ATOM 2713 C CA . LEU A 1 329 ? -12.297 -2.352 -2.683 1.00 94.88 329 LEU A CA 1
ATOM 2714 C C . LEU A 1 329 ? -12.178 -1.016 -3.415 1.00 94.88 329 LEU A C 1
ATOM 2716 O O . LEU A 1 329 ? -12.944 -0.746 -4.336 1.00 94.88 329 LEU A O 1
ATOM 2720 N N . PHE A 1 330 ? -11.256 -0.154 -3.003 1.00 92.81 330 PHE A N 1
ATOM 2721 C CA . PHE A 1 330 ? -11.089 1.187 -3.566 1.00 92.81 330 PHE A CA 1
ATOM 2722 C C . PHE A 1 330 ? -9.849 1.302 -4.454 1.00 92.81 330 PHE A C 1
ATOM 2724 O O . PHE A 1 330 ? -9.476 2.401 -4.857 1.00 92.81 330 PHE A O 1
ATOM 2731 N N . LEU A 1 331 ? -9.230 0.173 -4.805 1.00 87.31 331 LEU A N 1
ATOM 2732 C CA . LEU A 1 331 ? -8.159 0.172 -5.783 1.00 87.31 331 LEU A CA 1
ATOM 2733 C C . LEU A 1 331 ? -8.668 0.644 -7.155 1.00 87.31 331 LEU A C 1
ATOM 2735 O O . LEU A 1 331 ? -9.795 0.328 -7.554 1.00 87.31 331 LEU A O 1
ATOM 2739 N N . PRO A 1 332 ? -7.830 1.362 -7.918 1.00 82.50 332 PRO A N 1
ATOM 2740 C CA . PRO A 1 332 ? -8.080 1.619 -9.323 1.00 82.50 332 PRO A CA 1
ATOM 2741 C C . PRO A 1 332 ? -8.344 0.309 -10.072 1.00 82.50 332 PRO A C 1
ATOM 2743 O O . PRO A 1 332 ? -7.683 -0.698 -9.815 1.00 82.50 332 PRO A O 1
ATOM 2746 N N . LYS A 1 333 ? -9.284 0.329 -11.028 1.00 82.44 333 LYS A N 1
ATOM 2747 C CA . LYS A 1 333 ? -9.747 -0.870 -11.756 1.00 82.44 333 LYS A CA 1
ATOM 2748 C C . LYS A 1 333 ? -8.613 -1.705 -12.346 1.00 82.44 333 LYS A C 1
ATOM 2750 O O . LYS A 1 333 ? -8.751 -2.911 -12.465 1.00 82.44 333 LYS A O 1
ATOM 2755 N N . GLN A 1 334 ? -7.501 -1.076 -12.705 1.00 73.00 334 GLN A N 1
ATOM 2756 C CA . GLN A 1 334 ? -6.340 -1.767 -13.244 1.00 73.00 334 GLN A CA 1
ATOM 2757 C C . GLN A 1 334 ? -5.643 -2.723 -12.259 1.00 73.00 334 GLN A C 1
ATOM 2759 O O . GLN A 1 334 ? -4.991 -3.650 -12.718 1.00 73.00 334 GLN A O 1
ATOM 2764 N N . PHE A 1 335 ? -5.788 -2.540 -10.943 1.00 79.62 335 PHE A N 1
ATOM 2765 C CA . PHE A 1 335 ? -5.264 -3.456 -9.913 1.00 79.62 335 PHE A CA 1
ATOM 2766 C C . PHE A 1 335 ? -6.286 -4.517 -9.483 1.00 79.62 335 PHE A C 1
ATOM 2768 O O . PHE A 1 335 ? -6.017 -5.338 -8.605 1.00 79.62 335 PHE A O 1
ATOM 2775 N N . ILE A 1 336 ? -7.474 -4.489 -10.089 1.00 87.12 336 ILE A N 1
ATOM 2776 C CA . ILE A 1 336 ? -8.530 -5.464 -9.871 1.00 87.12 336 ILE A CA 1
ATOM 2777 C C . ILE A 1 336 ? -8.478 -6.442 -11.041 1.00 87.12 336 ILE A C 1
ATOM 2779 O O . ILE A 1 336 ? -8.900 -6.140 -12.155 1.00 87.12 336 ILE A O 1
ATOM 2783 N N . VAL A 1 337 ? -7.936 -7.626 -10.781 1.00 86.75 337 VAL A N 1
ATOM 2784 C CA . VAL A 1 337 ? -7.743 -8.669 -11.797 1.00 86.75 337 VAL A CA 1
ATOM 2785 C C . VAL A 1 337 ? -9.086 -9.287 -12.180 1.00 86.75 337 VAL A C 1
ATOM 2787 O O . VAL A 1 337 ? -9.324 -9.618 -13.341 1.00 86.75 337 VAL A O 1
ATOM 2790 N N . LYS A 1 338 ? -9.989 -9.430 -11.204 1.00 90.38 338 LYS A N 1
ATOM 2791 C CA . LYS A 1 338 ? -11.342 -9.945 -11.413 1.00 90.38 338 LYS A CA 1
ATOM 2792 C C . LYS A 1 338 ? -12.307 -9.362 -10.390 1.00 90.38 338 LYS A C 1
ATOM 2794 O O . LYS A 1 338 ? -11.988 -9.315 -9.208 1.00 90.38 338 LYS A O 1
ATOM 2799 N N . GLU A 1 339 ? -13.510 -9.005 -10.824 1.00 94.44 339 GLU A N 1
ATOM 2800 C CA . GLU A 1 339 ? -14.580 -8.527 -9.944 1.00 94.44 339 GLU A CA 1
ATOM 2801 C C . GLU A 1 339 ? -15.936 -9.012 -10.466 1.00 94.44 339 GLU A C 1
ATOM 2803 O O . GLU A 1 339 ? -16.457 -8.485 -11.447 1.00 94.44 339 GLU A O 1
ATOM 2808 N N . LYS A 1 340 ? -16.493 -10.062 -9.847 1.00 97.12 340 LYS A N 1
ATOM 2809 C CA . LYS A 1 340 ? -17.873 -10.519 -10.099 1.00 97.12 340 LYS A CA 1
ATOM 2810 C C . LYS A 1 340 ? -18.867 -9.942 -9.090 1.00 97.12 340 LYS A C 1
ATOM 2812 O O . LYS A 1 340 ? -20.045 -9.816 -9.410 1.00 97.12 340 LYS A O 1
ATOM 2817 N N . ILE A 1 341 ? -18.409 -9.627 -7.878 1.00 97.19 341 ILE A N 1
ATOM 2818 C CA . ILE A 1 341 ? -19.219 -9.056 -6.797 1.00 97.19 341 ILE A CA 1
ATOM 2819 C C . ILE A 1 341 ? -18.719 -7.645 -6.498 1.00 97.19 341 ILE A C 1
ATOM 2821 O O . ILE A 1 341 ? -17.534 -7.455 -6.233 1.00 97.19 341 ILE A O 1
ATOM 2825 N N . ASP A 1 342 ? -19.616 -6.662 -6.480 1.00 96.69 342 ASP A N 1
ATOM 2826 C CA . ASP A 1 342 ? -19.283 -5.294 -6.076 1.00 96.69 342 ASP A CA 1
ATOM 2827 C C . ASP A 1 342 ? -19.286 -5.154 -4.546 1.00 96.69 342 ASP A C 1
ATOM 2829 O O . ASP A 1 342 ? -20.219 -4.628 -3.930 1.00 96.69 342 ASP A O 1
ATOM 2833 N N . PHE A 1 343 ? -18.220 -5.646 -3.914 1.00 97.88 343 PHE A N 1
ATOM 2834 C CA . PHE A 1 343 ? -18.049 -5.537 -2.465 1.00 97.88 343 PHE A CA 1
ATOM 2835 C C . PHE A 1 343 ? -17.920 -4.088 -1.982 1.00 97.88 343 PHE A C 1
ATOM 2837 O O . PHE A 1 343 ? -18.154 -3.830 -0.803 1.00 97.88 343 PHE A O 1
ATOM 2844 N N . ARG A 1 344 ? -17.598 -3.132 -2.866 1.00 96.88 344 ARG A N 1
ATOM 2845 C CA . ARG A 1 344 ? -17.562 -1.706 -2.518 1.00 96.88 344 ARG A CA 1
ATOM 2846 C C . ARG A 1 344 ? -18.951 -1.216 -2.128 1.00 96.88 344 ARG A C 1
ATOM 2848 O O . ARG A 1 344 ? -19.101 -0.632 -1.058 1.00 96.88 344 ARG A O 1
ATOM 2855 N N . SER A 1 345 ? -19.958 -1.508 -2.950 1.00 96.75 345 SER A N 1
ATOM 2856 C CA . SER A 1 345 ? -21.354 -1.175 -2.641 1.00 96.75 345 SER A CA 1
ATOM 2857 C C . SER A 1 345 ? -21.833 -1.900 -1.381 1.00 96.75 345 SER A C 1
ATOM 2859 O O . SER A 1 345 ? -22.368 -1.268 -0.474 1.00 96.75 345 SER A O 1
ATOM 2861 N N . VAL A 1 346 ? -21.535 -3.200 -1.250 1.00 97.31 346 VAL A N 1
ATOM 2862 C CA . VAL A 1 346 ? -21.879 -3.980 -0.043 1.00 97.31 346 VAL A CA 1
ATOM 2863 C C . VAL A 1 346 ? -21.284 -3.355 1.224 1.00 97.31 346 VAL A C 1
ATOM 2865 O O . VAL A 1 346 ? -21.984 -3.210 2.227 1.00 97.31 346 VAL A O 1
ATOM 2868 N N . TYR A 1 347 ? -20.008 -2.968 1.184 1.00 97.88 347 TYR A N 1
ATOM 2869 C CA . TYR A 1 347 ? -19.327 -2.335 2.308 1.00 97.88 347 TYR A CA 1
ATOM 2870 C C . TYR A 1 347 ? -19.957 -0.990 2.670 1.00 97.88 347 TYR A C 1
ATOM 2872 O O . TYR A 1 347 ? -20.292 -0.776 3.835 1.00 97.88 347 TYR A O 1
ATOM 2880 N N . LEU A 1 348 ? -20.150 -0.107 1.688 1.00 97.06 348 LEU A N 1
ATOM 2881 C CA . LEU A 1 348 ? -20.708 1.225 1.916 1.00 97.06 348 LEU A CA 1
ATOM 2882 C C . LEU A 1 348 ? -22.140 1.182 2.461 1.00 97.06 348 LEU A C 1
ATOM 2884 O O . LEU A 1 348 ? -22.474 1.988 3.330 1.00 97.06 348 LEU A O 1
ATOM 2888 N N . ASP A 1 349 ? -22.948 0.227 2.003 1.00 96.94 349 ASP A N 1
ATOM 2889 C CA . ASP A 1 349 ? -24.349 0.109 2.406 1.00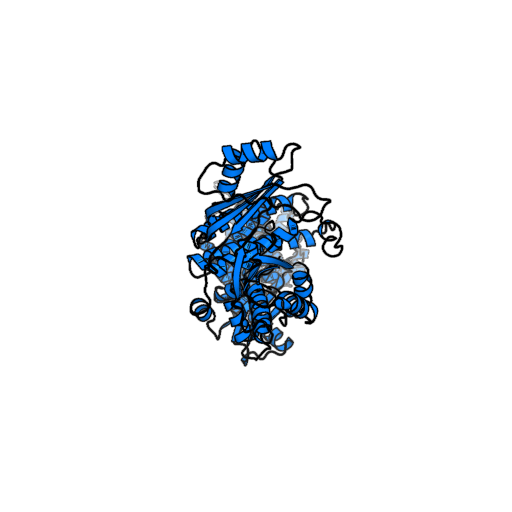 96.94 349 ASP A CA 1
ATOM 2890 C C . ASP A 1 349 ? -24.524 -0.576 3.767 1.00 96.94 349 ASP A C 1
ATOM 2892 O O . ASP A 1 349 ? -25.400 -0.190 4.543 1.00 96.94 349 ASP A O 1
ATOM 2896 N N . LYS A 1 350 ? -23.719 -1.605 4.069 1.00 97.00 350 LYS A N 1
ATOM 2897 C CA . LYS A 1 350 ? -23.932 -2.457 5.254 1.00 97.00 350 LYS A CA 1
ATOM 2898 C C . LYS A 1 350 ? -22.931 -2.242 6.384 1.00 97.00 350 LYS A C 1
ATOM 2900 O O . LYS A 1 350 ? -23.303 -2.384 7.547 1.00 97.00 350 LYS A O 1
ATOM 2905 N N . TYR A 1 351 ? -21.667 -1.973 6.066 1.00 96.38 351 TYR A N 1
ATOM 2906 C CA . TYR A 1 351 ? -20.555 -2.142 7.015 1.00 96.38 351 TYR A CA 1
ATOM 2907 C C . TYR A 1 351 ? -19.760 -0.862 7.292 1.00 96.38 351 TYR A C 1
ATOM 2909 O O . TYR A 1 351 ? -19.004 -0.810 8.268 1.00 96.38 351 TYR A O 1
ATOM 2917 N N . TYR A 1 352 ? -19.937 0.175 6.472 1.00 96.75 352 TYR A N 1
ATOM 2918 C CA . TYR A 1 352 ? -19.286 1.465 6.648 1.00 96.75 352 TYR A CA 1
ATOM 2919 C C . TYR A 1 352 ? -19.669 2.091 7.991 1.00 96.75 352 TYR A C 1
ATOM 2921 O O . TYR A 1 352 ? -20.816 2.471 8.233 1.00 96.75 352 TYR A O 1
ATOM 2929 N N . ASN A 1 353 ? -18.679 2.228 8.871 1.00 94.12 353 ASN A N 1
ATOM 2930 C CA . ASN A 1 353 ? -18.859 2.819 10.188 1.00 94.12 353 ASN A CA 1
ATOM 2931 C C . ASN A 1 353 ? -17.658 3.722 10.519 1.00 94.12 353 ASN A C 1
ATOM 2933 O O . ASN A 1 353 ? -16.599 3.213 10.887 1.00 94.12 353 ASN A O 1
ATOM 2937 N N . PRO A 1 354 ? -17.799 5.058 10.445 1.00 94.62 354 PRO A N 1
ATOM 2938 C CA . PRO A 1 354 ? -16.677 5.981 10.620 1.00 94.62 354 PRO A CA 1
ATOM 2939 C C . PRO A 1 354 ? -16.075 5.940 12.032 1.00 94.62 354 PRO A C 1
ATOM 2941 O O . PRO A 1 354 ? -14.860 6.076 12.179 1.00 94.62 354 PRO A O 1
ATOM 2944 N N . LYS A 1 355 ? -16.886 5.671 13.070 1.00 89.88 355 LYS A N 1
ATOM 2945 C CA . LYS A 1 355 ? -16.383 5.457 14.439 1.00 89.88 355 LYS A CA 1
ATOM 2946 C C . LYS A 1 355 ? -15.484 4.222 14.481 1.00 89.88 355 LYS A C 1
ATOM 2948 O O . LYS A 1 355 ? -14.363 4.299 14.975 1.00 89.88 355 LYS A O 1
ATOM 2953 N N . ARG A 1 356 ? -15.940 3.109 13.900 1.00 89.25 356 ARG A N 1
ATOM 2954 C CA . ARG A 1 356 ? -15.172 1.861 13.821 1.00 89.25 356 ARG A CA 1
ATOM 2955 C C . ARG A 1 356 ? -13.886 2.035 13.017 1.00 89.25 356 ARG A C 1
ATOM 2957 O O . ARG A 1 356 ? -12.836 1.683 13.534 1.00 89.25 356 ARG A O 1
ATOM 2964 N N . ILE A 1 357 ? -13.957 2.605 11.810 1.00 93.81 357 ILE A N 1
ATOM 2965 C CA . ILE A 1 357 ? -12.806 2.851 10.917 1.00 93.81 357 ILE A CA 1
ATOM 2966 C C . ILE A 1 357 ? -11.715 3.631 11.652 1.00 93.81 357 ILE A C 1
ATOM 2968 O O . ILE A 1 357 ? -10.557 3.214 11.665 1.00 93.81 357 ILE A O 1
ATOM 2972 N N . LYS A 1 358 ? -12.095 4.732 12.314 1.00 92.62 358 LYS A N 1
ATOM 2973 C CA . LYS A 1 358 ? -11.174 5.535 13.120 1.00 92.62 358 LYS A CA 1
ATOM 2974 C C . LYS A 1 358 ? -10.504 4.690 14.196 1.00 92.62 358 LYS A C 1
ATOM 2976 O O . LYS A 1 358 ? -9.290 4.762 14.355 1.00 92.62 358 LYS A O 1
ATOM 2981 N N . LEU A 1 359 ? -11.279 3.908 14.943 1.00 87.06 359 LEU A N 1
ATOM 2982 C CA . LEU A 1 359 ? -10.722 3.080 16.003 1.00 87.06 359 LEU A CA 1
ATOM 2983 C C . LEU A 1 359 ? -9.764 2.012 15.431 1.00 87.06 359 LEU A C 1
ATOM 2985 O O . LEU A 1 359 ? -8.661 1.873 15.950 1.00 87.06 359 LEU A O 1
ATOM 2989 N N . VAL A 1 360 ? -10.110 1.344 14.320 1.00 88.94 360 VAL A N 1
ATOM 2990 C CA . VAL A 1 360 ? -9.212 0.394 13.626 1.00 88.94 360 VAL A CA 1
ATOM 2991 C C . VAL A 1 360 ? -7.884 1.044 13.268 1.00 88.94 360 VAL A C 1
ATOM 2993 O O . VAL A 1 360 ? -6.834 0.526 13.633 1.00 88.94 360 VAL A O 1
ATOM 2996 N N . ALA A 1 361 ? -7.918 2.215 12.638 1.00 91.62 361 ALA A N 1
ATOM 2997 C CA . ALA A 1 361 ? -6.707 2.922 12.240 1.00 91.62 361 ALA A CA 1
ATOM 2998 C C . ALA A 1 361 ? -5.826 3.325 13.433 1.00 91.62 361 ALA A C 1
ATOM 3000 O O . ALA A 1 361 ? -4.602 3.230 13.362 1.00 91.62 361 ALA A O 1
ATOM 3001 N N . LEU A 1 362 ? -6.437 3.742 14.548 1.00 88.81 362 LEU A N 1
ATOM 3002 C CA . LEU A 1 362 ? -5.696 4.049 15.771 1.00 88.81 362 LEU A CA 1
ATOM 3003 C C . LEU A 1 362 ? -5.064 2.792 16.376 1.00 88.81 362 LEU A C 1
ATOM 3005 O O . LEU A 1 362 ? -3.918 2.840 16.807 1.00 88.81 362 LEU A O 1
ATOM 3009 N N . TYR A 1 363 ? -5.768 1.663 16.401 1.00 85.44 363 TYR A N 1
ATOM 3010 C CA . TYR A 1 363 ? -5.206 0.412 16.914 1.00 85.44 363 TYR A CA 1
ATOM 3011 C C . TYR A 1 363 ? -4.013 -0.064 16.085 1.00 85.44 363 TYR A C 1
ATOM 3013 O O . TYR A 1 363 ? -2.964 -0.371 16.652 1.00 85.44 363 TYR A O 1
ATOM 3021 N N . GLU A 1 364 ? -4.135 -0.016 14.758 1.00 84.94 364 GLU A N 1
ATOM 3022 C CA . GLU A 1 364 ? -3.037 -0.312 13.832 1.00 84.94 364 GLU A CA 1
ATOM 3023 C C . GLU A 1 364 ? -1.831 0.614 14.023 1.00 84.94 364 GLU A C 1
ATOM 3025 O O . GLU A 1 364 ? -0.694 0.218 13.785 1.00 84.94 364 GLU A O 1
ATOM 3030 N N . MET A 1 365 ? -2.054 1.842 14.496 1.00 86.62 365 MET A N 1
ATOM 3031 C CA . MET A 1 365 ? -0.983 2.750 14.894 1.00 86.62 365 MET A CA 1
ATOM 3032 C C . MET A 1 365 ? -0.316 2.329 16.212 1.00 86.62 365 MET A C 1
ATOM 3034 O O . MET A 1 365 ? 0.913 2.360 16.319 1.00 86.62 365 MET A O 1
ATOM 3038 N N . TYR A 1 366 ? -1.098 1.968 17.233 1.00 80.88 366 TYR A N 1
ATOM 3039 C CA . TYR A 1 366 ? -0.561 1.670 18.563 1.00 80.88 366 TYR A CA 1
ATOM 3040 C C . TYR A 1 366 ? 0.247 0.375 18.611 1.00 80.88 366 TYR A C 1
ATOM 3042 O O . TYR A 1 366 ? 1.204 0.314 19.378 1.00 80.88 366 TYR A O 1
ATOM 3050 N N . VAL A 1 367 ? -0.089 -0.642 17.809 1.00 78.62 367 VAL A N 1
ATOM 3051 C CA . VAL A 1 367 ? 0.617 -1.934 17.853 1.00 78.62 367 VAL A CA 1
ATOM 3052 C C . VAL A 1 367 ? 2.111 -1.776 17.509 1.00 78.62 367 VAL A C 1
ATOM 3054 O O . VAL A 1 367 ? 2.939 -2.108 18.362 1.00 78.62 367 VAL A O 1
ATOM 3057 N N . PRO A 1 368 ? 2.510 -1.191 16.361 1.00 75.94 368 PRO A N 1
ATOM 3058 C CA . PRO A 1 368 ? 3.924 -0.989 16.045 1.00 75.94 368 PRO A CA 1
ATOM 3059 C C . PRO A 1 368 ? 4.642 -0.020 16.987 1.00 75.94 368 PRO A C 1
ATOM 3061 O O . PRO A 1 368 ? 5.790 -0.264 17.352 1.00 75.94 368 PRO A O 1
ATOM 3064 N N . ILE A 1 369 ? 3.984 1.071 17.401 1.00 73.56 369 ILE A N 1
ATOM 3065 C CA . ILE A 1 369 ? 4.593 2.066 18.300 1.00 73.56 369 ILE A CA 1
ATOM 3066 C C . ILE A 1 369 ? 4.810 1.464 19.696 1.00 73.56 369 ILE A C 1
ATOM 3068 O O . ILE A 1 369 ? 5.869 1.652 20.294 1.00 73.56 369 ILE A O 1
ATOM 3072 N N . GLY A 1 370 ? 3.843 0.697 20.201 1.00 69.81 370 GLY A N 1
ATOM 3073 C CA . GLY A 1 370 ? 3.928 0.001 21.482 1.00 69.81 370 GLY A CA 1
ATOM 3074 C C . GLY A 1 370 ? 5.065 -1.019 21.512 1.00 69.81 370 GLY A C 1
ATOM 3075 O O . GLY A 1 370 ? 5.814 -1.062 22.486 1.00 69.81 370 GLY A O 1
ATOM 3076 N N . MET A 1 371 ? 5.277 -1.758 20.415 1.00 66.38 371 MET A N 1
ATOM 3077 C CA . MET A 1 371 ? 6.422 -2.671 20.277 1.00 66.38 371 MET A CA 1
ATOM 3078 C C . MET A 1 371 ? 7.785 -1.965 20.399 1.00 66.38 371 MET A C 1
ATOM 3080 O O . MET A 1 371 ? 8.768 -2.617 20.742 1.00 66.38 371 MET A O 1
ATOM 3084 N N . MET A 1 372 ? 7.861 -0.653 20.142 1.00 65.62 372 MET A N 1
ATOM 3085 C CA . MET A 1 372 ? 9.104 0.129 20.235 1.00 65.62 372 MET A CA 1
ATOM 3086 C C . MET A 1 372 ? 9.258 0.883 21.557 1.00 65.62 372 MET A C 1
ATOM 3088 O O . MET A 1 372 ? 10.380 1.098 22.007 1.00 65.62 372 MET A O 1
ATOM 3092 N N . CYS A 1 373 ? 8.151 1.295 22.177 1.00 58.12 373 CYS A N 1
ATOM 3093 C CA . CYS A 1 373 ? 8.161 2.147 23.367 1.00 58.12 373 CYS A CA 1
ATOM 3094 C C . CYS A 1 373 ? 8.191 1.379 24.699 1.00 58.12 373 CYS A C 1
ATOM 3096 O O . CYS A 1 373 ? 8.375 2.015 25.736 1.00 58.12 373 CYS A O 1
ATOM 3098 N N . GLN A 1 374 ? 8.005 0.052 24.722 1.00 52.59 374 GLN A N 1
ATOM 3099 C CA . GLN A 1 374 ? 8.016 -0.686 25.988 1.00 52.59 374 GLN A CA 1
ATOM 3100 C C . GLN A 1 374 ? 9.420 -0.694 26.630 1.00 52.59 374 GLN A C 1
ATOM 3102 O O . GLN A 1 374 ? 10.364 -1.240 26.049 1.00 52.59 374 GLN A O 1
ATOM 3107 N N . PRO A 1 375 ? 9.592 -0.125 27.844 1.00 42.81 375 PRO A N 1
ATOM 3108 C CA . PRO A 1 375 ? 10.847 -0.234 28.576 1.00 42.81 375 PRO A CA 1
ATOM 3109 C C . PRO A 1 375 ? 11.094 -1.697 28.953 1.00 42.81 375 PRO A C 1
ATOM 3111 O O . PRO A 1 375 ? 10.147 -2.417 29.267 1.00 42.81 375 PRO A O 1
ATOM 3114 N N . LYS A 1 376 ? 12.370 -2.116 28.945 1.00 42.38 376 LYS A N 1
ATOM 3115 C CA . LYS A 1 376 ? 12.863 -3.455 29.323 1.00 42.38 376 LYS A CA 1
ATOM 3116 C C . LYS A 1 376 ? 12.166 -3.981 30.589 1.00 42.38 376 LYS A C 1
ATOM 3118 O O . LYS A 1 376 ? 12.662 -3.779 31.696 1.00 42.38 376 LYS A O 1
ATOM 3123 N N . ARG A 1 377 ? 11.039 -4.682 30.454 1.00 42.03 377 ARG A N 1
ATOM 3124 C CA . ARG A 1 377 ? 10.473 -5.466 31.552 1.00 42.03 377 ARG A CA 1
ATOM 3125 C C . ARG A 1 377 ? 11.255 -6.769 31.608 1.00 42.03 377 ARG A C 1
ATOM 3127 O O . ARG A 1 377 ? 11.225 -7.588 30.697 1.00 42.03 377 ARG A O 1
ATOM 3134 N N . SER A 1 378 ? 12.033 -6.904 32.671 1.00 47.66 378 SER A N 1
ATOM 3135 C CA . SER A 1 378 ? 12.779 -8.104 33.018 1.00 47.66 378 SER A CA 1
ATOM 3136 C C . SER A 1 378 ? 11.817 -9.272 33.253 1.00 47.66 378 SER A C 1
ATOM 3138 O O . SER A 1 378 ? 11.141 -9.277 34.279 1.00 47.66 378 SER A O 1
ATOM 3140 N N . SER A 1 379 ? 11.732 -10.224 32.318 1.00 44.03 379 SER A N 1
ATOM 3141 C CA . SER A 1 379 ? 11.753 -11.690 32.561 1.00 44.03 379 SER A CA 1
ATOM 3142 C C . SER A 1 379 ? 11.199 -12.545 31.410 1.00 44.03 379 SER A C 1
ATOM 3144 O O . SER A 1 379 ? 11.540 -13.722 31.365 1.00 44.03 379 SER A O 1
ATOM 3146 N N . ASP A 1 380 ? 10.485 -11.989 30.426 1.00 40.81 380 ASP A N 1
ATOM 3147 C CA . ASP A 1 380 ? 10.001 -12.780 29.278 1.00 40.81 380 ASP A CA 1
ATOM 3148 C C . ASP A 1 380 ? 11.017 -12.758 28.121 1.00 40.81 380 ASP A C 1
ATOM 3150 O O . ASP A 1 380 ? 11.124 -11.801 27.349 1.00 40.81 380 ASP A O 1
ATOM 3154 N N . SER A 1 381 ? 11.837 -13.811 28.043 1.00 43.84 381 SER A N 1
ATOM 3155 C CA . SER A 1 381 ? 13.091 -13.844 27.278 1.00 43.84 381 SER A CA 1
ATOM 3156 C C . SER A 1 381 ? 12.991 -14.236 25.798 1.00 43.84 381 SER A C 1
ATOM 3158 O O . SER A 1 381 ? 14.035 -14.456 25.189 1.00 43.84 381 SER A O 1
ATOM 3160 N N . GLU A 1 382 ? 11.808 -14.323 25.186 1.00 46.25 382 GLU A N 1
ATOM 3161 C CA . GLU A 1 382 ? 11.706 -14.723 23.764 1.00 46.25 382 GLU A CA 1
ATOM 3162 C C . GLU A 1 382 ? 11.380 -13.576 22.802 1.00 46.25 382 GLU A C 1
ATOM 3164 O O . GLU A 1 382 ? 11.845 -13.590 21.666 1.00 46.25 382 GLU A O 1
ATOM 3169 N N . VAL A 1 383 ? 10.696 -12.519 23.249 1.00 45.22 383 VAL A N 1
ATOM 3170 C CA . VAL A 1 383 ? 10.370 -11.371 22.374 1.00 45.22 383 VAL A CA 1
ATOM 3171 C C . VAL A 1 383 ? 11.446 -10.271 22.443 1.00 45.22 383 VAL A C 1
ATOM 3173 O O . VAL A 1 383 ? 11.529 -9.404 21.577 1.00 45.22 383 VAL A O 1
ATOM 3176 N N . LEU A 1 384 ? 12.342 -10.319 23.436 1.00 41.75 384 LEU A N 1
ATOM 3177 C CA . LEU A 1 384 ? 13.278 -9.229 23.756 1.00 41.75 384 LEU A CA 1
ATOM 3178 C C . LEU A 1 384 ? 14.745 -9.451 23.336 1.00 41.75 384 LEU A C 1
ATOM 3180 O O . LEU A 1 384 ? 15.572 -8.569 23.561 1.00 41.75 384 LEU A O 1
ATOM 3184 N N . SER A 1 385 ? 15.078 -10.536 22.625 1.00 44.03 385 SER A N 1
ATOM 3185 C CA . SER A 1 385 ? 16.340 -10.611 21.853 1.00 44.03 385 SER A CA 1
ATOM 3186 C C . SER A 1 385 ? 16.313 -9.717 20.604 1.00 44.03 385 SER A C 1
ATOM 3188 O O . SER A 1 385 ? 17.331 -9.492 19.952 1.00 44.03 385 SER A O 1
ATOM 3190 N N . ILE A 1 386 ? 15.143 -9.151 20.294 1.00 49.28 386 ILE A N 1
ATOM 3191 C CA . ILE A 1 386 ? 14.889 -8.366 19.100 1.00 49.28 386 ILE A CA 1
ATOM 3192 C C . ILE A 1 386 ? 15.741 -7.072 19.130 1.00 49.28 386 ILE A C 1
ATOM 3194 O O . ILE A 1 386 ? 16.561 -6.879 18.240 1.00 49.28 386 ILE A O 1
ATOM 3198 N N . ALA A 1 387 ? 15.703 -6.225 20.154 1.00 44.50 387 ALA A N 1
ATOM 3199 C CA . ALA A 1 387 ? 16.436 -4.944 20.122 1.00 44.50 387 ALA A CA 1
ATOM 3200 C C . ALA A 1 387 ? 17.989 -5.035 20.119 1.00 44.50 387 ALA A C 1
ATOM 3202 O O . ALA A 1 387 ? 18.649 -4.023 19.895 1.00 44.50 387 ALA A O 1
ATOM 3203 N N . ALA A 1 388 ? 18.585 -6.210 20.361 1.00 46.91 388 ALA A N 1
ATOM 3204 C CA . ALA A 1 388 ? 20.044 -6.383 20.395 1.00 46.91 388 ALA A CA 1
ATOM 3205 C C . ALA A 1 388 ? 20.652 -6.823 19.049 1.00 46.91 388 ALA A C 1
ATOM 3207 O O . ALA A 1 388 ? 21.852 -6.647 18.835 1.00 46.91 388 ALA A O 1
ATOM 3208 N N . ASP A 1 389 ? 19.842 -7.372 18.141 1.00 52.03 389 ASP A N 1
ATOM 3209 C CA . ASP A 1 389 ? 20.294 -7.760 16.807 1.00 52.03 389 ASP A CA 1
ATOM 3210 C C . ASP A 1 389 ? 20.307 -6.533 15.881 1.00 52.03 389 ASP A C 1
ATOM 3212 O O . ASP A 1 389 ? 19.260 -6.039 15.459 1.00 52.03 389 ASP A O 1
ATOM 3216 N N . LYS A 1 390 ? 21.507 -6.012 15.593 1.00 62.41 390 LYS A N 1
ATOM 3217 C CA . LYS A 1 390 ? 21.739 -4.826 14.747 1.00 62.41 390 LYS A CA 1
ATOM 3218 C C . LYS A 1 390 ? 21.559 -5.101 13.245 1.00 62.41 390 LYS A C 1
ATOM 3220 O O . LYS A 1 390 ? 21.986 -4.286 12.428 1.00 62.41 390 LYS A O 1
ATOM 3225 N N . SER A 1 391 ? 20.966 -6.230 12.855 1.00 79.19 391 SER A N 1
ATOM 3226 C CA . SER A 1 391 ? 20.803 -6.576 11.446 1.00 79.19 391 SER A CA 1
ATOM 3227 C C . SER A 1 391 ? 19.953 -5.542 10.693 1.00 79.19 391 SER A C 1
ATOM 3229 O O . SER A 1 391 ? 18.895 -5.095 11.142 1.00 79.19 391 SER A O 1
ATOM 3231 N N . GLN A 1 392 ? 20.422 -5.161 9.504 1.00 79.88 392 GLN A N 1
ATOM 3232 C CA . GLN A 1 392 ? 19.746 -4.211 8.619 1.00 79.88 392 GLN A CA 1
ATOM 3233 C C . GLN A 1 392 ? 18.303 -4.645 8.300 1.00 79.88 392 GLN A C 1
ATOM 3235 O O . GLN A 1 392 ? 17.384 -3.830 8.358 1.00 79.88 392 GLN A O 1
ATOM 3240 N N . ALA A 1 393 ? 18.086 -5.950 8.099 1.00 77.94 393 ALA A N 1
ATOM 3241 C CA . ALA A 1 393 ? 16.771 -6.545 7.854 1.00 77.94 393 ALA A CA 1
ATOM 3242 C C . ALA A 1 393 ? 15.746 -6.194 8.945 1.00 77.94 393 ALA A C 1
ATOM 3244 O O . ALA A 1 393 ? 14.572 -5.953 8.666 1.00 77.94 393 ALA A O 1
ATOM 3245 N N . LYS A 1 394 ? 16.193 -6.109 10.199 1.00 81.44 394 LYS A N 1
ATOM 3246 C CA . LYS A 1 394 ? 15.336 -5.719 11.310 1.00 81.44 394 LYS A CA 1
ATOM 3247 C C . LYS A 1 394 ? 14.948 -4.245 11.264 1.00 81.44 394 LYS A C 1
ATOM 3249 O O . LYS A 1 394 ? 13.788 -3.905 11.500 1.00 81.44 394 LYS A O 1
ATOM 3254 N N . ARG A 1 395 ? 15.912 -3.367 10.976 1.00 82.56 395 ARG A N 1
ATOM 3255 C CA . ARG A 1 395 ? 15.657 -1.927 10.818 1.00 82.56 395 ARG A CA 1
ATOM 3256 C C . ARG A 1 395 ? 14.663 -1.689 9.683 1.00 82.56 395 ARG A C 1
ATOM 3258 O O . ARG A 1 395 ? 13.749 -0.886 9.840 1.00 82.56 395 ARG A O 1
ATOM 3265 N N . ASP A 1 396 ? 14.790 -2.439 8.592 1.00 83.31 396 ASP A N 1
ATOM 3266 C CA . ASP A 1 396 ? 13.858 -2.394 7.463 1.00 83.31 396 ASP A CA 1
ATOM 3267 C C . ASP A 1 396 ? 12.464 -2.913 7.831 1.00 83.31 396 ASP A C 1
ATOM 3269 O O . ASP A 1 396 ? 11.464 -2.288 7.475 1.00 83.31 396 ASP A O 1
ATOM 3273 N N . PHE A 1 397 ? 12.375 -3.992 8.614 1.00 84.38 397 PHE A N 1
ATOM 3274 C CA . PHE A 1 397 ? 11.102 -4.480 9.149 1.00 84.38 397 PHE A CA 1
ATOM 3275 C C . PHE A 1 397 ? 10.404 -3.427 10.022 1.00 84.38 397 PHE A C 1
ATOM 3277 O O . PHE A 1 397 ? 9.207 -3.179 9.875 1.00 84.38 397 PHE A O 1
ATOM 3284 N N . ILE A 1 398 ? 11.145 -2.772 10.915 1.00 85.06 398 ILE A N 1
ATOM 3285 C CA . ILE A 1 398 ? 10.612 -1.701 11.761 1.00 85.06 398 ILE A CA 1
ATOM 3286 C C . ILE A 1 398 ? 10.151 -0.514 10.901 1.00 85.06 398 ILE A C 1
ATOM 3288 O O . ILE A 1 398 ? 9.021 -0.050 11.059 1.00 85.06 398 ILE A O 1
ATOM 3292 N N . PHE A 1 399 ? 10.977 -0.063 9.957 1.00 88.69 399 PHE A N 1
ATOM 3293 C CA . PHE A 1 399 ? 10.631 1.015 9.031 1.00 88.69 399 PHE A CA 1
ATOM 3294 C C . PHE A 1 399 ? 9.341 0.709 8.249 1.00 88.69 399 PHE A C 1
ATOM 3296 O O . PHE A 1 399 ? 8.454 1.558 8.168 1.00 88.69 399 PHE A O 1
ATOM 3303 N N . LYS A 1 400 ? 9.189 -0.526 7.746 1.00 86.44 400 LYS A N 1
ATOM 3304 C CA . LYS A 1 400 ? 7.971 -0.996 7.063 1.00 86.44 400 LYS A CA 1
ATOM 3305 C C . LYS A 1 400 ? 6.736 -0.889 7.964 1.00 86.44 400 LYS A C 1
ATOM 3307 O O . LYS A 1 400 ? 5.699 -0.397 7.523 1.00 86.44 400 LYS A O 1
ATOM 3312 N N . ASN A 1 401 ? 6.844 -1.293 9.229 1.00 87.06 401 ASN A N 1
ATOM 3313 C CA . ASN A 1 401 ? 5.735 -1.187 10.178 1.00 87.06 401 ASN A CA 1
ATOM 3314 C C . ASN A 1 401 ? 5.384 0.271 10.514 1.00 87.06 401 ASN A C 1
ATOM 3316 O O . ASN A 1 401 ? 4.205 0.613 10.549 1.00 87.06 401 ASN A O 1
ATOM 3320 N N . LEU A 1 402 ? 6.375 1.154 10.682 1.00 90.12 402 LEU A N 1
ATOM 3321 C CA . LEU A 1 402 ? 6.134 2.592 10.866 1.00 90.12 402 LEU A CA 1
ATOM 3322 C C . LEU A 1 402 ? 5.433 3.221 9.658 1.00 90.12 402 LEU A C 1
ATOM 3324 O O . LEU A 1 402 ? 4.571 4.082 9.812 1.00 90.12 402 LEU A O 1
ATOM 3328 N N . PHE A 1 403 ? 5.763 2.770 8.451 1.00 90.44 403 PHE A N 1
ATOM 3329 C CA . PHE A 1 403 ? 5.063 3.207 7.252 1.00 90.44 403 PHE A CA 1
ATOM 3330 C C . PHE A 1 403 ? 3.602 2.725 7.238 1.00 90.44 403 PHE A C 1
ATOM 3332 O O . PHE A 1 403 ? 2.699 3.503 6.921 1.00 90.44 403 PHE A O 1
ATOM 3339 N N . HIS A 1 404 ? 3.340 1.476 7.643 1.00 88.38 404 HIS A N 1
ATOM 3340 C CA . HIS A 1 404 ? 1.976 0.952 7.760 1.00 88.38 404 HIS A CA 1
ATOM 3341 C C . HIS A 1 404 ? 1.104 1.757 8.730 1.00 88.38 404 HIS A C 1
ATOM 3343 O O . HIS A 1 404 ? -0.071 1.968 8.428 1.00 88.38 404 HIS A O 1
ATOM 3349 N N . VAL A 1 405 ? 1.682 2.276 9.820 1.00 90.44 405 VAL A N 1
ATOM 3350 C CA . VAL A 1 405 ? 0.993 3.180 10.753 1.00 90.44 405 VAL A CA 1
ATOM 3351 C C . VAL A 1 405 ? 0.421 4.401 10.030 1.00 90.44 405 VAL A C 1
ATOM 3353 O O . VAL A 1 405 ? -0.784 4.648 10.089 1.00 90.44 405 VAL A O 1
ATOM 3356 N N . ILE A 1 406 ? 1.265 5.164 9.329 1.00 92.12 406 ILE A N 1
ATOM 3357 C CA . ILE A 1 406 ? 0.813 6.389 8.653 1.00 92.12 406 ILE A CA 1
ATOM 3358 C C . ILE A 1 406 ? -0.152 6.039 7.517 1.00 92.12 406 ILE A C 1
ATOM 3360 O O . ILE A 1 406 ? -1.173 6.705 7.357 1.00 92.12 406 ILE A O 1
ATOM 3364 N N . ARG A 1 407 ? 0.126 4.960 6.773 1.00 91.19 407 ARG A N 1
ATOM 3365 C CA . ARG A 1 407 ? -0.751 4.468 5.705 1.00 91.19 407 ARG A CA 1
ATOM 3366 C C . ARG A 1 407 ? -2.172 4.236 6.210 1.00 91.19 407 ARG A C 1
ATOM 3368 O O . ARG A 1 407 ? -3.109 4.738 5.608 1.00 91.19 407 ARG A O 1
ATOM 3375 N N . PHE A 1 408 ? -2.357 3.470 7.282 1.00 92.81 408 PHE A N 1
ATOM 3376 C CA . PHE A 1 408 ? -3.703 3.144 7.759 1.00 92.81 408 PHE A CA 1
ATOM 3377 C C . PHE A 1 408 ? -4.449 4.357 8.318 1.00 92.81 408 PHE A C 1
ATOM 3379 O O . PHE A 1 408 ? -5.658 4.464 8.117 1.00 92.81 408 PHE A O 1
ATOM 3386 N N . LEU A 1 409 ? -3.736 5.293 8.949 1.00 94.44 409 LEU A N 1
ATOM 3387 C CA . LEU A 1 409 ? -4.307 6.568 9.378 1.00 94.44 409 LEU A CA 1
ATOM 3388 C C . LEU A 1 409 ? -4.782 7.412 8.187 1.00 94.44 409 LEU A C 1
ATOM 3390 O O . LEU A 1 409 ? -5.898 7.925 8.218 1.00 94.44 409 LEU A O 1
ATOM 3394 N N . ASP A 1 410 ? -3.973 7.516 7.132 1.00 94.12 410 ASP A N 1
ATOM 3395 C CA . ASP A 1 410 ? -4.319 8.253 5.912 1.00 94.12 410 ASP A CA 1
ATOM 3396 C C . ASP A 1 410 ? -5.508 7.621 5.171 1.00 94.12 410 ASP A C 1
ATOM 3398 O O . ASP A 1 410 ? -6.465 8.311 4.820 1.00 94.12 410 ASP A O 1
ATOM 3402 N N . LEU A 1 411 ? -5.507 6.292 5.014 1.00 94.06 411 LEU A N 1
ATOM 3403 C CA . LEU A 1 411 ? -6.623 5.560 4.408 1.00 94.06 411 LEU A CA 1
ATOM 3404 C C . LEU A 1 411 ? -7.928 5.782 5.180 1.00 94.06 411 LEU A C 1
ATOM 3406 O O . LEU A 1 411 ? -8.977 5.980 4.570 1.00 94.06 411 LEU A O 1
ATOM 3410 N N . ALA A 1 412 ? -7.871 5.768 6.513 1.00 96.44 412 ALA A N 1
ATOM 3411 C CA . ALA A 1 412 ? -9.030 6.038 7.352 1.00 96.44 412 ALA A CA 1
ATOM 3412 C C . ALA A 1 412 ? -9.515 7.486 7.234 1.00 96.44 412 ALA A C 1
ATOM 3414 O O . ALA A 1 412 ? -10.723 7.701 7.176 1.00 96.44 412 ALA A O 1
ATOM 3415 N N . GLU A 1 413 ? -8.604 8.462 7.168 1.00 96.38 413 GLU A N 1
ATOM 3416 C CA . GLU A 1 413 ? -8.934 9.877 6.949 1.00 96.38 413 GLU A CA 1
ATOM 3417 C C . GLU A 1 413 ? -9.716 10.044 5.641 1.00 96.38 413 GLU A C 1
ATOM 3419 O O . GLU A 1 413 ? -10.854 10.514 5.668 1.00 96.38 413 GLU A O 1
ATOM 3424 N N . GLN A 1 414 ? -9.162 9.553 4.524 1.00 95.81 414 GLN A N 1
ATOM 3425 C CA . GLN A 1 414 ? -9.808 9.621 3.210 1.00 95.81 414 GLN A CA 1
ATOM 3426 C C . GLN A 1 414 ? -11.169 8.918 3.201 1.00 95.81 414 GLN A C 1
ATOM 3428 O O . GLN A 1 414 ? -12.156 9.465 2.698 1.00 95.81 414 GLN A O 1
ATOM 3433 N N . LEU A 1 415 ? -11.233 7.711 3.769 1.00 96.50 415 LEU A N 1
ATOM 3434 C CA . LEU A 1 415 ? -12.440 6.896 3.766 1.00 96.50 415 LEU A CA 1
ATOM 3435 C C . LEU A 1 415 ? -13.557 7.532 4.600 1.00 96.50 415 LEU A C 1
ATOM 3437 O O . LEU A 1 415 ? -14.709 7.506 4.180 1.00 96.50 415 LEU A O 1
ATOM 3441 N N . ILE A 1 416 ? -13.234 8.121 5.752 1.00 97.12 416 ILE A N 1
ATOM 3442 C CA . ILE A 1 416 ? -14.211 8.800 6.610 1.00 97.12 416 ILE A CA 1
ATOM 3443 C C . ILE A 1 416 ? -14.707 10.093 5.960 1.00 97.12 416 ILE A C 1
ATOM 3445 O O . ILE A 1 416 ? -15.907 10.372 5.986 1.00 97.12 416 ILE A O 1
ATOM 3449 N N . GLU A 1 417 ? -13.792 10.878 5.395 1.00 96.75 417 GLU A N 1
ATOM 3450 C CA . GLU A 1 417 ? -14.101 12.175 4.798 1.00 96.75 417 GLU A CA 1
ATOM 3451 C C . GLU A 1 417 ? -14.896 12.029 3.497 1.00 96.75 417 GLU A C 1
ATOM 3453 O O . GLU A 1 417 ? -15.888 12.724 3.284 1.00 96.75 417 GLU A O 1
ATOM 3458 N N . THR A 1 418 ? -14.486 11.099 2.633 1.00 96.12 418 THR A N 1
ATOM 3459 C CA . THR A 1 418 ? -14.977 11.027 1.248 1.00 96.12 418 THR A CA 1
ATOM 3460 C C . THR A 1 418 ? -15.773 9.768 0.926 1.00 96.12 418 THR A C 1
ATOM 3462 O O . THR A 1 418 ? -16.279 9.643 -0.188 1.00 96.12 418 THR A O 1
ATOM 3465 N N . ARG A 1 419 ? -15.898 8.819 1.868 1.00 96.12 419 ARG A N 1
ATOM 3466 C CA . ARG A 1 419 ? -16.449 7.469 1.619 1.00 96.12 419 ARG A CA 1
ATOM 3467 C C . ARG A 1 419 ? -15.731 6.724 0.488 1.00 96.12 419 ARG A C 1
ATOM 3469 O O . ARG A 1 419 ? -16.308 5.851 -0.156 1.00 96.12 419 ARG A O 1
ATOM 3476 N N . SER A 1 420 ? -14.470 7.073 0.244 1.00 94.19 420 SER A N 1
ATOM 3477 C CA . SER A 1 420 ? -13.629 6.495 -0.797 1.00 94.19 420 SER A CA 1
ATOM 3478 C C . SER A 1 420 ? -12.153 6.624 -0.428 1.00 94.19 420 SER A C 1
ATOM 3480 O O . SER A 1 420 ? -11.767 7.500 0.339 1.00 94.19 420 SER A O 1
ATOM 3482 N N . ILE A 1 421 ? -11.308 5.782 -1.019 1.00 90.75 421 ILE A N 1
ATOM 3483 C CA . ILE A 1 421 ? -9.854 5.975 -1.036 1.00 90.75 421 ILE A CA 1
ATOM 3484 C C . ILE A 1 421 ? -9.507 6.399 -2.460 1.00 90.75 421 ILE A C 1
ATOM 3486 O O . ILE A 1 421 ? -9.384 5.569 -3.355 1.00 90.75 421 ILE A O 1
ATOM 3490 N N . HIS A 1 422 ? -9.470 7.706 -2.697 1.00 82.31 422 HIS A N 1
ATOM 3491 C CA . HIS A 1 422 ? -9.323 8.269 -4.041 1.00 82.31 422 HIS A CA 1
ATOM 3492 C C . HIS A 1 422 ? -7.876 8.674 -4.351 1.00 82.31 422 HIS A C 1
ATOM 3494 O O . HIS A 1 422 ? -7.517 8.803 -5.522 1.00 82.31 422 HIS A O 1
ATOM 3500 N N . ASP A 1 423 ? -7.040 8.849 -3.323 1.00 82.12 423 ASP A N 1
ATOM 3501 C CA . ASP A 1 423 ? -5.646 9.243 -3.464 1.00 82.12 423 ASP A CA 1
ATOM 3502 C C . ASP A 1 423 ? -4.694 8.214 -2.842 1.00 82.12 423 ASP A C 1
ATOM 3504 O O . ASP A 1 423 ? -4.204 8.367 -1.723 1.00 82.12 423 ASP A O 1
ATOM 3508 N N . LEU A 1 424 ? -4.395 7.155 -3.596 1.00 78.94 424 LEU A N 1
ATOM 3509 C CA . LEU A 1 424 ? -3.391 6.171 -3.185 1.00 78.94 424 LEU A CA 1
ATOM 3510 C C . LEU A 1 424 ? -1.954 6.717 -3.241 1.00 78.94 424 LEU A C 1
ATOM 3512 O O . LEU A 1 424 ? -1.082 6.165 -2.573 1.00 78.94 424 LEU A O 1
ATOM 3516 N N . THR A 1 425 ? -1.696 7.798 -3.992 1.00 73.00 425 THR A N 1
ATOM 3517 C CA . THR A 1 425 ? -0.339 8.353 -4.145 1.00 73.00 425 THR A CA 1
ATOM 3518 C C . THR A 1 425 ? 0.064 9.216 -2.953 1.00 73.00 425 THR A C 1
ATOM 3520 O O . THR A 1 425 ? 1.253 9.336 -2.668 1.00 73.00 425 THR A O 1
ATOM 3523 N N . ARG A 1 426 ? -0.902 9.757 -2.192 1.00 82.44 426 ARG A N 1
ATOM 3524 C CA . ARG A 1 426 ? -0.651 10.482 -0.931 1.00 82.44 426 ARG A CA 1
ATOM 3525 C C . ARG A 1 426 ? 0.226 9.676 0.032 1.00 82.44 426 ARG A C 1
ATOM 3527 O O . ARG A 1 426 ? 1.183 10.208 0.594 1.00 82.44 426 ARG A O 1
ATOM 3534 N N . VAL A 1 427 ? -0.043 8.377 0.158 1.00 81.81 427 VAL A N 1
ATOM 3535 C CA . VAL A 1 427 ? 0.761 7.457 0.975 1.00 81.81 427 VAL A CA 1
ATOM 3536 C C . VAL A 1 427 ? 2.158 7.241 0.377 1.00 81.81 427 VAL A C 1
ATOM 3538 O O . VAL A 1 427 ? 3.138 7.185 1.120 1.00 81.81 427 VAL A O 1
ATOM 3541 N N . SER A 1 428 ? 2.286 7.155 -0.949 1.00 76.88 428 SER A N 1
ATOM 3542 C CA . SER A 1 428 ? 3.586 7.029 -1.621 1.00 76.88 428 SER A CA 1
ATOM 3543 C C . SER A 1 428 ? 4.473 8.254 -1.366 1.00 76.88 428 SER A C 1
ATOM 3545 O O . SER A 1 428 ? 5.654 8.096 -1.066 1.00 76.88 428 SER A O 1
ATOM 3547 N N . HIS A 1 429 ? 3.909 9.468 -1.373 1.00 81.19 429 HIS A N 1
ATOM 3548 C CA . HIS A 1 429 ? 4.647 10.687 -1.015 1.00 81.19 429 HIS A CA 1
ATOM 3549 C C . HIS A 1 429 ? 5.134 10.664 0.436 1.00 81.19 429 HIS A C 1
ATOM 3551 O O . HIS A 1 429 ? 6.284 11.004 0.705 1.00 81.19 429 HIS A O 1
ATOM 3557 N N . LEU A 1 430 ? 4.301 10.187 1.367 1.00 85.44 430 LEU A N 1
ATOM 3558 C CA . LEU A 1 430 ? 4.711 10.011 2.761 1.00 85.44 430 LEU A CA 1
ATOM 3559 C C . LEU A 1 430 ? 5.876 9.023 2.890 1.00 85.44 430 LEU A C 1
ATOM 3561 O O . LEU A 1 430 ? 6.794 9.280 3.663 1.00 85.44 430 LEU A O 1
ATOM 3565 N N . LEU A 1 431 ? 5.887 7.934 2.112 1.00 86.56 431 LEU A N 1
ATOM 3566 C CA . LEU A 1 431 ? 7.021 7.008 2.093 1.00 86.56 431 LEU A CA 1
ATOM 3567 C C . LEU A 1 431 ? 8.303 7.675 1.590 1.00 86.56 431 LEU A C 1
ATOM 3569 O O . LEU A 1 431 ? 9.366 7.432 2.157 1.00 86.56 431 LEU A O 1
ATOM 3573 N N . VAL A 1 432 ? 8.218 8.476 0.527 1.00 83.50 432 VAL A N 1
ATOM 3574 C CA . VAL A 1 432 ? 9.374 9.194 -0.031 1.00 83.50 432 VAL A CA 1
ATOM 3575 C C . VAL A 1 432 ? 9.968 10.112 1.031 1.00 83.50 432 VAL A C 1
ATOM 3577 O O . VAL A 1 432 ? 11.141 9.964 1.364 1.00 83.50 432 VAL A O 1
ATOM 3580 N N . THR A 1 433 ? 9.141 10.936 1.680 1.00 88.31 433 THR A N 1
ATOM 3581 C CA . THR A 1 433 ? 9.591 11.784 2.792 1.00 88.31 433 THR A CA 1
ATOM 3582 C C . THR A 1 433 ? 10.159 10.960 3.948 1.00 88.31 433 THR A C 1
ATOM 3584 O O . THR A 1 433 ? 11.182 11.319 4.522 1.00 88.31 433 THR A O 1
ATOM 3587 N N . MET A 1 434 ? 9.558 9.815 4.290 1.00 91.00 434 MET A N 1
ATOM 3588 C CA . MET A 1 434 ? 10.115 8.923 5.314 1.00 91.00 434 MET A CA 1
ATOM 3589 C C . MET A 1 434 ? 11.496 8.379 4.930 1.00 91.00 434 MET A C 1
ATOM 3591 O O . MET A 1 434 ? 12.354 8.261 5.802 1.00 91.00 434 MET A O 1
ATOM 3595 N N . LYS A 1 435 ? 11.727 8.039 3.655 1.00 88.69 435 LYS A N 1
ATOM 3596 C CA . LYS A 1 435 ? 13.038 7.592 3.155 1.00 88.69 435 LYS A CA 1
ATOM 3597 C C . LYS A 1 435 ? 14.070 8.723 3.215 1.00 88.69 435 LYS A C 1
ATOM 3599 O O . LYS A 1 435 ? 15.194 8.479 3.639 1.00 88.69 435 LYS A O 1
ATOM 3604 N N . GLU A 1 436 ? 13.681 9.948 2.873 1.00 89.12 436 GLU A N 1
ATOM 3605 C CA . GLU A 1 436 ? 14.539 11.135 2.993 1.00 89.12 436 GLU A CA 1
ATOM 3606 C C . GLU A 1 436 ? 14.918 11.418 4.453 1.00 89.12 436 GLU A C 1
ATOM 3608 O O . GLU A 1 436 ? 16.092 11.597 4.766 1.00 89.12 436 GLU A O 1
ATOM 3613 N N . VAL A 1 437 ? 13.941 11.379 5.368 1.00 92.44 437 VAL A N 1
ATOM 3614 C CA . VAL A 1 437 ? 14.158 11.549 6.817 1.00 92.44 437 VAL A CA 1
ATOM 3615 C C . VAL A 1 437 ? 15.060 10.450 7.381 1.00 92.44 437 VAL A C 1
ATOM 3617 O O . VAL A 1 437 ? 15.906 10.712 8.246 1.00 92.44 437 VAL A O 1
ATOM 3620 N N . ARG A 1 438 ? 14.890 9.215 6.891 1.00 91.88 438 ARG A N 1
ATOM 3621 C CA . ARG A 1 438 ? 15.755 8.089 7.243 1.00 91.88 438 ARG A CA 1
ATOM 3622 C C . ARG A 1 438 ? 17.201 8.390 6.852 1.00 91.88 438 ARG A C 1
ATOM 3624 O O . ARG A 1 438 ? 18.087 8.235 7.690 1.00 91.88 438 ARG A O 1
ATOM 3631 N N . GLY A 1 439 ? 17.433 8.873 5.633 1.00 92.06 439 GLY A N 1
ATOM 3632 C CA . GLY A 1 439 ? 18.777 9.086 5.100 1.00 92.06 439 GLY A CA 1
ATOM 3633 C C . GLY A 1 439 ? 19.519 7.758 4.936 1.00 92.06 439 GLY A C 1
ATOM 3634 O O . GLY A 1 439 ? 18.929 6.768 4.499 1.00 92.06 439 GLY A O 1
ATOM 3635 N N . ASP A 1 440 ? 20.802 7.726 5.305 1.00 87.50 440 ASP A N 1
ATOM 3636 C CA . ASP A 1 440 ? 21.619 6.509 5.250 1.00 87.50 440 ASP A CA 1
ATOM 3637 C C . ASP A 1 440 ? 21.055 5.419 6.192 1.00 87.50 440 ASP A C 1
ATOM 3639 O O . ASP A 1 440 ? 21.008 5.620 7.408 1.00 87.50 440 ASP A O 1
ATOM 3643 N N . PRO A 1 441 ? 20.642 4.242 5.678 1.00 83.56 441 PRO A N 1
ATOM 3644 C CA . PRO A 1 441 ? 20.126 3.150 6.504 1.00 83.56 441 PRO A CA 1
ATOM 3645 C C . PRO A 1 441 ? 21.118 2.616 7.552 1.00 83.56 441 PRO A C 1
ATOM 3647 O O . PRO A 1 441 ? 20.694 1.991 8.533 1.00 83.56 441 PRO A O 1
ATOM 3650 N N . THR A 1 442 ? 22.420 2.835 7.340 1.00 83.62 442 THR A N 1
ATOM 3651 C CA . THR A 1 442 ? 23.492 2.398 8.241 1.00 83.62 442 THR A CA 1
ATOM 3652 C C . THR A 1 442 ? 23.631 3.293 9.474 1.00 83.62 442 THR A C 1
ATOM 3654 O O . THR A 1 442 ? 24.049 2.796 10.525 1.00 83.62 442 THR A O 1
ATOM 3657 N N . ASP A 1 443 ? 23.181 4.552 9.400 1.00 86.69 443 ASP A N 1
ATOM 3658 C CA . ASP A 1 443 ? 23.169 5.497 10.520 1.00 86.69 443 ASP A CA 1
ATOM 3659 C C . ASP A 1 443 ? 22.311 4.957 11.677 1.00 86.69 443 ASP A C 1
ATOM 3661 O O . ASP A 1 443 ? 21.140 4.602 11.514 1.00 86.69 443 ASP A O 1
ATOM 3665 N N . GLU A 1 444 ? 22.903 4.880 12.872 1.00 83.62 444 GLU A N 1
ATOM 3666 C CA . GLU A 1 444 ? 22.223 4.379 14.069 1.00 83.62 444 GLU A CA 1
ATOM 3667 C C . GLU A 1 444 ? 21.037 5.270 14.479 1.00 83.62 444 GLU A C 1
ATOM 3669 O O . GLU A 1 444 ? 20.058 4.749 15.008 1.00 83.62 444 GLU A O 1
ATOM 3674 N N . CYS A 1 445 ? 21.072 6.569 14.156 1.00 88.19 445 CYS A N 1
ATOM 3675 C CA . CYS A 1 445 ? 20.013 7.536 14.467 1.00 88.19 445 CYS A CA 1
ATOM 3676 C C . CYS A 1 445 ? 18.922 7.627 13.383 1.00 88.19 445 CYS A C 1
ATOM 3678 O O . CYS A 1 445 ? 17.934 8.345 13.563 1.00 88.19 445 CYS A O 1
ATOM 3680 N N . ALA A 1 446 ? 19.076 6.937 12.245 1.00 88.31 446 ALA A N 1
ATOM 3681 C CA . ALA A 1 446 ? 18.143 7.028 11.119 1.00 88.31 446 ALA A CA 1
ATOM 3682 C C . ALA A 1 446 ? 16.708 6.681 11.513 1.00 88.31 446 ALA A C 1
ATOM 3684 O O . ALA A 1 446 ? 15.754 7.332 11.085 1.00 88.31 446 ALA A O 1
ATOM 3685 N N . LEU A 1 447 ? 16.552 5.655 12.347 1.00 88.56 447 LEU A N 1
ATOM 3686 C CA . LEU A 1 447 ? 15.238 5.176 12.736 1.00 88.56 447 LEU A CA 1
ATOM 3687 C C . LEU A 1 447 ? 14.562 6.079 13.774 1.00 88.56 447 LEU A C 1
ATOM 3689 O O . LEU A 1 447 ? 13.346 6.241 13.711 1.00 88.56 447 LEU A O 1
ATOM 3693 N N . ASP A 1 448 ? 15.332 6.719 14.655 1.00 88.62 448 ASP A N 1
ATOM 3694 C CA . ASP A 1 448 ? 14.802 7.680 15.627 1.00 88.62 448 ASP A CA 1
ATOM 3695 C C . ASP A 1 448 ? 14.199 8.898 14.916 1.00 88.62 448 ASP A C 1
ATOM 3697 O O . ASP A 1 448 ? 13.081 9.308 15.224 1.00 88.62 448 ASP A O 1
ATOM 3701 N N . ARG A 1 449 ? 14.868 9.405 13.868 1.00 93.44 449 ARG A N 1
ATOM 3702 C CA . ARG A 1 449 ? 14.320 10.482 13.025 1.00 93.44 449 ARG A CA 1
ATOM 3703 C C . ARG A 1 449 ? 13.012 10.079 12.348 1.00 93.44 449 ARG A C 1
ATOM 3705 O O . ARG A 1 449 ? 12.062 10.861 12.318 1.00 93.44 449 ARG A O 1
ATOM 3712 N N . VAL A 1 450 ? 12.946 8.857 11.811 1.00 92.19 450 VAL A N 1
ATOM 3713 C CA . VAL A 1 450 ? 11.718 8.327 11.196 1.00 92.19 450 VAL A CA 1
ATOM 3714 C C . VAL A 1 450 ? 10.613 8.190 12.240 1.00 92.19 450 VAL A C 1
ATOM 3716 O O . VAL A 1 450 ? 9.469 8.539 11.959 1.00 92.19 450 VAL A O 1
ATOM 3719 N N . LEU A 1 451 ? 10.935 7.717 13.443 1.00 90.69 451 LEU A N 1
ATOM 3720 C CA . LEU A 1 451 ? 9.978 7.588 14.534 1.00 90.69 451 LEU A CA 1
ATOM 3721 C C . LEU A 1 451 ? 9.414 8.953 14.948 1.00 90.69 451 LEU A C 1
ATOM 3723 O O . LEU A 1 451 ? 8.200 9.081 15.104 1.00 90.69 451 LEU A O 1
ATOM 3727 N N . ASP A 1 452 ? 10.258 9.976 15.071 1.00 90.94 452 ASP A N 1
ATOM 3728 C CA . ASP A 1 452 ? 9.820 11.338 15.381 1.00 90.94 452 ASP A CA 1
ATOM 3729 C C . ASP A 1 452 ? 8.941 11.919 14.268 1.00 90.94 452 ASP A C 1
ATOM 3731 O O . ASP A 1 452 ? 7.873 12.473 14.546 1.00 90.94 452 ASP A O 1
ATOM 3735 N N . PHE A 1 453 ? 9.309 11.706 13.002 1.00 94.44 453 PHE A N 1
ATOM 3736 C CA . PHE A 1 453 ? 8.462 12.067 11.865 1.00 94.44 453 PHE A CA 1
ATOM 3737 C C . PHE A 1 453 ? 7.091 11.376 11.929 1.00 94.44 453 PHE A C 1
ATOM 3739 O O . PHE A 1 453 ? 6.056 12.034 11.800 1.00 94.44 453 PHE A O 1
ATOM 3746 N N . VAL A 1 454 ? 7.065 10.063 12.182 1.00 92.31 454 VAL A N 1
ATOM 3747 C CA . VAL A 1 454 ? 5.828 9.275 12.301 1.00 92.31 454 VAL A CA 1
ATOM 3748 C C . VAL A 1 454 ? 4.985 9.765 13.474 1.00 92.31 454 VAL A C 1
ATOM 3750 O O . VAL A 1 454 ? 3.769 9.877 13.334 1.00 92.31 454 VAL A O 1
ATOM 3753 N N . ARG A 1 455 ? 5.586 10.121 14.614 1.00 89.88 455 ARG A N 1
ATOM 3754 C CA . ARG A 1 455 ? 4.875 10.696 15.770 1.00 89.88 455 ARG A CA 1
ATOM 3755 C C . ARG A 1 455 ? 4.220 12.031 15.433 1.00 89.88 455 ARG A C 1
ATOM 3757 O O . ARG A 1 455 ? 3.039 12.217 15.728 1.00 89.88 455 ARG A O 1
ATOM 3764 N N . VAL A 1 456 ? 4.944 12.937 14.777 1.00 93.50 456 VAL A N 1
ATOM 3765 C CA . VAL A 1 456 ? 4.398 14.237 14.358 1.00 93.50 456 VAL A CA 1
ATOM 3766 C C . VAL A 1 456 ? 3.253 14.037 13.364 1.00 93.50 456 VAL A C 1
ATOM 3768 O O . VAL A 1 456 ? 2.155 14.555 13.575 1.00 93.50 456 VAL A O 1
ATOM 3771 N N . LYS A 1 457 ? 3.464 13.229 12.318 1.00 93.75 457 LYS A N 1
ATOM 3772 C CA . LYS A 1 457 ? 2.455 13.006 11.272 1.00 93.75 457 LYS A CA 1
ATOM 3773 C C . LYS A 1 457 ? 1.239 12.230 11.754 1.00 93.75 457 LYS A C 1
ATOM 3775 O O . LYS A 1 457 ? 0.118 12.590 11.407 1.00 93.75 457 LYS A O 1
ATOM 3780 N N . SER A 1 458 ? 1.429 11.210 12.584 1.00 91.62 458 SER A N 1
ATOM 3781 C CA . SER A 1 458 ? 0.310 10.490 13.193 1.00 91.62 458 SER A CA 1
ATOM 3782 C C . SER A 1 458 ? -0.512 11.409 14.093 1.00 91.62 458 SER A C 1
ATOM 3784 O O . SER A 1 458 ? -1.731 11.370 14.008 1.00 91.62 458 SER A O 1
ATOM 3786 N N . THR A 1 459 ? 0.112 12.294 14.878 1.00 89.56 459 THR A N 1
ATOM 3787 C CA . THR A 1 459 ? -0.607 13.289 15.696 1.00 89.56 459 THR A CA 1
ATOM 3788 C C . THR A 1 459 ? -1.431 14.249 14.831 1.00 89.56 459 THR A C 1
ATOM 3790 O O . THR A 1 459 ? -2.589 14.533 15.141 1.00 89.56 459 THR A O 1
ATOM 3793 N N . GLU A 1 460 ? -0.866 14.713 13.713 1.00 94.38 460 GLU A N 1
ATOM 3794 C CA . GLU A 1 460 ? -1.551 15.569 12.738 1.00 94.38 460 GLU A CA 1
ATOM 3795 C C . GLU A 1 460 ? -2.798 14.878 12.150 1.00 94.38 460 GLU A C 1
ATOM 3797 O O . GLU A 1 460 ? -3.898 15.435 12.201 1.00 94.38 460 GLU A O 1
ATOM 3802 N N . ILE A 1 461 ? -2.653 13.641 11.656 1.00 92.62 461 ILE A N 1
ATOM 3803 C CA . ILE A 1 461 ? -3.767 12.859 11.093 1.00 92.62 461 ILE A CA 1
ATOM 3804 C C . ILE A 1 461 ? -4.800 12.520 12.174 1.00 92.62 461 ILE A C 1
ATOM 3806 O O . ILE A 1 461 ? -6.001 12.656 11.952 1.00 92.62 461 ILE A O 1
ATOM 3810 N N . GLN A 1 462 ? -4.363 12.136 13.375 1.00 90.62 462 GLN A N 1
ATOM 3811 C CA . GLN A 1 462 ? -5.253 11.875 14.508 1.00 90.62 462 GLN A CA 1
ATOM 3812 C C . GLN A 1 462 ? -6.109 13.092 14.861 1.00 90.62 462 GLN A C 1
ATOM 3814 O O . GLN A 1 462 ? -7.296 12.938 15.141 1.00 90.62 462 GLN A O 1
ATOM 3819 N N . SER A 1 463 ? -5.531 14.296 14.839 1.00 91.12 463 SER A N 1
ATOM 3820 C CA . SER A 1 463 ? -6.273 15.540 15.055 1.00 91.12 463 SER A CA 1
ATOM 3821 C C . SER A 1 463 ? -7.393 15.702 14.023 1.00 91.12 463 SER A C 1
ATOM 3823 O O . SER A 1 463 ? -8.546 15.930 14.392 1.00 91.12 463 SER A O 1
ATOM 3825 N N . ARG A 1 464 ? -7.097 15.466 12.736 1.00 95.12 464 ARG A N 1
ATOM 3826 C CA . ARG A 1 464 ? -8.107 15.497 11.664 1.00 95.12 464 ARG A CA 1
ATOM 3827 C C . ARG A 1 464 ? -9.166 14.408 11.819 1.00 95.12 464 ARG A C 1
ATOM 3829 O O . ARG A 1 464 ? -10.352 14.705 11.735 1.00 95.12 464 ARG A O 1
ATOM 3836 N N . LEU A 1 465 ? -8.775 13.175 12.139 1.00 92.94 465 LEU A N 1
ATOM 3837 C CA . LEU A 1 465 ? -9.708 12.080 12.434 1.00 92.94 465 LEU A CA 1
ATOM 3838 C C . LEU A 1 465 ? -10.609 12.395 13.636 1.00 92.94 465 LEU A C 1
ATOM 3840 O O . LEU A 1 465 ? -11.781 12.022 13.653 1.00 92.94 465 LEU A O 1
ATOM 3844 N N . ASN A 1 466 ? -10.081 13.077 14.654 1.00 89.50 466 ASN A N 1
ATOM 3845 C CA . ASN A 1 466 ? -10.861 13.559 15.790 1.00 89.50 466 ASN A CA 1
ATOM 3846 C C . ASN A 1 466 ? -11.830 14.678 15.397 1.00 89.50 466 ASN A C 1
ATOM 3848 O O . ASN A 1 466 ? -12.916 14.725 15.959 1.00 89.50 466 ASN A O 1
ATOM 3852 N N . ALA A 1 467 ? -11.479 15.533 14.437 1.00 92.56 467 ALA A N 1
ATOM 3853 C CA . ALA A 1 467 ? -12.395 16.537 13.903 1.00 92.56 467 ALA A CA 1
ATOM 3854 C C . ALA A 1 467 ? -13.507 15.908 13.041 1.00 92.56 467 ALA A C 1
ATOM 3856 O O . ALA A 1 467 ? -14.670 16.273 13.189 1.00 92.56 467 ALA A O 1
ATOM 3857 N N . LEU A 1 468 ? -13.165 14.937 12.185 1.00 92.75 468 LEU A N 1
ATOM 3858 C CA . LEU A 1 468 ? -14.112 14.231 11.310 1.00 92.75 468 LEU A CA 1
ATOM 3859 C C . LEU A 1 468 ? -15.086 13.343 12.092 1.00 92.75 468 LEU A C 1
ATOM 3861 O O . LEU A 1 468 ? -16.272 13.275 11.781 1.00 92.75 468 LEU A O 1
ATOM 3865 N N . VAL A 1 469 ? -14.580 12.652 13.115 1.00 90.69 469 VAL A N 1
ATOM 3866 C CA . VAL A 1 469 ? -15.377 11.810 14.009 1.00 90.69 469 VAL A CA 1
ATOM 3867 C C . VAL A 1 469 ? -15.050 12.214 15.440 1.00 90.69 469 VAL A C 1
ATOM 3869 O O . VAL A 1 469 ? -14.153 11.619 16.056 1.00 90.69 469 VAL A O 1
ATOM 3872 N N . PRO A 1 470 ? -15.743 13.228 15.985 1.00 82.69 470 PRO A N 1
ATOM 3873 C CA . PRO A 1 470 ? -15.567 13.646 17.365 1.00 82.69 470 PRO A CA 1
ATOM 3874 C C . PRO A 1 470 ? -15.730 12.466 18.316 1.00 82.69 470 PRO A C 1
ATOM 3876 O O . PRO A 1 470 ? -16.588 11.600 18.128 1.00 82.69 470 PRO A O 1
ATOM 3879 N N . ARG A 1 471 ? -14.879 12.412 19.343 1.00 72.38 471 ARG A N 1
ATOM 3880 C CA . ARG A 1 471 ? -15.143 11.519 20.472 1.00 72.38 471 ARG A CA 1
ATOM 3881 C C . ARG A 1 471 ? -16.364 12.077 21.193 1.00 72.38 471 ARG A C 1
ATOM 3883 O O . ARG A 1 471 ? -16.361 13.247 21.563 1.00 72.38 471 ARG A O 1
ATOM 3890 N N . GLU A 1 472 ? -17.389 11.255 21.375 1.00 70.81 472 GLU A N 1
ATOM 3891 C CA . GLU A 1 472 ? -18.492 11.614 22.261 1.00 70.81 472 GLU A CA 1
ATOM 3892 C C . GLU A 1 472 ? -17.938 11.633 23.693 1.00 70.81 472 GLU A C 1
ATOM 3894 O O . GLU A 1 472 ? -17.388 10.618 24.136 1.00 70.81 472 GLU A O 1
ATOM 3899 N N . PRO A 1 473 ? -17.986 12.776 24.399 1.00 67.75 473 PRO A N 1
ATOM 3900 C CA . PRO A 1 473 ? -17.558 12.823 25.785 1.00 67.75 473 PRO A CA 1
ATOM 3901 C C . PRO A 1 473 ? -18.449 11.900 26.612 1.00 67.75 473 PRO A C 1
ATOM 3903 O O . PRO A 1 473 ? -19.673 11.897 26.466 1.00 67.75 473 PRO A O 1
ATOM 3906 N N . LEU A 1 474 ? -17.840 11.126 27.509 1.00 67.12 474 LEU A N 1
ATOM 3907 C CA . LEU A 1 474 ? -18.619 10.347 28.464 1.00 67.12 474 LEU A CA 1
ATOM 3908 C C . LEU A 1 474 ? -19.089 11.293 29.563 1.00 67.12 474 LEU A C 1
ATOM 3910 O O . LEU A 1 474 ? -18.308 11.667 30.440 1.00 67.12 474 LEU A O 1
ATOM 3914 N N . VAL A 1 475 ? -20.354 11.699 29.492 1.00 69.38 475 VAL A N 1
ATOM 3915 C CA . VAL A 1 475 ? -20.980 12.539 30.512 1.00 69.38 475 VAL A CA 1
ATOM 3916 C C . VAL A 1 475 ? -21.518 11.646 31.621 1.00 69.38 475 VAL A C 1
ATOM 3918 O O . VAL A 1 475 ? -22.306 10.736 31.368 1.00 69.38 475 VAL A O 1
ATOM 3921 N N . GLY A 1 476 ? -21.108 11.892 32.860 1.00 74.06 476 GLY A N 1
ATOM 3922 C CA . GLY A 1 476 ? -21.566 11.071 33.973 1.00 74.06 476 GLY A CA 1
ATOM 3923 C C . GLY A 1 476 ? -21.258 11.642 35.344 1.00 74.06 476 GLY A C 1
ATOM 3924 O O . GLY A 1 476 ? -20.658 12.709 35.493 1.00 74.06 476 GLY A O 1
ATOM 3925 N N . LEU A 1 477 ? -21.688 10.896 36.358 1.00 76.31 477 LEU A N 1
ATOM 3926 C CA . LEU A 1 477 ? -21.342 11.142 37.749 1.00 76.31 477 LEU A CA 1
ATOM 3927 C C . LEU A 1 477 ? -20.074 10.351 38.097 1.00 76.31 477 LEU A C 1
ATOM 3929 O O . LEU A 1 477 ? -20.028 9.135 37.940 1.00 76.31 477 LEU A O 1
ATOM 3933 N N . PHE A 1 478 ? -19.060 11.039 38.604 1.00 75.75 478 PHE A N 1
ATOM 3934 C CA . PHE A 1 478 ? -17.755 10.514 38.976 1.00 75.75 478 PHE A CA 1
ATOM 3935 C C . PHE A 1 478 ? -17.555 10.681 40.474 1.00 75.75 478 PHE A C 1
ATOM 3937 O O . PHE A 1 478 ? -17.529 11.782 41.010 1.00 75.75 478 PHE A O 1
ATOM 3944 N N . LYS A 1 479 ? -17.396 9.572 41.167 1.00 81.19 479 LYS A N 1
ATOM 3945 C CA . LYS A 1 479 ? -17.087 9.487 42.582 1.00 81.19 479 LYS A CA 1
ATOM 3946 C C . LYS A 1 479 ? -15.575 9.411 42.779 1.00 81.19 479 LYS A C 1
ATOM 3948 O O . LYS A 1 479 ? -14.946 8.437 42.391 1.00 81.19 479 LYS A O 1
ATOM 3953 N N . VAL A 1 480 ? -14.985 10.412 43.410 1.00 81.12 480 VAL A N 1
ATOM 3954 C CA . VAL A 1 480 ? -13.550 10.498 43.682 1.00 81.12 480 VAL A CA 1
ATOM 3955 C C . VAL A 1 480 ? -13.278 10.163 45.141 1.00 81.12 480 VAL A C 1
ATOM 3957 O O . VAL A 1 480 ? -13.806 10.806 46.043 1.00 81.12 480 VAL A O 1
ATOM 3960 N N . HIS A 1 481 ? -12.453 9.148 45.360 1.00 82.00 481 HIS A N 1
ATOM 3961 C CA . HIS A 1 481 ? -11.915 8.700 46.633 1.00 82.00 481 HIS A CA 1
ATOM 3962 C C . HIS A 1 481 ? -10.485 9.221 46.793 1.00 82.00 481 HIS A C 1
ATOM 3964 O O . HIS A 1 481 ? -9.625 8.904 45.984 1.00 82.00 481 HIS A O 1
ATOM 3970 N N . ILE A 1 482 ? -10.218 10.004 47.830 1.00 82.81 482 ILE A N 1
ATOM 3971 C CA . ILE A 1 482 ? -8.893 10.568 48.113 1.00 82.81 482 ILE A CA 1
ATOM 3972 C C . ILE A 1 482 ? -8.397 9.922 49.396 1.00 82.81 482 ILE A C 1
ATOM 3974 O O . ILE A 1 482 ? -9.010 10.116 50.446 1.00 82.81 482 ILE A O 1
ATOM 3978 N N . THR A 1 483 ? -7.333 9.135 49.305 1.00 82.44 483 THR A N 1
ATOM 3979 C CA . THR A 1 483 ? -6.676 8.496 50.443 1.00 82.44 483 THR A CA 1
ATOM 3980 C C . THR A 1 483 ? -5.474 9.326 50.862 1.00 82.44 483 THR A C 1
ATOM 3982 O O . THR A 1 483 ? -4.655 9.713 50.029 1.00 82.44 483 THR A O 1
ATOM 3985 N N . PHE A 1 484 ? -5.368 9.592 52.157 1.00 83.56 484 PHE A N 1
ATOM 3986 C CA . PHE A 1 484 ? -4.271 10.364 52.722 1.00 83.56 484 PHE A CA 1
ATOM 3987 C C . PHE A 1 484 ? -3.337 9.480 53.543 1.00 83.56 484 PHE A C 1
ATOM 3989 O O . PHE A 1 484 ? -3.803 8.586 54.255 1.00 83.56 484 PHE A O 1
ATOM 3996 N N . GLU A 1 485 ? -2.043 9.796 53.500 1.00 82.25 485 GLU A N 1
ATOM 3997 C CA . GLU A 1 485 ? -1.053 9.153 54.356 1.00 82.25 485 GLU A CA 1
ATOM 3998 C C . GLU A 1 485 ? -1.272 9.570 55.818 1.00 82.25 485 GLU A C 1
ATOM 4000 O O . GLU A 1 485 ? -1.534 10.737 56.138 1.00 82.25 485 GLU A O 1
ATOM 4005 N N . TYR A 1 486 ? -1.182 8.596 56.720 1.00 74.38 486 TYR A N 1
ATOM 4006 C CA . TYR A 1 486 ? -1.389 8.814 58.143 1.00 74.38 486 TYR A CA 1
ATOM 4007 C C . TYR A 1 486 ? -0.280 9.687 58.749 1.00 74.38 486 TYR A C 1
ATOM 4009 O O . TYR A 1 486 ? 0.890 9.311 58.762 1.00 74.38 486 TYR A O 1
ATOM 4017 N N . GLN A 1 487 ? -0.661 10.819 59.346 1.00 65.75 487 GLN A N 1
ATOM 4018 C CA . GLN A 1 487 ? 0.207 11.585 60.245 1.00 65.75 487 GLN A CA 1
ATOM 4019 C C . GLN A 1 487 ? -0.176 11.317 61.706 1.00 65.75 487 GLN A C 1
ATOM 4021 O O . GLN A 1 487 ? -1.326 11.006 62.014 1.00 65.75 487 GLN A O 1
ATOM 4026 N N . SER A 1 488 ? 0.780 11.468 62.626 1.00 72.94 488 SER A N 1
ATOM 4027 C CA . SER A 1 488 ? 0.712 11.074 64.046 1.00 72.94 488 SER A CA 1
ATOM 4028 C C . SER A 1 488 ? -0.454 11.656 64.874 1.00 72.94 488 SER A C 1
ATOM 4030 O O . SER A 1 488 ? -0.638 11.240 66.017 1.00 72.94 488 SER A O 1
ATOM 4032 N N . ASN A 1 489 ? -1.281 12.551 64.315 1.00 82.25 489 ASN A N 1
ATOM 4033 C CA . ASN A 1 489 ? -2.459 13.133 64.961 1.00 82.25 489 ASN A CA 1
ATOM 4034 C C . ASN A 1 489 ? -3.727 13.077 64.076 1.00 82.25 489 ASN A C 1
ATOM 4036 O O . ASN A 1 489 ? -4.121 14.055 63.433 1.00 82.25 489 ASN A O 1
ATOM 4040 N N . PHE A 1 490 ? -4.418 11.931 64.091 1.00 77.25 490 PHE A N 1
ATOM 4041 C CA . PHE A 1 490 ? -5.657 11.695 63.331 1.00 77.25 490 PHE A CA 1
ATOM 4042 C C . PHE A 1 490 ? -6.746 12.753 63.567 1.00 77.25 490 PHE A C 1
ATOM 4044 O O . PHE A 1 490 ? -7.449 13.155 62.639 1.00 77.25 490 PHE A O 1
ATOM 4051 N N . GLN A 1 491 ? -6.919 13.201 64.813 1.00 78.19 491 GLN A N 1
ATOM 4052 C CA . GLN A 1 491 ? -8.025 14.089 65.168 1.00 78.19 491 GLN A CA 1
ATOM 4053 C C . GLN A 1 491 ? -7.799 15.513 64.649 1.00 78.19 491 GLN A C 1
ATOM 4055 O O . GLN A 1 491 ? -8.745 16.166 64.200 1.00 78.19 491 GLN A O 1
ATOM 4060 N N . GLU A 1 492 ? -6.549 15.973 64.647 1.00 83.19 492 GLU A N 1
ATOM 4061 C CA . GLU A 1 492 ? -6.160 17.240 64.031 1.00 83.19 492 GLU A CA 1
ATOM 4062 C C . GLU A 1 492 ? -6.344 17.187 62.513 1.00 83.19 492 GLU A C 1
ATOM 4064 O O . GLU A 1 492 ? -6.999 18.063 61.947 1.00 83.19 492 GLU A O 1
ATOM 4069 N N . MET A 1 493 ? -5.864 16.121 61.867 1.00 81.44 493 MET A N 1
ATOM 4070 C CA . MET A 1 493 ? -6.025 15.911 60.427 1.00 81.44 493 MET A CA 1
ATOM 4071 C C . MET A 1 493 ? -7.503 15.882 60.018 1.00 81.44 493 MET A C 1
ATOM 4073 O O . MET A 1 493 ? -7.911 16.576 59.088 1.00 81.44 493 MET A O 1
ATOM 4077 N N . ARG A 1 494 ? -8.337 15.147 60.762 1.00 78.81 494 ARG A N 1
ATOM 4078 C CA . ARG A 1 494 ? -9.790 15.099 60.554 1.00 78.81 494 ARG A CA 1
ATOM 4079 C C . ARG A 1 494 ? -10.433 16.476 60.699 1.00 78.81 494 ARG A C 1
ATOM 4081 O O . ARG A 1 494 ? -11.340 16.802 59.938 1.00 78.81 494 ARG A O 1
ATOM 4088 N N . THR A 1 495 ? -9.997 17.268 61.676 1.00 82.06 495 THR A N 1
ATOM 4089 C CA . THR A 1 495 ? -10.535 18.615 61.916 1.00 82.06 495 THR A CA 1
ATOM 4090 C C . THR A 1 495 ? -10.133 19.573 60.796 1.00 82.06 495 THR A C 1
ATOM 4092 O O . THR A 1 495 ? -11.002 20.259 60.264 1.00 82.06 495 THR A O 1
ATOM 4095 N N . LYS A 1 496 ? -8.864 19.541 60.361 1.00 83.56 496 LYS A N 1
ATOM 4096 C CA . LYS A 1 496 ? -8.353 20.320 59.219 1.00 83.56 496 LYS A CA 1
ATOM 4097 C C . LYS A 1 496 ? -9.049 19.954 57.905 1.00 83.56 496 LYS A C 1
ATOM 4099 O O . LYS A 1 496 ? -9.431 20.840 57.143 1.00 83.56 496 LYS A O 1
ATOM 4104 N N . LEU A 1 497 ? -9.260 18.660 57.646 1.00 80.06 497 LEU A N 1
ATOM 4105 C CA . LEU A 1 497 ? -10.000 18.206 56.464 1.00 80.06 497 LEU A CA 1
ATOM 4106 C C . LEU A 1 497 ? -11.448 18.680 56.509 1.00 80.06 497 LEU A C 1
ATOM 4108 O O . LEU A 1 497 ? -11.926 19.239 55.531 1.00 80.06 497 LEU A O 1
ATOM 4112 N N . LYS A 1 498 ? -12.131 18.533 57.651 1.00 77.94 498 LYS A N 1
ATOM 4113 C CA . LYS A 1 498 ? -13.501 19.037 57.816 1.00 77.94 498 LYS A CA 1
ATOM 4114 C C . LYS A 1 498 ? -13.606 20.548 57.614 1.00 77.94 498 LYS A C 1
ATOM 4116 O O . LYS A 1 498 ? -14.590 20.988 57.036 1.00 77.94 498 LYS A O 1
ATOM 4121 N N . SER A 1 499 ? -12.631 21.335 58.078 1.00 82.19 499 SER A N 1
ATOM 4122 C CA . SER A 1 499 ? -12.662 22.793 57.912 1.00 82.19 499 SER A CA 1
ATOM 4123 C C . SER A 1 499 ? -12.404 23.230 56.472 1.00 82.19 499 SER A C 1
ATOM 4125 O O . SER A 1 499 ? -13.028 24.184 56.022 1.00 82.19 499 SER A O 1
ATOM 4127 N N . LYS A 1 500 ? -11.514 22.539 55.745 1.00 78.12 500 LYS A N 1
ATOM 4128 C CA . LYS A 1 500 ? -11.225 22.848 54.335 1.00 78.12 500 LYS A CA 1
ATOM 4129 C C . LYS A 1 500 ? -12.323 22.381 53.384 1.00 78.12 500 LYS A C 1
ATOM 4131 O O . LYS A 1 500 ? -12.667 23.085 52.446 1.00 78.12 500 LYS A O 1
ATOM 4136 N N . LEU A 1 501 ? -12.899 21.216 53.651 1.00 72.56 501 LEU A N 1
ATOM 4137 C CA . LEU A 1 501 ? -13.890 20.568 52.793 1.00 72.56 501 LEU A CA 1
ATOM 4138 C C . LEU A 1 501 ? -15.334 20.888 53.213 1.00 72.56 501 LEU A C 1
ATOM 4140 O O . LEU A 1 501 ? -16.242 20.102 52.944 1.00 72.56 501 LEU A O 1
ATOM 4144 N N . ASN A 1 502 ? -15.553 22.014 53.900 1.00 59.53 502 ASN A N 1
ATOM 4145 C CA . ASN A 1 502 ? -16.836 22.403 54.488 1.00 59.53 502 ASN A CA 1
ATOM 4146 C C . ASN A 1 502 ? -17.837 22.902 53.424 1.00 59.53 502 ASN A C 1
ATOM 4148 O O . ASN A 1 502 ? -18.316 24.032 53.467 1.00 59.53 502 ASN A O 1
ATOM 4152 N N . TYR A 1 503 ? -18.139 22.037 52.458 1.00 56.88 503 TYR A N 1
ATOM 4153 C CA . TYR A 1 503 ? -19.188 22.185 51.460 1.00 56.88 503 TYR A CA 1
ATOM 4154 C C . TYR A 1 503 ? -20.204 21.043 51.627 1.00 56.88 503 TYR A C 1
ATOM 4156 O O . TYR A 1 503 ? -19.803 19.904 51.875 1.00 56.88 503 TYR A O 1
ATOM 4164 N N . PRO A 1 504 ? -21.511 21.289 51.418 1.00 57.22 504 PRO A N 1
ATOM 4165 C CA . PRO A 1 504 ? -22.573 20.279 51.544 1.00 57.22 504 PRO A CA 1
ATOM 4166 C C . PRO A 1 504 ? -22.446 19.070 50.589 1.00 57.22 504 PRO A C 1
ATOM 4168 O O . PRO A 1 504 ? -23.237 18.136 50.681 1.00 57.22 504 PRO A O 1
ATOM 4171 N N . ASN A 1 505 ? -21.448 19.057 49.698 1.00 52.59 505 ASN A N 1
ATOM 4172 C CA . ASN A 1 505 ? -21.279 18.075 48.623 1.00 52.59 505 ASN A CA 1
ATOM 4173 C C . ASN A 1 505 ? -20.242 16.968 48.923 1.00 52.59 505 ASN A C 1
ATOM 4175 O O . ASN A 1 505 ? -19.999 16.118 48.065 1.00 52.59 505 ASN A O 1
ATOM 4179 N N . TYR A 1 506 ? -19.615 16.962 50.107 1.00 55.88 506 TYR A N 1
ATOM 4180 C CA . TYR A 1 506 ? -18.624 15.950 50.502 1.00 55.88 506 TYR A CA 1
ATOM 4181 C C . TYR A 1 506 ? -19.206 14.927 51.489 1.00 55.88 506 TYR A C 1
ATOM 4183 O O . TYR A 1 506 ? -19.721 15.287 52.548 1.00 55.88 506 TYR A O 1
ATOM 4191 N N . GLN A 1 507 ? -19.069 13.632 51.176 1.00 57.56 507 GLN A N 1
ATOM 4192 C CA . GLN A 1 507 ? -19.391 12.540 52.100 1.00 57.56 507 GLN A CA 1
ATOM 4193 C C . GLN A 1 507 ? -18.099 11.995 52.722 1.00 57.56 507 GLN A C 1
ATOM 4195 O O . GLN A 1 507 ? -17.224 11.467 52.034 1.00 57.56 507 GLN A O 1
ATOM 4200 N N . PHE A 1 508 ? -17.975 12.097 54.046 1.00 54.22 508 PHE A N 1
ATOM 4201 C CA . PHE A 1 508 ? -16.832 11.553 54.780 1.00 54.22 508 PHE A CA 1
ATOM 4202 C C . PHE A 1 508 ? -17.126 10.133 55.254 1.00 54.22 508 PHE A C 1
ATOM 4204 O O . PHE A 1 508 ? -18.083 9.915 55.996 1.00 54.22 508 PHE A O 1
ATOM 4211 N N . ALA A 1 509 ? -16.258 9.185 54.902 1.00 54.28 509 ALA A N 1
ATOM 4212 C CA . ALA A 1 509 ? -16.274 7.837 55.453 1.00 54.28 509 ALA A CA 1
ATOM 4213 C C . ALA A 1 509 ? -14.927 7.557 56.130 1.00 54.28 509 ALA A C 1
ATOM 4215 O O . ALA A 1 509 ? -13.878 7.646 55.503 1.00 54.28 509 ALA A O 1
ATOM 4216 N N . ILE A 1 510 ? -14.943 7.215 57.420 1.00 54.03 510 ILE A N 1
ATOM 4217 C CA . ILE A 1 510 ? -13.743 6.706 58.092 1.00 54.03 510 ILE A CA 1
ATOM 4218 C C . ILE A 1 510 ? -13.635 5.228 57.728 1.00 54.03 510 ILE A C 1
ATOM 4220 O O . ILE A 1 510 ? -14.421 4.414 58.211 1.00 54.03 510 ILE A O 1
ATOM 4224 N N . LEU A 1 511 ? -12.674 4.880 56.878 1.00 50.97 511 LEU A N 1
ATOM 4225 C CA . LEU A 1 511 ? -12.335 3.487 56.620 1.00 50.97 511 LEU A CA 1
ATOM 4226 C C . LEU A 1 511 ? -11.336 3.028 57.685 1.00 50.97 511 LEU A C 1
ATOM 4228 O O . LEU A 1 511 ? -10.140 3.260 57.578 1.00 50.97 511 LEU A O 1
ATOM 4232 N N . ARG A 1 512 ? -11.828 2.365 58.737 1.00 44.59 512 ARG A N 1
ATOM 4233 C CA . ARG A 1 512 ? -10.961 1.513 59.560 1.00 44.59 512 ARG A CA 1
ATOM 4234 C C . ARG A 1 512 ? -10.620 0.269 58.743 1.00 44.59 512 ARG A C 1
ATOM 4236 O O . ARG A 1 512 ? -11.527 -0.485 58.384 1.00 44.59 512 ARG A O 1
ATOM 4243 N N . ILE A 1 513 ? -9.339 0.051 58.455 1.00 45.56 513 ILE A N 1
ATOM 4244 C CA . ILE A 1 513 ? -8.865 -1.266 58.025 1.00 45.56 513 ILE A CA 1
ATOM 4245 C C . ILE A 1 513 ? -9.007 -2.197 59.237 1.00 45.56 513 ILE A C 1
ATOM 4247 O O . ILE A 1 513 ? -8.655 -1.832 60.355 1.00 45.56 513 ILE A O 1
ATOM 4251 N N . LEU A 1 514 ? -9.658 -3.342 59.026 1.00 40.94 514 LEU A N 1
ATOM 4252 C CA . LEU A 1 514 ? -10.082 -4.279 60.075 1.00 40.94 514 LEU A CA 1
ATOM 4253 C C . LEU A 1 514 ? -8.976 -5.255 60.513 1.00 40.94 514 LEU A C 1
ATOM 4255 O O . LEU A 1 514 ? -9.243 -6.088 61.371 1.00 40.94 514 LEU A O 1
ATOM 4259 N N . ASP A 1 515 ? -7.769 -5.150 59.956 1.00 44.03 515 ASP A N 1
ATOM 4260 C CA . ASP A 1 515 ? -6.620 -5.952 60.374 1.00 44.03 515 ASP A CA 1
ATOM 4261 C C . ASP A 1 515 ? -5.694 -5.120 61.265 1.00 44.03 515 ASP A C 1
ATOM 4263 O O . ASP A 1 515 ? -5.222 -4.050 60.887 1.00 44.03 515 ASP A O 1
ATOM 4267 N N . GLU A 1 516 ? -5.442 -5.628 62.471 1.00 43.25 516 GLU A N 1
ATOM 4268 C CA . GLU A 1 516 ? -4.780 -4.958 63.602 1.00 43.25 516 GLU A CA 1
ATOM 4269 C C . GLU A 1 516 ? -3.288 -4.618 63.383 1.00 43.25 516 GLU A C 1
ATOM 4271 O O . GLU A 1 516 ? -2.570 -4.339 64.343 1.00 43.25 516 GLU A O 1
ATOM 4276 N N . LYS A 1 517 ? -2.790 -4.647 62.141 1.00 51.62 517 LYS A N 1
ATOM 4277 C CA . LYS A 1 517 ? -1.373 -4.421 61.816 1.00 51.62 517 LYS A CA 1
ATOM 4278 C C . LYS A 1 517 ? -1.096 -3.328 60.785 1.00 51.62 517 LYS A C 1
ATOM 4280 O O . LYS A 1 517 ? 0.058 -2.922 60.696 1.00 51.62 517 LYS A O 1
ATOM 4285 N N . ASP A 1 518 ? -2.111 -2.802 60.102 1.00 53.84 518 ASP A N 1
ATOM 4286 C CA . ASP A 1 518 ? -1.929 -1.756 59.092 1.00 53.84 518 ASP A CA 1
ATOM 4287 C C . ASP A 1 518 ? -2.512 -0.415 59.565 1.00 53.84 518 ASP A C 1
ATOM 4289 O O . ASP A 1 518 ? -3.577 -0.345 60.185 1.00 53.84 518 ASP A O 1
ATOM 4293 N N . PHE A 1 519 ? -1.768 0.663 59.320 1.00 60.19 519 PHE A N 1
ATOM 4294 C CA . PHE A 1 519 ? -2.078 2.017 59.778 1.00 60.19 519 PHE A CA 1
ATOM 4295 C C . PHE A 1 519 ? -3.465 2.492 59.290 1.00 60.19 519 PHE A C 1
ATOM 4297 O O . PHE A 1 519 ? -3.911 2.130 58.201 1.00 60.19 519 PHE A O 1
ATOM 4304 N N . PRO A 1 520 ? -4.189 3.320 60.067 1.00 63.91 520 PRO A N 1
ATOM 4305 C CA . PRO A 1 520 ? -5.491 3.820 59.646 1.00 63.91 520 PRO A CA 1
ATOM 4306 C C . PRO A 1 520 ? -5.333 4.847 58.518 1.00 63.91 520 PRO A C 1
ATOM 4308 O O . PRO A 1 520 ? -4.885 5.968 58.749 1.00 63.91 520 PRO A O 1
ATOM 4311 N N . HIS A 1 521 ? -5.765 4.490 57.311 1.00 70.88 521 HIS A N 1
ATOM 4312 C CA . HIS A 1 521 ? -5.883 5.440 56.208 1.00 70.88 521 HIS A CA 1
ATOM 4313 C C . HIS A 1 521 ? -7.167 6.263 56.355 1.00 70.88 521 HIS A C 1
ATOM 4315 O O . HIS A 1 521 ? -8.232 5.749 56.714 1.00 70.88 521 HIS A O 1
ATOM 4321 N N . LEU A 1 522 ? -7.083 7.559 56.067 1.00 76.88 522 LEU A N 1
ATOM 4322 C CA . LEU A 1 522 ? -8.255 8.424 55.988 1.00 76.88 522 LEU A CA 1
ATOM 4323 C C . LEU A 1 522 ? -8.657 8.560 54.520 1.00 76.88 522 LEU A C 1
ATOM 4325 O O . LEU A 1 522 ? -7.811 8.867 53.685 1.00 76.88 522 LEU A O 1
ATOM 4329 N N . THR A 1 523 ? -9.939 8.358 54.208 1.00 76.88 523 THR A N 1
ATOM 4330 C CA . THR A 1 523 ? -10.451 8.492 52.837 1.00 76.88 523 THR A CA 1
ATOM 4331 C C . THR A 1 523 ? -11.561 9.538 52.776 1.00 76.88 523 THR A C 1
ATOM 4333 O O . THR A 1 523 ? -12.572 9.432 53.472 1.00 76.88 523 THR A O 1
ATOM 4336 N N . ALA A 1 524 ? -11.406 10.550 51.925 1.00 79.75 524 ALA A N 1
ATOM 4337 C CA . ALA A 1 524 ? -12.472 11.490 51.579 1.00 79.75 524 ALA A CA 1
ATOM 4338 C C . ALA A 1 524 ? -13.167 11.041 50.289 1.00 79.75 524 ALA A C 1
ATOM 4340 O O . ALA A 1 524 ? -12.520 10.507 49.392 1.00 79.75 524 ALA A O 1
ATOM 4341 N N . THR A 1 525 ? -14.487 11.230 50.194 1.00 79.62 525 THR A N 1
ATOM 4342 C CA . THR A 1 525 ? -15.250 10.919 48.977 1.00 79.62 525 THR A CA 1
ATOM 4343 C C . THR A 1 525 ? -16.015 12.148 48.499 1.00 79.62 525 THR A C 1
ATOM 4345 O O . THR A 1 525 ? -16.751 12.762 49.276 1.00 79.62 525 THR A O 1
ATOM 4348 N N . ARG A 1 526 ? -15.889 12.481 47.213 1.00 81.38 526 ARG A N 1
ATOM 4349 C CA . ARG A 1 526 ? -16.678 13.530 46.551 1.00 81.38 526 ARG A CA 1
ATOM 4350 C C . ARG A 1 526 ? -17.292 13.003 45.265 1.00 81.38 526 ARG A C 1
ATOM 4352 O O . ARG A 1 526 ? -16.753 12.084 44.661 1.00 81.38 526 ARG A O 1
ATOM 4359 N N . PHE A 1 527 ? -18.398 13.594 44.843 1.00 80.81 527 PHE A N 1
ATOM 4360 C CA . PHE A 1 527 ? -19.010 13.314 43.554 1.00 80.81 527 PHE A CA 1
ATOM 4361 C C . PHE A 1 527 ? -18.884 14.536 42.647 1.00 80.81 527 PHE A C 1
ATOM 4363 O O . PHE A 1 527 ? -19.079 15.666 43.093 1.00 80.81 527 PHE A O 1
ATOM 4370 N N . TYR A 1 528 ? -18.578 14.293 41.382 1.00 78.88 528 TYR A N 1
ATOM 4371 C CA . TYR A 1 528 ? -18.413 15.291 40.339 1.00 78.88 528 TYR A CA 1
ATOM 4372 C C . TYR A 1 528 ? -19.273 14.903 39.151 1.00 78.88 528 TYR A C 1
ATOM 4374 O O . TYR A 1 528 ? -19.308 13.740 38.770 1.00 78.88 528 TYR A O 1
ATOM 4382 N N . HIS A 1 529 ? -19.950 15.868 38.550 1.00 79.88 529 HIS A N 1
ATOM 4383 C CA . HIS A 1 529 ? -20.592 15.666 37.261 1.00 79.88 529 HIS A CA 1
ATOM 4384 C C . HIS A 1 529 ? -19.696 16.285 36.193 1.00 79.88 529 HIS A C 1
ATOM 4386 O O . HIS A 1 529 ? -19.256 17.422 36.360 1.00 79.88 529 HIS A O 1
ATOM 4392 N N . GLY A 1 530 ? -19.398 15.561 35.121 1.00 78.25 530 GLY A N 1
ATOM 4393 C CA . GLY A 1 530 ? -18.486 16.071 34.104 1.00 78.25 530 GLY A CA 1
ATOM 4394 C C . GLY A 1 530 ? -18.341 15.161 32.901 1.00 78.25 530 GLY A C 1
ATOM 4395 O O . GLY A 1 530 ? -19.046 14.161 32.773 1.00 78.25 530 GLY A O 1
ATOM 4396 N N . GLU A 1 531 ? -17.428 15.553 32.021 1.00 75.12 531 GLU A N 1
ATOM 4397 C CA . GLU A 1 531 ? -17.110 14.867 30.776 1.00 75.12 531 GLU A CA 1
ATOM 4398 C C . GLU A 1 531 ? -15.752 14.173 30.891 1.00 75.12 531 GLU A C 1
ATOM 4400 O O . GLU A 1 531 ? -14.747 14.805 31.216 1.00 75.12 531 GLU A O 1
ATOM 4405 N N . TYR A 1 532 ? -15.684 12.878 30.606 1.00 67.56 532 TYR A N 1
ATOM 4406 C CA . TYR A 1 532 ? -14.408 12.170 30.503 1.00 67.56 532 TYR A CA 1
ATOM 4407 C C . TYR A 1 532 ? -13.885 12.179 29.052 1.00 67.56 532 TYR A C 1
ATOM 4409 O O . TYR A 1 532 ? -14.683 12.001 28.126 1.00 67.56 532 TYR A O 1
ATOM 4417 N N . PRO A 1 533 ? -12.558 12.333 28.830 1.00 64.56 533 PRO A N 1
ATOM 4418 C CA . PRO A 1 533 ? -11.488 12.445 29.836 1.00 64.56 533 PRO A CA 1
ATOM 4419 C C . PRO A 1 533 ? -11.189 13.875 30.313 1.00 64.56 533 PRO A C 1
ATOM 4421 O O . PRO A 1 533 ? -10.377 14.046 31.222 1.00 64.56 533 PRO A O 1
ATOM 4424 N N . SER A 1 534 ? -11.816 14.899 29.725 1.00 72.06 534 SER A N 1
ATOM 4425 C CA . SER A 1 534 ? -11.472 16.317 29.937 1.00 72.06 534 SER A CA 1
ATOM 4426 C C . SER A 1 534 ? -11.599 16.782 31.390 1.00 72.06 534 SER A C 1
ATOM 4428 O O . SER A 1 534 ? -10.864 17.673 31.812 1.00 72.06 534 SER A O 1
ATOM 4430 N N . MET A 1 535 ? -12.473 16.163 32.185 1.00 75.94 535 MET A N 1
ATOM 4431 C CA . MET A 1 535 ? -12.615 16.496 33.599 1.00 75.94 535 MET A CA 1
ATOM 4432 C C . MET A 1 535 ? -11.445 16.022 34.460 1.00 75.94 535 MET A C 1
ATOM 4434 O O . MET A 1 535 ? -11.206 16.616 35.504 1.00 75.94 535 MET A O 1
ATOM 4438 N N . ILE A 1 536 ? -10.707 14.981 34.058 1.00 76.69 536 ILE A N 1
ATOM 4439 C CA . ILE A 1 536 ? -9.689 14.358 34.916 1.00 76.69 536 ILE A CA 1
ATOM 4440 C C . ILE A 1 536 ? -8.571 15.352 35.285 1.00 76.69 536 ILE A C 1
ATOM 4442 O O . ILE A 1 536 ? -8.355 15.541 36.481 1.00 76.69 536 ILE A O 1
ATOM 4446 N N . PRO A 1 537 ? -7.923 16.075 34.346 1.00 77.31 537 PRO A N 1
ATOM 4447 C CA . PRO A 1 537 ? -6.907 17.069 34.707 1.00 77.31 537 PRO A CA 1
ATOM 4448 C C . PRO A 1 537 ? -7.449 18.202 35.590 1.00 77.31 537 PRO A C 1
ATOM 4450 O O . PRO A 1 537 ? -6.757 18.666 36.494 1.00 77.31 537 PRO A O 1
ATOM 4453 N N . SER A 1 538 ? -8.693 18.631 35.356 1.00 81.62 538 SER A N 1
ATOM 4454 C CA . SER A 1 538 ? -9.360 19.660 36.163 1.00 81.62 538 SER A CA 1
ATOM 4455 C C . SER A 1 538 ? -9.588 19.187 37.598 1.00 81.62 538 SER A C 1
ATOM 4457 O O . SER A 1 538 ? -9.271 19.919 38.530 1.00 81.62 538 SER A O 1
ATOM 4459 N N . LEU A 1 539 ? -10.057 17.946 37.774 1.00 82.00 539 LEU A N 1
ATOM 4460 C CA . LEU A 1 539 ? -10.228 17.316 39.084 1.00 82.00 539 LEU A CA 1
ATOM 4461 C C . LEU A 1 539 ? -8.902 17.172 39.821 1.00 82.00 539 LEU A C 1
ATOM 4463 O O . LEU A 1 539 ? -8.819 17.448 41.010 1.00 82.00 539 LEU A O 1
ATOM 4467 N N . GLU A 1 540 ? -7.858 16.737 39.122 1.00 80.12 540 GLU A N 1
ATOM 4468 C CA . GLU A 1 540 ? -6.529 16.566 39.706 1.00 80.12 540 GLU A CA 1
ATOM 4469 C C . GLU A 1 540 ? -5.944 17.882 40.183 1.00 80.12 540 GLU A C 1
ATOM 4471 O O . GLU A 1 540 ? -5.415 17.957 41.292 1.00 80.12 540 GLU A O 1
ATOM 4476 N N . LYS A 1 541 ? -6.060 18.919 39.351 1.00 85.56 541 LYS A N 1
ATOM 4477 C CA . LYS A 1 541 ? -5.630 20.266 39.694 1.00 85.56 541 LYS A CA 1
ATOM 4478 C C . LYS A 1 541 ? -6.408 20.794 40.898 1.00 85.56 541 LYS A C 1
ATOM 4480 O O . LYS A 1 541 ? -5.782 21.204 41.867 1.00 85.56 541 LYS A O 1
ATOM 4485 N N . GLU A 1 542 ? -7.739 20.710 40.869 1.00 85.88 542 GLU A N 1
ATOM 4486 C CA . GLU A 1 542 ? -8.612 21.138 41.969 1.00 85.88 542 GLU A CA 1
ATOM 4487 C C . GLU A 1 542 ? -8.250 20.423 43.278 1.00 85.88 542 GLU A C 1
ATOM 4489 O O . GLU A 1 542 ? -8.032 21.071 44.296 1.00 85.88 542 GLU A O 1
ATOM 4494 N N . ILE A 1 543 ? -8.099 19.095 43.249 1.00 84.75 543 ILE A N 1
ATOM 4495 C CA . ILE A 1 543 ? -7.741 18.295 44.426 1.00 84.75 543 ILE A CA 1
ATOM 4496 C C . ILE A 1 543 ? -6.364 18.689 44.963 1.00 84.75 543 ILE A C 1
ATOM 4498 O O . ILE A 1 543 ? -6.212 18.867 46.171 1.00 84.75 543 ILE A O 1
ATOM 4502 N N . ARG A 1 544 ? -5.359 18.845 44.092 1.00 85.44 544 ARG A N 1
ATOM 4503 C CA . ARG A 1 544 ? -4.003 19.239 44.504 1.00 85.44 544 ARG A CA 1
ATOM 4504 C C . ARG A 1 544 ? -3.962 20.656 45.071 1.00 85.44 544 ARG A C 1
ATOM 4506 O O . ARG A 1 544 ? -3.220 20.885 46.019 1.00 85.44 544 ARG A O 1
ATOM 4513 N N . GLU A 1 545 ? -4.744 21.583 44.527 1.00 88.50 545 GLU A N 1
ATOM 4514 C CA . GLU A 1 545 ? -4.825 22.966 45.008 1.00 88.50 545 GLU A CA 1
ATOM 4515 C C . GLU A 1 545 ? -5.599 23.064 46.336 1.00 88.50 545 GLU A C 1
ATOM 4517 O O . GLU A 1 545 ? -5.101 23.652 47.297 1.00 88.50 545 GLU A O 1
ATOM 4522 N N . GLU A 1 546 ? -6.778 22.441 46.445 1.00 85.75 546 GLU A N 1
ATOM 4523 C CA . GLU A 1 546 ? -7.601 22.469 47.665 1.00 85.75 546 GLU A CA 1
ATOM 4524 C C . GLU A 1 546 ? -6.916 21.749 48.841 1.00 85.75 546 GLU A C 1
ATOM 4526 O O . GLU A 1 546 ? -6.964 22.205 49.995 1.00 85.75 546 GLU A O 1
ATOM 4531 N N . LEU A 1 547 ? -6.250 20.627 48.555 1.00 88.19 547 LEU A N 1
ATOM 4532 C CA . LEU A 1 547 ? -5.672 19.721 49.547 1.00 88.19 547 LEU A CA 1
ATOM 4533 C C . LEU A 1 547 ? -4.139 19.753 49.590 1.00 88.19 547 LEU A C 1
ATOM 4535 O O . LEU A 1 547 ? -3.539 18.828 50.128 1.00 88.19 547 LEU A O 1
ATOM 4539 N N . ALA A 1 548 ? -3.516 20.839 49.121 1.00 88.94 548 ALA A N 1
ATOM 4540 C CA . ALA A 1 548 ? -2.058 21.026 49.118 1.00 88.94 548 ALA A CA 1
ATOM 4541 C C . ALA A 1 548 ? -1.381 20.828 50.492 1.00 88.94 548 ALA A C 1
ATOM 4543 O O . ALA A 1 548 ? -0.207 20.476 50.562 1.00 88.94 548 ALA A O 1
ATOM 4544 N N . ASP A 1 549 ? -2.123 21.030 51.586 1.00 87.75 549 ASP A N 1
ATOM 4545 C CA . ASP A 1 549 ? -1.623 20.891 52.963 1.00 87.75 549 ASP A CA 1
ATOM 4546 C C . ASP A 1 549 ? -1.622 19.439 53.477 1.00 87.75 549 ASP A C 1
ATOM 4548 O O . ASP A 1 549 ? -1.222 19.187 54.616 1.00 87.75 549 ASP A O 1
ATOM 4552 N N . PHE A 1 550 ? -2.117 18.482 52.688 1.00 86.75 550 PHE A N 1
ATOM 4553 C CA . PHE A 1 550 ? -2.218 17.077 53.077 1.00 86.75 550 PHE A CA 1
ATOM 4554 C C . PHE A 1 550 ? -1.328 16.205 52.201 1.00 86.75 550 PHE A C 1
ATOM 4556 O O . PHE A 1 550 ? -1.240 16.408 50.992 1.00 86.75 550 PHE A O 1
ATOM 4563 N N . ASN A 1 551 ? -0.724 15.176 52.802 1.00 86.00 551 ASN A N 1
ATOM 4564 C CA . ASN A 1 551 ? -0.013 14.173 52.023 1.00 86.00 551 ASN A CA 1
ATOM 4565 C C . ASN A 1 551 ? -1.022 13.185 51.424 1.00 86.00 551 ASN A C 1
ATOM 4567 O O . ASN A 1 551 ? -1.583 12.344 52.131 1.00 86.00 551 ASN A O 1
ATOM 4571 N N . ILE A 1 552 ? -1.323 13.353 50.139 1.00 85.00 552 ILE A N 1
ATOM 4572 C CA . ILE A 1 552 ? -2.245 12.488 49.402 1.00 85.00 552 ILE A CA 1
ATOM 4573 C C . ILE A 1 552 ? -1.469 11.243 48.976 1.00 85.00 552 ILE A C 1
ATOM 4575 O O . ILE A 1 552 ? -0.541 11.335 48.182 1.00 85.00 552 ILE A O 1
ATOM 4579 N N . GLU A 1 553 ? -1.861 10.086 49.502 1.00 81.25 553 GLU A N 1
ATOM 4580 C CA . GLU A 1 553 ? -1.261 8.795 49.154 1.00 81.25 553 GLU A CA 1
ATOM 4581 C C . GLU A 1 553 ? -1.795 8.284 47.818 1.00 81.25 553 GLU A C 1
ATOM 4583 O O . GLU A 1 553 ? -1.062 7.703 47.025 1.00 81.25 553 GLU A O 1
ATOM 4588 N N . SER A 1 554 ? -3.098 8.459 47.582 1.00 79.81 554 SER A N 1
ATOM 4589 C CA . SER A 1 554 ? -3.694 8.146 46.288 1.00 79.81 554 SER A CA 1
ATOM 4590 C C . SER A 1 554 ? -5.003 8.879 46.055 1.00 79.81 554 SER A C 1
ATOM 4592 O O . SER A 1 554 ? -5.815 9.072 46.961 1.00 79.81 554 SER A O 1
ATOM 4594 N N . ILE A 1 555 ? -5.252 9.224 44.798 1.00 75.62 555 ILE A N 1
ATOM 4595 C CA . ILE A 1 555 ? -6.577 9.617 44.309 1.00 75.62 555 ILE A CA 1
ATOM 4596 C C . ILE A 1 555 ? -7.141 8.416 43.553 1.00 75.62 555 ILE A C 1
ATOM 4598 O O . ILE A 1 555 ? -6.409 7.710 42.881 1.00 75.62 555 ILE A O 1
ATOM 4602 N N . THR A 1 556 ? -8.423 8.115 43.707 1.00 72.50 556 THR A N 1
ATOM 4603 C CA . THR A 1 556 ? -9.130 7.022 43.037 1.00 72.50 556 THR A CA 1
ATOM 4604 C C . THR A 1 556 ? -10.452 7.565 42.526 1.00 72.50 556 THR A C 1
ATOM 4606 O O . THR A 1 556 ? -11.394 7.761 43.282 1.00 72.50 556 THR A O 1
ATOM 4609 N N . ILE A 1 557 ? -10.534 7.825 41.231 1.00 69.25 557 ILE A N 1
ATOM 4610 C CA . ILE A 1 557 ? -11.773 8.249 40.572 1.00 69.25 557 ILE A CA 1
ATOM 4611 C C . ILE A 1 557 ? -12.588 6.986 40.251 1.00 69.25 557 ILE A C 1
ATOM 4613 O O . ILE A 1 557 ? -12.015 5.948 39.969 1.00 69.25 557 ILE A O 1
ATOM 4617 N N . THR A 1 558 ? -13.909 7.012 40.384 1.00 68.06 558 THR A N 1
ATOM 4618 C CA . THR A 1 558 ? -14.809 5.896 40.062 1.00 68.06 558 THR A CA 1
ATOM 4619 C C . THR A 1 558 ? -16.037 6.467 39.393 1.00 68.06 558 THR A C 1
ATOM 4621 O O . THR A 1 558 ? -16.736 7.274 39.990 1.00 68.06 558 THR A O 1
ATOM 4624 N N . SER A 1 559 ? -16.314 6.100 38.153 1.00 66.56 559 SER A N 1
ATOM 4625 C CA . SER A 1 559 ? -17.475 6.624 37.454 1.00 66.56 559 SER A CA 1
ATOM 4626 C C . SER A 1 559 ? -18.694 5.722 37.625 1.00 66.56 559 SER A C 1
ATOM 4628 O O . SER A 1 559 ? -18.608 4.504 37.463 1.00 66.56 559 SER A O 1
ATOM 4630 N N . SER A 1 560 ? -19.829 6.331 37.957 1.00 61.44 560 SER A N 1
ATOM 4631 C CA . SER A 1 560 ? -21.170 5.746 37.881 1.00 61.44 560 SER A CA 1
ATOM 4632 C C . SER A 1 560 ? -21.815 6.170 36.562 1.00 61.44 560 SER A C 1
ATOM 4634 O O . SER A 1 560 ? -22.848 6.841 36.551 1.00 61.44 560 SER A O 1
ATOM 4636 N N . ILE A 1 561 ? -21.149 5.877 35.444 1.00 56.62 561 ILE A N 1
ATOM 4637 C CA . ILE A 1 561 ? -21.716 6.129 34.114 1.00 56.62 561 ILE A CA 1
ATOM 4638 C C . ILE A 1 561 ? -22.917 5.197 33.945 1.00 56.62 561 ILE A C 1
ATOM 4640 O O . ILE A 1 561 ? -22.892 4.058 34.423 1.00 56.62 561 ILE A O 1
ATOM 4644 N N . SER A 1 562 ? -23.956 5.651 33.238 1.00 54.28 562 SER A N 1
ATOM 4645 C CA . SER A 1 562 ? -24.892 4.701 32.641 1.00 54.28 562 SER A CA 1
ATOM 4646 C C . SER A 1 562 ? -24.098 3.715 31.776 1.00 54.28 562 SER A C 1
ATOM 4648 O O . SER A 1 562 ? -22.991 3.997 31.307 1.00 54.28 562 SER A O 1
ATOM 4650 N N . ASN A 1 563 ? -24.668 2.540 31.535 1.00 54.97 563 ASN A N 1
ATOM 4651 C CA . ASN A 1 563 ? -24.078 1.541 30.648 1.00 54.97 563 ASN A CA 1
ATOM 4652 C C . ASN A 1 563 ? -23.672 2.106 29.269 1.00 54.97 563 ASN A C 1
ATOM 4654 O O . ASN A 1 563 ? -22.887 1.479 28.569 1.00 54.97 563 ASN A O 1
ATOM 4658 N N . ASP A 1 564 ? -24.161 3.277 28.868 1.00 52.28 564 ASP A N 1
ATOM 4659 C CA . ASP A 1 564 ? -23.942 3.876 27.552 1.00 52.28 564 ASP A CA 1
ATOM 4660 C C . ASP A 1 564 ? -22.519 4.420 27.328 1.00 52.28 564 ASP A C 1
ATOM 4662 O O . ASP A 1 564 ? -22.176 4.738 26.195 1.00 52.28 564 ASP A O 1
ATOM 4666 N N . GLY A 1 565 ? -21.665 4.471 28.362 1.00 53.31 565 GLY A N 1
ATOM 4667 C CA . GLY A 1 565 ? -20.281 4.961 28.247 1.00 53.31 565 GLY A CA 1
ATOM 4668 C C . GLY A 1 565 ? -19.166 3.936 28.446 1.00 53.31 565 GLY A C 1
ATOM 4669 O O . GLY A 1 565 ? -17.987 4.290 28.445 1.00 53.31 565 GLY A O 1
ATOM 4670 N N . VAL A 1 566 ? -19.513 2.668 28.654 1.00 59.44 566 VAL A N 1
ATOM 4671 C CA . VAL A 1 566 ? -18.526 1.596 28.816 1.00 59.44 566 VAL A CA 1
ATOM 4672 C C . VAL A 1 566 ? -18.077 1.116 27.429 1.00 59.44 566 VAL A C 1
ATOM 4674 O O . VAL A 1 566 ? -18.955 0.749 26.641 1.00 59.44 566 VAL A O 1
ATOM 4677 N N . PRO A 1 567 ? -16.760 1.062 27.135 1.00 61.19 567 PRO A N 1
ATOM 4678 C CA . PRO A 1 567 ? -16.216 0.501 25.908 1.00 61.19 567 PRO A CA 1
ATOM 4679 C C . PRO A 1 567 ? -16.883 -0.812 25.533 1.00 61.19 567 PRO A C 1
ATOM 4681 O O . PRO A 1 567 ? -16.814 -1.782 26.281 1.00 61.19 567 PRO A O 1
ATOM 4684 N N . ASN A 1 568 ? -17.525 -0.862 24.374 1.00 63.78 568 ASN A N 1
ATOM 4685 C CA . ASN A 1 568 ? -18.249 -2.038 23.901 1.00 63.78 568 ASN A CA 1
ATOM 4686 C C . ASN A 1 568 ? -17.320 -3.163 23.427 1.00 63.78 568 ASN A C 1
ATOM 4688 O O . ASN A 1 568 ? -17.783 -4.279 23.202 1.00 63.78 568 ASN A O 1
ATOM 4692 N N . SER A 1 569 ? -16.028 -2.870 23.273 1.00 64.62 569 SER A N 1
ATOM 4693 C CA . SER A 1 569 ? -15.006 -3.793 22.782 1.00 64.62 569 SER A CA 1
ATOM 4694 C C . SER A 1 569 ? -13.656 -3.569 23.467 1.00 64.62 569 SER A C 1
ATOM 4696 O O . SER A 1 569 ? -13.361 -2.464 23.932 1.00 64.62 569 SER A O 1
ATOM 4698 N N . ASP A 1 570 ? -12.800 -4.595 23.438 1.00 64.31 570 ASP A N 1
ATOM 4699 C CA . ASP A 1 570 ? -11.380 -4.525 23.822 1.00 64.31 570 ASP A CA 1
ATOM 4700 C C . ASP A 1 570 ? -10.632 -3.345 23.173 1.00 64.31 570 ASP A C 1
ATOM 4702 O O . ASP A 1 570 ? -9.710 -2.775 23.756 1.00 64.31 570 ASP A O 1
ATOM 4706 N N . MET A 1 571 ? -11.014 -2.961 21.953 1.00 66.12 571 MET A N 1
ATOM 4707 C CA . MET A 1 571 ? -10.411 -1.828 21.254 1.00 66.12 571 MET A CA 1
ATOM 4708 C C . MET A 1 571 ? -10.809 -0.493 21.846 1.00 66.12 571 MET A C 1
ATOM 4710 O O . MET A 1 571 ? -9.945 0.353 22.062 1.00 66.12 571 MET A O 1
ATOM 4714 N N . GLU A 1 572 ? -12.108 -0.274 22.047 1.00 67.00 572 GLU A N 1
ATOM 4715 C CA . GLU A 1 572 ? -12.569 0.959 22.675 1.00 67.00 572 GLU A CA 1
ATOM 4716 C C . GLU A 1 572 ? -11.905 1.097 24.048 1.00 67.00 572 GLU A C 1
ATOM 4718 O O . GLU A 1 572 ? -11.485 2.189 24.404 1.00 67.00 572 GLU A O 1
ATOM 4723 N N . MET A 1 573 ? -11.692 -0.016 24.757 1.00 66.69 573 MET A N 1
ATOM 4724 C CA . MET A 1 573 ? -10.951 -0.029 26.013 1.00 66.69 573 MET A CA 1
ATOM 4725 C C . MET A 1 573 ? -9.500 0.429 25.807 1.00 66.69 573 MET A C 1
ATOM 4727 O O . MET A 1 573 ? -9.104 1.417 26.406 1.00 66.69 573 MET A O 1
ATOM 4731 N N . LYS A 1 574 ? -8.730 -0.202 24.911 1.00 64.50 574 LYS A N 1
ATOM 4732 C CA . LYS A 1 574 ? -7.320 0.166 24.654 1.00 64.50 574 LYS A CA 1
ATOM 4733 C C . LYS A 1 574 ? -7.111 1.588 24.115 1.00 64.50 574 LYS A C 1
ATOM 4735 O O . LYS A 1 574 ? -6.045 2.159 24.305 1.00 64.50 574 LYS A O 1
ATOM 4740 N N . LEU A 1 575 ? -8.072 2.129 23.365 1.00 64.44 575 LEU A N 1
ATOM 4741 C CA . LEU A 1 575 ? -7.936 3.419 22.671 1.00 64.44 575 LEU A CA 1
ATOM 4742 C C . LEU A 1 575 ? -8.513 4.600 23.443 1.00 64.44 575 LEU A C 1
ATOM 4744 O O . LEU A 1 575 ? -8.083 5.745 23.255 1.00 64.44 575 LEU A O 1
ATOM 4748 N N . LEU A 1 576 ? -9.560 4.344 24.226 1.00 61.47 576 LEU A N 1
ATOM 4749 C CA . LEU A 1 576 ? -10.207 5.366 25.036 1.00 61.47 576 LEU A CA 1
ATOM 4750 C C . LEU A 1 576 ? -9.607 5.409 26.434 1.00 61.47 576 LEU A C 1
ATOM 4752 O O . LEU A 1 576 ? -9.626 6.482 27.036 1.00 61.47 576 LEU A O 1
ATOM 4756 N N . TRP A 1 577 ? -9.105 4.285 26.951 1.00 63.91 577 TRP A N 1
ATOM 4757 C CA . TRP A 1 577 ? -8.542 4.195 28.292 1.00 63.91 577 TRP A CA 1
ATOM 4758 C C . TRP A 1 577 ? -7.031 3.953 28.207 1.00 63.91 577 TRP A C 1
ATOM 4760 O O . TRP A 1 577 ? -6.565 3.058 27.510 1.00 63.91 577 TRP A O 1
ATOM 4770 N N . ASP A 1 578 ? -6.272 4.809 28.889 1.00 54.03 578 ASP A N 1
ATOM 4771 C CA . ASP A 1 578 ? -4.811 4.736 29.011 1.00 54.03 578 ASP A CA 1
ATOM 4772 C C . ASP A 1 578 ? -4.381 3.414 29.690 1.00 54.03 578 ASP A C 1
ATOM 4774 O O . ASP A 1 578 ? -5.105 2.887 30.533 1.00 54.03 578 ASP A O 1
ATOM 4778 N N . GLU A 1 579 ? -3.190 2.890 29.382 1.00 49.44 579 GLU A N 1
ATOM 4779 C CA . GLU A 1 579 ? -2.615 1.681 30.003 1.00 49.44 579 GLU A CA 1
ATOM 4780 C C . GLU A 1 579 ? -2.509 1.790 31.538 1.00 49.44 579 GLU A C 1
ATOM 4782 O O . GLU A 1 579 ? -2.416 0.781 32.234 1.00 49.44 579 GLU A O 1
ATOM 4787 N N . GLN A 1 580 ? -2.549 3.008 32.089 1.00 47.62 580 GLN A N 1
ATOM 4788 C CA . GLN A 1 580 ? -2.560 3.273 33.535 1.00 47.62 580 GLN A CA 1
ATOM 4789 C C . GLN A 1 580 ? -3.930 3.058 34.210 1.00 47.62 580 GLN A C 1
ATOM 4791 O O . GLN A 1 580 ? -4.090 3.305 35.408 1.00 47.62 580 GLN A O 1
ATOM 4796 N N . VAL A 1 581 ? -4.933 2.612 33.459 1.00 53.38 581 VAL A N 1
ATOM 4797 C CA . VAL A 1 581 ? -6.311 2.415 33.904 1.00 53.38 581 VAL A CA 1
ATOM 4798 C C . VAL A 1 581 ? -6.523 0.884 34.067 1.00 53.38 581 VAL A C 1
ATOM 4800 O O . VAL A 1 581 ? -6.972 0.229 33.134 1.00 53.38 581 VAL A O 1
ATOM 4803 N N . CYS A 1 582 ? -6.210 0.287 35.250 1.00 49.84 582 CYS A N 1
ATOM 4804 C CA . CYS A 1 582 ? -6.500 -1.142 35.684 1.00 49.84 582 CYS A CA 1
ATOM 4805 C C . CYS A 1 582 ? -7.637 -1.429 36.782 1.00 49.84 582 CYS A C 1
ATOM 4807 O O . CYS A 1 582 ? -7.537 -0.895 37.881 1.00 49.84 582 CYS A O 1
ATOM 4809 N N . CYS A 1 583 ? -8.693 -2.245 36.499 1.00 52.50 583 CYS A N 1
ATOM 4810 C CA . CYS A 1 583 ? -10.023 -2.539 37.137 1.00 52.50 583 CYS A CA 1
ATOM 4811 C C . CYS A 1 583 ? -11.416 -1.988 36.633 1.00 52.50 583 CYS A C 1
ATOM 4813 O O . CYS A 1 583 ? -11.872 -0.895 36.979 1.00 52.50 583 CYS A O 1
ATOM 4815 N N . PHE A 1 584 ? -12.213 -2.858 35.977 1.00 59.44 584 PHE A N 1
ATOM 4816 C CA . PHE A 1 584 ? -13.688 -2.822 36.044 1.00 59.44 584 PHE A CA 1
ATOM 4817 C C . PHE A 1 584 ? -14.132 -3.402 37.388 1.00 59.44 584 PHE A C 1
ATOM 4819 O O . PHE A 1 584 ? -13.525 -4.336 37.918 1.00 59.44 584 PHE A O 1
ATOM 4826 N N . GLN A 1 585 ? -15.226 -2.899 37.952 1.00 61.78 585 GLN A N 1
ATOM 4827 C CA . GLN A 1 585 ? -15.802 -3.498 39.149 1.00 61.78 585 GLN A CA 1
ATOM 4828 C C . GLN A 1 585 ? -17.299 -3.728 38.961 1.00 61.78 585 GLN A C 1
ATOM 4830 O O . GLN A 1 585 ? -18.087 -2.787 38.891 1.00 61.78 585 GLN A O 1
ATOM 4835 N N . LEU A 1 586 ? -17.686 -5.004 38.909 1.00 62.72 586 LEU A N 1
ATOM 4836 C CA . LEU A 1 586 ? -19.076 -5.430 39.005 1.00 62.72 586 LEU A CA 1
ATOM 4837 C C . LEU A 1 586 ? -19.465 -5.435 40.481 1.00 62.72 586 LEU A C 1
ATOM 4839 O O . LEU A 1 586 ? -18.990 -6.257 41.272 1.00 62.72 586 LEU A O 1
ATOM 4843 N N . CYS A 1 587 ? -20.334 -4.510 40.868 1.00 62.66 587 CYS A N 1
ATOM 4844 C CA . CYS A 1 587 ? -20.956 -4.536 42.181 1.00 62.66 587 CYS A CA 1
ATOM 4845 C C . CYS A 1 587 ? -22.332 -5.187 42.055 1.00 62.66 587 CYS A C 1
ATOM 4847 O O . CYS A 1 587 ? -23.214 -4.671 41.381 1.00 62.66 587 CYS A O 1
ATOM 4849 N N . TYR A 1 588 ? -22.520 -6.316 42.726 1.00 68.31 588 TYR A N 1
ATOM 4850 C CA . TYR A 1 588 ? -23.816 -6.956 42.877 1.00 68.31 588 TYR A CA 1
ATOM 4851 C C . TYR A 1 588 ? -24.381 -6.581 44.243 1.00 68.31 588 TYR A C 1
ATOM 4853 O O . TYR A 1 588 ? -23.829 -6.971 45.279 1.00 68.31 588 TYR A O 1
ATOM 4861 N N . LYS A 1 589 ? -25.490 -5.842 44.266 1.00 65.88 589 LYS A N 1
ATOM 4862 C CA . LYS A 1 589 ? -26.303 -5.712 45.481 1.00 65.88 589 LYS A CA 1
ATOM 4863 C C . LYS A 1 589 ? -27.164 -6.961 45.600 1.00 65.88 589 LYS A C 1
ATOM 4865 O O . LYS A 1 589 ? -27.974 -7.232 44.725 1.00 65.88 589 LYS A O 1
ATOM 4870 N N . VAL A 1 590 ? -26.949 -7.747 46.649 1.00 68.38 590 VAL A N 1
ATOM 4871 C CA . VAL A 1 590 ? -27.691 -8.976 46.932 1.00 68.38 590 VAL A CA 1
ATOM 4872 C C . VAL A 1 590 ? -28.552 -8.743 48.166 1.00 68.38 590 VAL A C 1
ATOM 4874 O O . VAL A 1 590 ? -28.063 -8.733 49.298 1.00 68.38 590 VAL A O 1
ATOM 4877 N N . PHE A 1 591 ? -29.853 -8.591 47.940 1.00 64.50 591 PHE A N 1
ATOM 4878 C CA . PHE A 1 591 ? -30.845 -8.524 49.008 1.00 64.50 591 PHE A CA 1
ATOM 4879 C C . PHE A 1 591 ? -31.278 -9.944 49.378 1.00 64.50 591 PHE A C 1
ATOM 4881 O O . PHE A 1 591 ? -31.786 -10.688 48.533 1.00 64.50 591 PHE A O 1
ATOM 4888 N N . SER A 1 592 ? -31.064 -10.368 50.624 1.00 65.75 592 SER A N 1
ATOM 4889 C CA . SER A 1 592 ? -31.566 -11.668 51.067 1.00 65.75 592 SER A CA 1
ATOM 4890 C C . SER A 1 592 ? -31.811 -11.727 52.559 1.00 65.75 592 SER A C 1
ATOM 4892 O O . SER A 1 592 ? -30.885 -11.563 53.329 1.00 65.75 592 SER A O 1
ATOM 4894 N N . CYS A 1 593 ? -33.005 -12.147 52.968 1.00 63.12 593 CYS A N 1
ATOM 4895 C CA . CYS A 1 593 ? -33.357 -12.388 54.369 1.00 63.12 593 CYS A CA 1
ATOM 4896 C C . CYS A 1 593 ? -32.669 -13.636 54.974 1.00 63.12 593 CYS A C 1
ATOM 4898 O O . CYS A 1 593 ? -32.946 -14.004 56.114 1.00 63.12 593 CYS A O 1
ATOM 4900 N N . ASN A 1 594 ? -31.828 -14.348 54.211 1.00 69.81 594 ASN A N 1
ATOM 4901 C CA . ASN A 1 594 ? -31.284 -15.651 54.585 1.00 69.81 594 ASN A CA 1
ATOM 4902 C C . ASN A 1 594 ? -29.764 -15.598 54.811 1.00 69.81 594 ASN A C 1
ATOM 4904 O O . ASN A 1 594 ? -28.977 -15.471 53.871 1.00 69.81 594 ASN A O 1
ATOM 4908 N N . GLN A 1 595 ? -29.334 -15.830 56.057 1.00 68.00 595 GLN A N 1
ATOM 4909 C CA . GLN A 1 595 ? -27.915 -15.893 56.443 1.00 68.00 595 GLN A CA 1
ATOM 4910 C C . GLN A 1 595 ? -27.089 -16.922 55.645 1.00 68.00 595 GLN A C 1
ATOM 4912 O O . GLN A 1 595 ? -25.870 -16.781 55.527 1.00 68.00 595 GLN A O 1
ATOM 4917 N N . ARG A 1 596 ? -27.724 -17.950 55.058 1.00 74.56 596 ARG A N 1
ATOM 4918 C CA . ARG A 1 596 ? -27.049 -18.971 54.235 1.00 74.56 596 ARG A CA 1
ATOM 4919 C C . ARG A 1 596 ? -26.658 -18.479 52.838 1.00 74.56 596 ARG A C 1
ATOM 4921 O O . ARG A 1 596 ? -25.954 -19.197 52.126 1.00 74.56 596 ARG A O 1
ATOM 4928 N N . VAL A 1 597 ? -27.067 -17.279 52.420 1.00 72.50 597 VAL A N 1
ATOM 4929 C CA . VAL A 1 597 ? -26.695 -16.742 51.099 1.00 72.50 597 VAL A CA 1
ATOM 4930 C C . VAL A 1 597 ? -25.192 -16.522 50.978 1.00 72.50 597 VAL A C 1
ATOM 4932 O O . VAL A 1 597 ? -24.613 -16.888 49.958 1.00 72.50 597 VAL A O 1
ATOM 4935 N N . LYS A 1 598 ? -24.523 -16.067 52.045 1.00 70.81 598 LYS A N 1
ATOM 4936 C CA . LYS A 1 598 ? -23.059 -15.906 52.070 1.00 70.81 598 LYS A CA 1
ATOM 4937 C C . LYS A 1 598 ? -22.316 -17.200 51.732 1.00 70.81 598 LYS A C 1
ATOM 4939 O O . LYS A 1 598 ? -21.422 -17.206 50.887 1.00 70.81 598 LYS A O 1
ATOM 4944 N N . SER A 1 599 ? -22.673 -18.298 52.395 1.00 75.19 599 SER A N 1
ATOM 4945 C CA . SER A 1 599 ? -22.055 -19.608 52.168 1.00 75.19 599 SER A CA 1
ATOM 4946 C C . SER A 1 599 ? -22.453 -20.206 50.817 1.00 75.19 599 SER A C 1
ATOM 4948 O O . SER A 1 599 ? -21.625 -20.856 50.180 1.00 75.19 599 SER A O 1
ATOM 4950 N N . SER A 1 600 ? -23.670 -19.931 50.343 1.00 74.50 600 SER A N 1
ATOM 4951 C CA . SER A 1 600 ? -24.153 -20.379 49.031 1.00 74.50 600 SER A CA 1
ATOM 4952 C C . SER A 1 600 ? -23.406 -19.697 47.884 1.00 74.50 600 SER A C 1
ATOM 4954 O O . SER A 1 600 ? -22.887 -20.388 47.013 1.00 74.50 600 SER A O 1
ATOM 4956 N N . ILE A 1 601 ? -23.252 -18.368 47.923 1.00 71.19 601 ILE A N 1
ATOM 4957 C CA . ILE A 1 601 ? -22.462 -17.605 46.941 1.00 71.19 601 ILE A CA 1
ATOM 4958 C C . ILE A 1 601 ? -21.011 -18.087 46.942 1.00 71.19 601 ILE A C 1
ATOM 4960 O O . ILE A 1 601 ? -20.471 -18.421 45.890 1.00 71.19 601 ILE A O 1
ATOM 4964 N N . LYS A 1 602 ? -20.398 -18.214 48.127 1.00 73.94 602 LYS A N 1
ATOM 4965 C CA . LYS A 1 602 ? -19.021 -18.710 48.258 1.00 73.94 602 LYS A CA 1
ATOM 4966 C C . LYS A 1 602 ? -18.858 -20.112 47.660 1.00 73.94 602 LYS A C 1
ATOM 4968 O O . LYS A 1 602 ? -17.859 -20.371 46.998 1.00 73.94 602 LYS A O 1
ATOM 4973 N N . SER A 1 603 ? -19.844 -20.992 47.853 1.00 74.38 603 SER A N 1
ATOM 4974 C CA . SER A 1 603 ? -19.857 -22.336 47.266 1.00 74.38 603 SER A CA 1
ATOM 4975 C C . SER A 1 603 ? -20.082 -22.335 45.752 1.00 74.38 603 SER A C 1
ATOM 4977 O O . SER A 1 603 ? -19.566 -23.228 45.089 1.00 74.38 603 SER A O 1
ATOM 4979 N N . ILE A 1 604 ? -20.871 -21.408 45.202 1.00 71.12 604 ILE A N 1
ATOM 4980 C CA . ILE A 1 604 ? -21.093 -21.293 43.750 1.00 71.12 604 ILE A CA 1
ATOM 4981 C C . ILE A 1 604 ? -19.800 -20.839 43.071 1.00 71.12 604 ILE A C 1
ATOM 4983 O O . ILE A 1 604 ? -19.380 -21.446 42.088 1.00 71.12 604 ILE A O 1
ATOM 4987 N N . ILE A 1 605 ? -19.138 -19.833 43.649 1.00 69.50 605 ILE A N 1
ATOM 4988 C CA . ILE A 1 605 ? -17.863 -19.315 43.148 1.00 69.50 605 ILE A CA 1
ATOM 4989 C C . ILE A 1 605 ? -16.780 -20.402 43.214 1.00 69.50 605 ILE A C 1
ATOM 4991 O O . ILE A 1 605 ? -16.051 -20.577 42.244 1.00 69.50 605 ILE A O 1
ATOM 4995 N N . SER A 1 606 ? -16.700 -21.177 44.306 1.00 69.12 606 SER A N 1
ATOM 4996 C CA . SER A 1 606 ? -15.619 -22.155 44.502 1.00 69.12 606 SER A CA 1
ATOM 4997 C C . SER A 1 606 ? -15.806 -23.514 43.816 1.00 69.12 606 SER A C 1
ATOM 4999 O O . SER A 1 606 ? -14.810 -24.183 43.556 1.00 69.12 606 SER A O 1
ATOM 5001 N N . LYS A 1 607 ? -17.043 -23.968 43.555 1.00 65.56 607 LYS A N 1
ATOM 5002 C CA . LYS A 1 607 ? -17.302 -25.328 43.030 1.00 65.56 607 LYS A CA 1
ATOM 5003 C C . LYS A 1 607 ? -17.409 -25.422 41.510 1.00 65.56 607 LYS A C 1
ATOM 5005 O O . LYS A 1 607 ? -17.328 -26.532 40.986 1.00 65.56 607 LYS A O 1
ATOM 5010 N N . ARG A 1 608 ? -17.632 -24.318 40.790 1.00 63.72 608 ARG A N 1
ATOM 5011 C CA . ARG A 1 608 ? -17.716 -24.366 39.324 1.00 63.72 608 ARG A CA 1
ATOM 5012 C C . ARG A 1 608 ? -16.325 -24.360 38.693 1.00 63.72 608 ARG A C 1
ATOM 5014 O O . ARG A 1 608 ? -15.441 -23.608 39.098 1.00 63.72 608 ARG A O 1
ATOM 5021 N N . LYS A 1 609 ? -16.148 -25.208 37.676 1.00 58.59 609 LYS A N 1
ATOM 5022 C CA . LYS A 1 609 ? -15.030 -25.121 36.732 1.00 58.59 609 LYS A CA 1
ATOM 5023 C C . LYS A 1 609 ? -15.294 -23.929 35.817 1.00 58.59 609 LYS A C 1
ATOM 5025 O O . LYS A 1 609 ? -15.873 -24.092 34.750 1.00 58.59 609 LYS A O 1
ATOM 5030 N N . TRP A 1 610 ? -14.947 -22.739 36.285 1.00 63.66 610 TRP A N 1
ATOM 5031 C CA . TRP A 1 610 ? -14.887 -21.570 35.420 1.00 63.66 610 TRP A CA 1
ATOM 5032 C C . TRP A 1 610 ? -13.753 -21.749 34.406 1.00 63.66 610 TRP A C 1
ATOM 5034 O O . TRP A 1 610 ? -12.833 -22.541 34.643 1.00 63.66 610 TRP A O 1
ATOM 5044 N N . SER A 1 611 ? -13.800 -21.026 33.288 1.00 60.88 611 SER A N 1
ATOM 5045 C CA . SER A 1 611 ? -12.638 -20.940 32.403 1.00 60.88 611 SER A CA 1
ATOM 5046 C C . SER A 1 611 ? -11.411 -20.464 33.195 1.00 60.88 611 SER A C 1
ATOM 5048 O O . SER A 1 611 ? -11.527 -19.786 34.221 1.00 60.88 611 SER A O 1
ATOM 5050 N N . GLN A 1 612 ? -10.216 -20.837 32.741 1.00 57.41 612 GLN A N 1
ATOM 5051 C CA . GLN A 1 612 ? -8.974 -20.548 33.462 1.00 57.41 612 GLN A CA 1
ATOM 5052 C C . GLN A 1 612 ? -8.755 -19.039 33.672 1.00 57.41 612 GLN A C 1
ATOM 5054 O O . GLN A 1 612 ? -8.222 -18.644 34.703 1.00 57.41 612 GLN A O 1
ATOM 5059 N N . SER A 1 613 ? -9.252 -18.197 32.758 1.00 52.72 613 SER A N 1
ATOM 5060 C CA . SER A 1 613 ? -9.267 -16.735 32.890 1.00 52.72 613 SER A CA 1
ATOM 5061 C C . SER A 1 613 ? -10.196 -16.238 34.005 1.00 52.72 613 SER A C 1
ATOM 5063 O O . SER A 1 613 ? -9.832 -15.333 34.749 1.00 52.72 613 SER A O 1
ATOM 5065 N N . LEU A 1 614 ? -11.365 -16.858 34.184 1.00 58.34 614 LEU A N 1
ATOM 5066 C CA . LEU A 1 614 ? -12.346 -16.488 35.208 1.00 58.34 614 LEU A CA 1
ATOM 5067 C C . LEU A 1 614 ? -11.924 -16.870 36.632 1.00 58.34 614 LEU A C 1
ATOM 5069 O O . LEU A 1 614 ? -12.234 -16.145 37.580 1.00 58.34 614 LEU A O 1
ATOM 5073 N N . GLN A 1 615 ? -11.205 -17.984 36.799 1.00 63.59 615 GLN A N 1
ATOM 5074 C CA . GLN A 1 615 ? -10.697 -18.414 38.110 1.00 63.59 615 GLN A CA 1
ATOM 5075 C C . GLN A 1 615 ? -9.741 -17.391 38.731 1.00 63.59 615 GLN A C 1
ATOM 5077 O O . GLN A 1 615 ? -9.811 -17.140 39.936 1.00 63.59 615 GLN A O 1
ATOM 5082 N N . THR A 1 616 ? -8.886 -16.769 37.919 1.00 57.50 616 THR A N 1
ATOM 5083 C CA . THR A 1 616 ? -7.937 -15.744 38.368 1.00 57.50 616 THR A CA 1
ATOM 5084 C C . THR A 1 616 ? -8.660 -14.495 38.871 1.00 57.50 616 THR A C 1
ATOM 5086 O O . THR A 1 616 ? -8.257 -13.914 39.873 1.00 57.50 616 THR A O 1
ATOM 5089 N N . CYS A 1 617 ? -9.777 -14.117 38.251 1.00 55.28 617 CYS A N 1
ATOM 5090 C CA . CYS A 1 617 ? -10.513 -12.887 38.573 1.00 55.28 617 CYS A CA 1
ATOM 5091 C C . CYS A 1 617 ? -11.467 -13.064 39.748 1.00 55.28 617 CYS A C 1
ATOM 5093 O O . CYS A 1 617 ? -11.572 -12.208 40.622 1.00 55.28 617 CYS A O 1
ATOM 5095 N N . LEU A 1 618 ? -12.108 -14.230 39.834 1.00 58.69 618 LEU A N 1
ATOM 5096 C CA . LEU A 1 618 ? -12.935 -14.604 40.977 1.00 58.69 618 LEU A CA 1
ATOM 5097 C C . LEU A 1 618 ? -12.114 -14.878 42.246 1.00 58.69 618 LEU A C 1
ATOM 5099 O O . LEU A 1 618 ? -12.697 -15.118 43.300 1.00 58.69 618 LEU A O 1
ATOM 5103 N N . SER A 1 619 ? -10.782 -14.828 42.190 1.00 52.22 619 SER A N 1
ATOM 5104 C CA . SER A 1 619 ? -9.941 -14.892 43.388 1.00 52.22 619 SER A CA 1
ATOM 5105 C C . SER A 1 619 ? -10.021 -13.614 44.245 1.00 52.22 619 SER A C 1
ATOM 5107 O O . SER A 1 619 ? -9.765 -13.677 45.447 1.00 52.22 619 SER A O 1
ATOM 5109 N N . SER A 1 620 ? -10.454 -12.477 43.673 1.00 58.72 620 SER A N 1
ATOM 5110 C CA . SER A 1 620 ? -10.480 -11.157 44.323 1.00 58.72 620 SER A CA 1
ATOM 5111 C C . SER A 1 620 ? -11.897 -10.560 44.449 1.00 58.72 620 SER A C 1
ATOM 5113 O O . SER A 1 620 ? -12.171 -9.429 44.052 1.00 58.72 620 SER A O 1
ATOM 5115 N N . TYR A 1 621 ? -12.838 -11.294 45.057 1.00 67.50 621 TYR A N 1
ATOM 5116 C CA . TYR A 1 621 ? -14.140 -10.724 45.442 1.00 67.50 621 TYR A CA 1
ATOM 5117 C C . TYR A 1 621 ? -14.165 -10.291 46.911 1.00 67.50 621 TYR A C 1
ATOM 5119 O O . TYR A 1 621 ? -13.657 -10.975 47.802 1.00 67.50 621 TYR A O 1
ATOM 5127 N N . LYS A 1 622 ? -14.829 -9.165 47.188 1.00 69.81 622 LYS A N 1
ATOM 5128 C CA . LYS A 1 622 ? -15.083 -8.682 48.550 1.00 69.81 622 LYS A CA 1
ATOM 5129 C C . LYS A 1 622 ? -16.579 -8.669 48.801 1.00 69.81 622 LYS A C 1
ATOM 5131 O O . LYS A 1 622 ? -17.323 -7.977 48.114 1.00 69.81 622 LYS A O 1
ATOM 5136 N N . MET A 1 623 ? -17.024 -9.414 49.807 1.00 70.88 623 MET A N 1
ATOM 5137 C CA . MET A 1 623 ? -18.423 -9.389 50.218 1.00 70.88 623 MET A CA 1
ATOM 5138 C C . MET A 1 623 ? -18.569 -8.623 51.529 1.00 70.88 623 MET A C 1
ATOM 5140 O O . MET A 1 623 ? -18.083 -9.062 52.572 1.00 70.88 623 MET A O 1
ATOM 5144 N N . THR A 1 624 ? -19.232 -7.474 51.468 1.00 71.06 624 THR A N 1
ATOM 5145 C CA . THR A 1 624 ? -19.482 -6.596 52.618 1.00 71.06 624 THR A CA 1
ATOM 5146 C C . THR A 1 624 ? -20.959 -6.624 52.973 1.00 71.06 624 THR A C 1
ATOM 5148 O O . THR A 1 624 ? -21.803 -6.434 52.101 1.00 71.06 624 THR A O 1
ATOM 5151 N N . ARG A 1 625 ? -21.272 -6.867 54.248 1.00 72.50 625 ARG A N 1
ATOM 5152 C CA . ARG A 1 625 ? -22.633 -6.721 54.775 1.00 72.50 625 ARG A CA 1
ATOM 5153 C C . ARG A 1 625 ? -22.902 -5.231 54.986 1.00 72.50 625 ARG A C 1
ATOM 5155 O O . ARG A 1 625 ? -22.048 -4.556 55.553 1.00 72.50 625 ARG A O 1
ATOM 5162 N N . VAL A 1 626 ? -24.027 -4.740 54.478 1.00 68.25 626 VAL A N 1
ATOM 5163 C CA . VAL A 1 626 ? -24.388 -3.311 54.506 1.00 68.25 626 VAL A CA 1
ATOM 5164 C C . VAL A 1 626 ? -25.362 -3.008 55.634 1.00 68.25 626 VAL A C 1
ATOM 5166 O O . VAL A 1 626 ? -25.209 -1.992 56.301 1.00 68.25 626 VAL A O 1
ATOM 5169 N N . ASP A 1 627 ? -26.316 -3.908 55.868 1.00 70.88 627 ASP A N 1
ATOM 5170 C CA . ASP A 1 627 ? -27.364 -3.761 56.877 1.00 70.88 627 ASP A CA 1
ATOM 5171 C C . ASP A 1 627 ? -27.478 -5.071 57.682 1.00 70.88 627 ASP A C 1
ATOM 5173 O O . ASP A 1 627 ? -27.586 -6.172 57.117 1.00 70.88 627 ASP A O 1
ATOM 5177 N N . GLU A 1 628 ? -27.367 -4.973 59.010 1.00 61.94 628 GLU A N 1
ATOM 5178 C CA . GLU A 1 628 ? -27.456 -6.132 59.899 1.00 61.94 628 GLU A CA 1
ATOM 5179 C C . GLU A 1 628 ? -28.885 -6.663 60.024 1.00 61.94 628 GLU A C 1
ATOM 5181 O O . GLU A 1 628 ? -29.067 -7.882 60.054 1.00 61.94 628 GLU A O 1
ATOM 5186 N N . ASP A 1 629 ? -29.883 -5.790 59.978 1.00 66.50 629 ASP A N 1
ATOM 5187 C CA . ASP A 1 629 ? -31.282 -6.139 60.208 1.00 66.50 629 ASP A CA 1
ATOM 5188 C C . ASP A 1 629 ? -31.953 -6.657 58.930 1.00 66.50 629 ASP A C 1
ATOM 5190 O O . ASP A 1 629 ? -32.819 -7.533 58.980 1.00 66.50 629 ASP A O 1
ATOM 5194 N N . LYS A 1 630 ? -31.511 -6.172 57.764 1.00 63.91 630 LYS A N 1
ATOM 5195 C CA . LYS A 1 630 ? -32.063 -6.561 56.452 1.00 63.91 630 LYS A CA 1
ATOM 5196 C C . LYS A 1 630 ? -31.265 -7.631 55.715 1.00 63.91 630 LYS A C 1
ATOM 5198 O O . LYS A 1 630 ? -31.693 -8.086 54.656 1.00 63.91 630 LYS A O 1
ATOM 5203 N N . PHE A 1 631 ? -30.123 -8.047 56.272 1.00 64.31 631 PHE A N 1
ATOM 5204 C CA . PHE A 1 631 ? -29.214 -9.023 55.655 1.00 64.31 631 PHE A CA 1
ATOM 5205 C C . PHE A 1 631 ? -28.824 -8.639 54.212 1.00 64.31 631 PHE A C 1
ATOM 5207 O O . PHE A 1 631 ? -28.740 -9.473 53.310 1.00 64.31 631 PHE A O 1
ATOM 5214 N N . GLU A 1 632 ? -28.560 -7.352 53.989 1.00 68.81 632 GLU A N 1
ATOM 5215 C CA . GLU A 1 632 ? -28.123 -6.844 52.689 1.00 68.81 632 GLU A CA 1
ATOM 5216 C C . GLU A 1 632 ? -26.623 -7.076 52.510 1.00 68.81 632 GLU A C 1
ATOM 5218 O O . GLU A 1 632 ? -25.800 -6.660 53.336 1.00 68.81 632 GLU A O 1
ATOM 5223 N N . TYR A 1 633 ? -26.251 -7.740 51.417 1.00 70.12 633 TYR A N 1
ATOM 5224 C CA . TYR A 1 633 ? -24.861 -7.990 51.060 1.00 70.12 633 TYR A CA 1
ATOM 5225 C C . TYR A 1 633 ? -24.524 -7.256 49.768 1.00 70.12 633 TYR A C 1
ATOM 5227 O O . TYR A 1 633 ? -25.245 -7.353 48.784 1.00 70.12 633 TYR A O 1
ATOM 5235 N N . ILE A 1 634 ? -23.381 -6.577 49.732 1.00 65.69 634 ILE A N 1
ATOM 5236 C CA . ILE A 1 634 ? -22.767 -6.158 48.472 1.00 65.69 634 ILE A CA 1
ATOM 5237 C C . ILE A 1 634 ? -21.665 -7.159 48.162 1.00 65.69 634 ILE A C 1
ATOM 5239 O O . ILE A 1 634 ? -20.679 -7.257 48.899 1.00 65.69 634 ILE A O 1
ATOM 5243 N N . LEU A 1 635 ? -21.837 -7.897 47.071 1.00 69.38 635 LEU A N 1
ATOM 5244 C CA . LEU A 1 635 ? -20.790 -8.701 46.466 1.00 69.38 635 LEU A CA 1
ATOM 5245 C C . LEU A 1 635 ? -20.072 -7.836 45.432 1.00 69.38 635 LEU A C 1
ATOM 5247 O O . LEU A 1 635 ? -20.600 -7.532 44.368 1.00 69.38 635 LEU A O 1
ATOM 5251 N N . LYS A 1 636 ? -18.847 -7.441 45.757 1.00 67.31 636 LYS A N 1
ATOM 5252 C CA . LYS A 1 636 ? -17.961 -6.724 44.848 1.00 67.31 636 LYS A CA 1
ATOM 5253 C C . LYS A 1 636 ? -17.079 -7.733 44.132 1.00 67.31 636 LYS A C 1
ATOM 5255 O O . LYS A 1 636 ? -16.265 -8.381 44.787 1.00 67.31 636 LYS A O 1
ATOM 5260 N N . VAL A 1 637 ? -17.238 -7.847 42.819 1.00 66.88 637 VAL A N 1
ATOM 5261 C CA . VAL A 1 637 ? -16.357 -8.623 41.944 1.00 66.88 637 VAL A CA 1
ATOM 5262 C C . VAL A 1 637 ? -15.536 -7.631 41.134 1.00 66.88 637 VAL A C 1
ATOM 5264 O O . VAL A 1 637 ? -16.063 -6.929 40.271 1.00 66.88 637 VAL A O 1
ATOM 5267 N N . SER A 1 638 ? -14.252 -7.531 41.453 1.00 63.22 638 SER A N 1
ATOM 5268 C CA . SER A 1 638 ? -13.325 -6.709 40.683 1.00 63.22 638 SER A CA 1
ATOM 5269 C C . SER A 1 638 ? -12.824 -7.528 39.498 1.00 63.22 638 SER A C 1
ATOM 5271 O O . SER A 1 638 ? -12.194 -8.564 39.683 1.00 63.22 638 SER A O 1
ATOM 5273 N N . LEU A 1 639 ? -13.131 -7.080 38.286 1.00 63.25 639 LEU A N 1
ATOM 5274 C CA . LEU A 1 639 ? -12.646 -7.663 37.042 1.00 63.25 639 LEU A CA 1
ATOM 5275 C C . LEU A 1 639 ? -11.647 -6.679 36.429 1.00 63.25 639 LEU A C 1
ATOM 5277 O O . LEU A 1 639 ? -12.037 -5.682 35.830 1.00 63.25 639 LEU A O 1
ATOM 5281 N N . SER A 1 640 ? -10.350 -6.901 36.606 1.00 59.41 640 SER A N 1
ATOM 5282 C CA . SER A 1 640 ? -9.350 -6.126 35.867 1.00 59.41 640 SER A CA 1
ATOM 5283 C C . SER A 1 640 ? -9.152 -6.706 34.473 1.00 59.41 640 SER A C 1
ATOM 5285 O O . SER A 1 640 ? -9.186 -7.920 34.315 1.00 59.41 640 SER A O 1
ATOM 5287 N N . ASP A 1 641 ? -8.941 -5.830 33.487 1.00 58.44 641 ASP A N 1
ATOM 5288 C CA . ASP A 1 641 ? -8.428 -6.201 32.161 1.00 58.44 641 ASP A CA 1
ATOM 5289 C C . ASP A 1 641 ? -9.398 -6.986 31.244 1.00 58.44 641 ASP A C 1
ATOM 5291 O O . ASP A 1 641 ? -8.956 -7.785 30.421 1.00 58.44 641 ASP A O 1
ATOM 5295 N N . PHE A 1 642 ? -10.715 -6.745 31.341 1.00 60.91 642 PHE A N 1
ATOM 5296 C CA . PHE A 1 642 ? -11.739 -7.352 30.464 1.00 60.91 642 PHE A CA 1
ATOM 5297 C C . PHE A 1 642 ? -12.596 -6.310 29.750 1.00 60.91 642 PHE A C 1
ATOM 5299 O O . PHE A 1 642 ? -13.062 -5.383 30.400 1.00 60.91 642 PHE A O 1
ATOM 5306 N N . ASP A 1 643 ? -12.922 -6.497 28.469 1.00 58.53 643 ASP A N 1
ATOM 5307 C CA . ASP A 1 643 ? -13.927 -5.658 27.808 1.00 58.53 643 ASP A CA 1
ATOM 5308 C C . ASP A 1 643 ? -15.355 -5.840 28.345 1.00 58.53 643 ASP A C 1
ATOM 5310 O O . ASP A 1 643 ? -15.699 -6.814 29.020 1.00 58.53 643 ASP A O 1
ATOM 5314 N N . ARG A 1 644 ? -16.238 -4.889 28.007 1.00 62.84 644 ARG A N 1
ATOM 5315 C CA . ARG A 1 644 ? -17.652 -4.926 28.402 1.00 62.84 644 ARG A CA 1
ATOM 5316 C C . ARG A 1 644 ? -18.344 -6.208 27.972 1.00 62.84 644 ARG A C 1
ATOM 5318 O O . ARG A 1 644 ? -19.184 -6.692 28.721 1.00 62.84 644 ARG A O 1
ATOM 5325 N N . LYS A 1 645 ? -18.044 -6.743 26.785 1.00 64.88 645 LYS A N 1
ATOM 5326 C CA . LYS A 1 645 ? -18.679 -7.971 26.298 1.00 64.88 645 LYS A CA 1
ATOM 5327 C C . LYS A 1 645 ? -18.349 -9.135 27.227 1.00 64.88 645 LYS A C 1
ATOM 5329 O O . LYS A 1 645 ? -19.266 -9.798 27.699 1.00 64.88 645 LYS A O 1
ATOM 5334 N N . THR A 1 646 ? -17.078 -9.313 27.561 1.00 65.62 646 THR A N 1
ATOM 5335 C CA . THR A 1 646 ? -16.615 -10.346 28.486 1.00 65.62 646 THR A CA 1
ATOM 5336 C C . THR A 1 646 ? -17.180 -10.113 29.884 1.00 65.62 646 THR A C 1
ATOM 5338 O O . THR A 1 646 ? -17.713 -11.031 30.496 1.00 65.62 646 THR A O 1
ATOM 5341 N N . VAL A 1 647 ? -17.179 -8.872 30.379 1.00 68.06 647 VAL A N 1
ATOM 5342 C CA . VAL A 1 647 ? -17.816 -8.505 31.658 1.00 68.06 647 VAL A CA 1
ATOM 5343 C C . VAL A 1 647 ? -19.315 -8.839 31.654 1.00 68.06 647 VAL A C 1
ATOM 5345 O O . VAL A 1 647 ? -19.828 -9.337 32.655 1.00 68.06 647 VAL A O 1
ATOM 5348 N N . LEU A 1 648 ? -20.024 -8.611 30.543 1.00 68.19 648 LEU A N 1
ATOM 5349 C CA . LEU A 1 648 ? -21.437 -8.957 30.371 1.00 68.19 648 LEU A CA 1
ATOM 5350 C C . LEU A 1 648 ? -21.657 -10.468 30.264 1.00 68.19 648 LEU A C 1
ATOM 5352 O O . LEU A 1 648 ? -22.644 -10.963 30.796 1.00 68.19 648 LEU A O 1
ATOM 5356 N N . GLU A 1 649 ? -20.763 -11.213 29.619 1.00 71.44 649 GLU A N 1
ATOM 5357 C CA . GLU A 1 649 ? -20.793 -12.679 29.587 1.00 71.44 649 GLU A CA 1
ATOM 5358 C C . GLU A 1 649 ? -20.594 -13.256 30.989 1.00 71.44 649 GLU A C 1
ATOM 5360 O O . GLU A 1 649 ? -21.402 -14.072 31.431 1.00 71.44 649 GLU A O 1
ATOM 5365 N N . ILE A 1 650 ? -19.608 -12.747 31.732 1.00 71.50 650 ILE A N 1
ATOM 5366 C CA . ILE A 1 650 ? -19.362 -13.098 33.135 1.00 71.50 650 ILE A CA 1
ATOM 5367 C C . ILE A 1 650 ? -20.580 -12.742 33.988 1.00 71.50 650 ILE A C 1
ATOM 5369 O O . ILE A 1 650 ? -21.038 -13.552 34.793 1.00 71.50 650 ILE A O 1
ATOM 5373 N N . HIS A 1 651 ? -21.146 -11.550 33.797 1.00 74.31 651 HIS A N 1
ATOM 5374 C CA . HIS A 1 651 ? -22.374 -11.131 34.463 1.00 74.31 651 HIS A CA 1
ATOM 5375 C C . HIS A 1 651 ? -23.531 -12.087 34.159 1.00 74.31 651 HIS A C 1
ATOM 5377 O O . HIS A 1 651 ? -24.178 -12.579 35.081 1.00 74.31 651 HIS A O 1
ATOM 5383 N N . ASN A 1 652 ? -23.768 -12.401 32.886 1.00 73.12 652 ASN A N 1
ATOM 5384 C CA . ASN A 1 652 ? -24.813 -13.321 32.456 1.00 73.12 652 ASN A CA 1
ATOM 5385 C C . ASN A 1 652 ? -24.593 -14.721 33.030 1.00 73.12 652 ASN A C 1
ATOM 5387 O O . ASN A 1 652 ? -25.553 -15.360 33.452 1.00 73.12 652 ASN A O 1
ATOM 5391 N N . GLU A 1 653 ? -23.352 -15.194 33.111 1.00 71.75 653 GLU A N 1
ATOM 5392 C CA . GLU A 1 653 ? -23.022 -16.478 33.723 1.00 71.75 653 GLU A CA 1
ATOM 5393 C C . GLU A 1 653 ? -23.288 -16.466 35.236 1.00 71.75 653 GLU A C 1
ATOM 5395 O O . GLU A 1 653 ? -23.904 -17.400 35.760 1.00 71.75 653 GLU A O 1
ATOM 5400 N N . VAL A 1 654 ? -22.926 -15.387 35.939 1.00 70.75 654 VAL A N 1
ATOM 5401 C CA . VAL A 1 654 ? -23.244 -15.179 37.363 1.00 70.75 654 VAL A CA 1
ATOM 5402 C C . VAL A 1 654 ? -24.762 -15.126 37.584 1.00 70.75 654 VAL A C 1
ATOM 5404 O O . VAL A 1 654 ? -25.271 -15.786 38.492 1.00 70.75 654 VAL A O 1
ATOM 5407 N N . MET A 1 655 ? -25.504 -14.419 36.728 1.00 71.88 655 MET A N 1
ATOM 5408 C CA . MET A 1 655 ? -26.965 -14.290 36.803 1.00 71.88 655 MET A CA 1
ATOM 5409 C C . MET A 1 655 ? -27.702 -15.582 36.432 1.00 71.88 655 MET A C 1
ATOM 5411 O O . MET A 1 655 ? -28.703 -15.938 37.050 1.00 71.88 655 MET A O 1
ATOM 5415 N N . ASN A 1 656 ? -27.213 -16.336 35.451 1.00 72.19 656 ASN A N 1
ATOM 5416 C CA . ASN A 1 656 ? -27.769 -17.645 35.109 1.00 72.19 656 ASN A CA 1
ATOM 5417 C C . ASN A 1 656 ? -27.496 -18.660 36.225 1.00 72.19 656 ASN A C 1
ATOM 5419 O O . ASN A 1 656 ? -28.352 -19.485 36.543 1.00 72.19 656 ASN A O 1
ATOM 5423 N N . SER A 1 657 ? -26.334 -18.556 36.874 1.00 67.44 657 SER A N 1
ATOM 5424 C CA . SER A 1 657 ? -25.985 -19.374 38.037 1.00 67.44 657 SER A CA 1
ATOM 5425 C C . SER A 1 657 ? -26.836 -19.039 39.263 1.00 67.44 657 SER A C 1
ATOM 5427 O O . SER A 1 657 ? -27.214 -19.948 40.002 1.00 67.44 657 SER A O 1
ATOM 5429 N N . SER A 1 658 ? -27.171 -17.763 39.482 1.00 66.38 658 SER A N 1
ATOM 5430 C CA . SER A 1 658 ? -28.020 -17.344 40.605 1.00 66.38 658 SER A CA 1
ATOM 5431 C C . SER A 1 658 ? -29.472 -17.807 40.438 1.00 66.38 658 SER A C 1
ATOM 5433 O O . SER A 1 658 ? -30.081 -18.249 41.414 1.00 66.38 658 SER A O 1
ATOM 5435 N N . LYS A 1 659 ? -29.989 -17.821 39.200 1.00 70.44 659 LYS A N 1
ATOM 5436 C CA . LYS A 1 659 ? -31.326 -18.342 38.851 1.00 70.44 659 LYS A CA 1
ATOM 5437 C C . LYS A 1 659 ? -31.487 -19.849 39.085 1.00 70.44 659 LYS A C 1
ATOM 5439 O O . LYS A 1 659 ? -32.601 -20.304 39.319 1.00 70.44 659 LYS A O 1
ATOM 5444 N N . GLN A 1 660 ? -30.402 -20.623 39.041 1.00 67.19 660 GLN A N 1
ATOM 5445 C CA . GLN A 1 660 ? -30.424 -22.082 39.230 1.00 67.19 660 GLN A CA 1
ATOM 5446 C C . GLN A 1 660 ? -30.285 -22.526 40.707 1.00 67.19 660 GLN A C 1
ATOM 5448 O O . GLN A 1 660 ? -30.222 -23.725 40.973 1.00 67.19 660 GLN A O 1
ATOM 5453 N N . GLY A 1 661 ? -30.237 -21.600 41.679 1.00 64.25 661 GLY A N 1
ATOM 5454 C CA . GLY A 1 661 ? -30.010 -21.914 43.100 1.00 64.25 661 GLY A CA 1
ATOM 5455 C C . GLY A 1 661 ? -30.842 -21.092 44.097 1.00 64.25 661 GLY A C 1
ATOM 5456 O O . GLY A 1 661 ? -31.790 -20.407 43.734 1.00 64.25 661 GLY A O 1
ATOM 5457 N N . ILE A 1 662 ? -30.453 -21.132 45.382 1.00 55.28 662 ILE A N 1
ATOM 5458 C CA . ILE A 1 662 ? -31.116 -20.475 46.544 1.00 55.28 662 ILE A CA 1
ATOM 5459 C C . ILE A 1 662 ? -31.285 -18.943 46.375 1.00 55.28 662 ILE A C 1
ATOM 5461 O O . ILE A 1 662 ? -32.010 -18.305 47.131 1.00 55.28 662 ILE A O 1
ATOM 5465 N N . ILE A 1 663 ? -30.636 -18.345 45.374 1.00 56.47 663 ILE A N 1
ATOM 5466 C CA . ILE A 1 663 ? -30.612 -16.902 45.100 1.00 56.47 663 ILE A CA 1
ATOM 5467 C C . ILE A 1 663 ? -31.780 -16.475 44.181 1.00 56.47 663 ILE A C 1
ATOM 5469 O O . ILE A 1 663 ? -31.974 -15.288 43.950 1.00 56.47 663 ILE A O 1
ATOM 5473 N N . ALA A 1 664 ? -32.617 -17.407 43.705 1.00 56.62 664 ALA A N 1
ATOM 5474 C CA . ALA A 1 664 ? -33.739 -17.113 42.803 1.00 56.62 664 ALA A CA 1
ATOM 5475 C C . ALA A 1 664 ? -34.764 -16.087 43.344 1.00 56.62 664 ALA A C 1
ATOM 5477 O O . ALA A 1 664 ? -35.516 -15.517 42.560 1.00 56.62 664 ALA A O 1
ATOM 5478 N N . SER A 1 665 ? -34.793 -15.831 44.659 1.00 54.12 665 SER A N 1
ATOM 5479 C CA . SER A 1 665 ? -35.663 -14.829 45.296 1.00 54.12 665 SER A CA 1
ATOM 5480 C C . SER A 1 665 ? -34.987 -13.478 45.577 1.00 54.12 665 SER A C 1
ATOM 5482 O O . SER A 1 665 ? -35.600 -12.617 46.203 1.00 54.12 665 SER A O 1
ATOM 5484 N N . SER A 1 666 ? -33.722 -13.295 45.198 1.00 60.97 666 SER A N 1
ATOM 5485 C CA . SER A 1 666 ? -32.956 -12.076 45.472 1.00 60.97 666 SER A CA 1
ATOM 5486 C C . SER A 1 666 ? -32.926 -11.167 44.246 1.00 60.97 666 SER A C 1
ATOM 5488 O O . SER A 1 666 ? -32.492 -11.590 43.176 1.00 60.97 666 SER A O 1
ATOM 5490 N N . ASN A 1 667 ? -33.315 -9.898 44.411 1.00 61.19 667 ASN A N 1
ATOM 5491 C CA . ASN A 1 667 ? -33.008 -8.872 43.415 1.00 61.19 667 ASN A CA 1
ATOM 5492 C C . ASN A 1 667 ? -31.495 -8.662 43.399 1.00 61.19 667 ASN A C 1
ATOM 5494 O O . ASN A 1 667 ? -30.900 -8.330 44.426 1.00 61.19 667 ASN A O 1
ATOM 5498 N N . ILE A 1 668 ? -30.886 -8.905 42.242 1.00 63.53 668 ILE A N 1
ATOM 5499 C CA . ILE A 1 668 ? -29.487 -8.599 41.983 1.00 63.53 668 ILE A CA 1
ATOM 5500 C C . ILE A 1 668 ? -29.468 -7.436 41.003 1.00 63.53 668 ILE A C 1
ATOM 5502 O O . ILE A 1 668 ? -29.807 -7.607 39.833 1.00 63.53 668 ILE A O 1
ATOM 5506 N N . GLU A 1 669 ? -29.069 -6.266 41.484 1.00 58.94 669 GLU A N 1
ATOM 5507 C CA . GLU A 1 669 ? -28.838 -5.100 40.634 1.00 58.94 669 GLU A CA 1
ATOM 5508 C C . GLU A 1 669 ? -27.342 -5.025 40.305 1.00 58.94 669 GLU A C 1
ATOM 5510 O O . GLU A 1 669 ? -26.529 -4.914 41.233 1.00 58.94 669 GLU A O 1
ATOM 5515 N N . PRO A 1 670 ? -26.949 -5.140 39.021 1.00 59.56 670 PRO A N 1
ATOM 5516 C CA . PRO A 1 670 ? -25.583 -4.866 38.613 1.00 59.56 670 PRO A CA 1
ATOM 5517 C C . PRO A 1 670 ? -25.346 -3.357 38.603 1.00 59.56 670 PRO A C 1
ATOM 5519 O O . PRO A 1 670 ? -25.938 -2.626 37.813 1.00 59.56 670 PRO A O 1
ATOM 5522 N N . GLU A 1 671 ? -24.438 -2.896 39.452 1.00 58.50 671 GLU A N 1
ATOM 5523 C CA . GLU A 1 671 ? -23.836 -1.575 39.320 1.00 58.50 671 GLU A CA 1
ATOM 5524 C C . GLU A 1 671 ? -22.484 -1.733 38.622 1.00 58.50 671 GLU A C 1
ATOM 5526 O O . GLU A 1 671 ? -21.561 -2.366 39.148 1.00 58.50 671 GLU A O 1
ATOM 5531 N N . PHE A 1 672 ? -22.384 -1.174 37.416 1.00 57.19 672 PHE A N 1
ATOM 5532 C CA . PHE A 1 672 ? -21.132 -1.078 36.678 1.00 57.19 672 PHE A CA 1
ATOM 5533 C C . PHE A 1 672 ? -20.355 0.120 37.212 1.00 57.19 672 PHE A C 1
ATOM 5535 O O . PHE A 1 672 ? -20.819 1.255 37.137 1.00 57.19 672 PHE A O 1
ATOM 5542 N N . VAL A 1 673 ? -19.175 -0.134 37.771 1.00 54.97 673 VAL A N 1
ATOM 5543 C CA . VAL A 1 673 ? -18.265 0.927 38.200 1.00 54.97 673 VAL A CA 1
ATOM 5544 C C . VAL A 1 673 ? -17.070 0.925 37.263 1.00 54.97 673 VAL A C 1
ATOM 5546 O O . VAL A 1 673 ? -16.312 -0.048 37.203 1.00 54.97 673 VAL A O 1
ATOM 5549 N N . VAL A 1 674 ? -16.920 2.027 36.528 1.00 54.16 674 VAL A N 1
ATOM 5550 C CA . VAL A 1 674 ? -15.814 2.250 35.601 1.00 54.16 674 VAL A CA 1
ATOM 5551 C C . VAL A 1 674 ? -14.803 3.198 36.237 1.00 54.16 674 VAL A C 1
ATOM 5553 O O . VAL A 1 674 ? -14.982 4.409 36.316 1.00 54.16 674 VAL A O 1
ATOM 5556 N N . TYR A 1 675 ? -13.740 2.561 36.699 1.00 60.41 675 TYR A N 1
ATOM 5557 C CA . TYR A 1 675 ? -12.351 2.970 36.664 1.00 60.41 675 TYR A CA 1
ATOM 5558 C C . TYR A 1 675 ? -11.706 4.105 37.462 1.00 60.41 675 TYR A C 1
ATOM 5560 O O . TYR A 1 675 ? -12.019 5.284 37.323 1.00 60.41 675 TYR A O 1
ATOM 5568 N N . ARG A 1 676 ? -10.649 3.622 38.143 1.00 54.34 676 ARG A N 1
ATOM 5569 C CA . ARG A 1 676 ? -9.602 4.167 39.011 1.00 54.34 676 ARG A CA 1
ATOM 5570 C C . ARG A 1 676 ? -8.322 4.510 38.238 1.00 54.34 676 ARG A C 1
ATOM 5572 O O . ARG A 1 676 ? -7.620 3.614 37.788 1.00 54.34 676 ARG A O 1
ATOM 5579 N N . ARG A 1 677 ? -7.977 5.800 38.180 1.00 47.97 677 ARG A N 1
ATOM 5580 C CA . ARG A 1 677 ? -6.589 6.281 38.058 1.00 47.97 677 ARG A CA 1
ATOM 5581 C C . ARG A 1 677 ? -6.045 6.384 39.480 1.00 47.97 677 ARG A C 1
ATOM 5583 O O . ARG A 1 677 ? -6.641 7.129 40.251 1.00 47.97 677 ARG A O 1
ATOM 5590 N N . GLN A 1 678 ? -5.018 5.610 39.837 1.00 49.50 678 GLN A N 1
ATOM 5591 C CA . GLN A 1 678 ? -4.292 5.781 41.100 1.00 49.50 678 GLN A CA 1
ATOM 5592 C C . GLN A 1 678 ? -3.144 6.753 40.827 1.00 49.50 678 GLN A C 1
ATOM 5594 O O . GLN A 1 678 ? -2.177 6.389 40.166 1.00 49.50 678 GLN A O 1
ATOM 5599 N N . ILE A 1 679 ? -3.338 8.010 41.221 1.00 52.50 679 ILE A N 1
ATOM 5600 C CA . ILE A 1 679 ? -2.357 9.097 41.059 1.00 52.50 679 ILE A CA 1
ATOM 5601 C C . ILE A 1 679 ? -1.409 9.106 42.239 1.00 52.50 679 ILE A C 1
ATOM 5603 O O . ILE A 1 679 ? -1.948 8.952 43.362 1.00 52.50 679 ILE A O 1
#

Organism: Adineta ricciae (NCBI:txid249248)